Protein AF-A0A850DKC7-F1 (afdb_monomer)

Secondary structure (DSSP, 8-state):
------PPPPPPPPEEEEETTEEEEEPPPP--HHHHHHHHHHHHHHHHS-S-----------------PPPPPPP----PPPPTHHHHHHHHHHHHHHHHGGG--HHHHHHHHHHHSEEEEE-SSHHHHHHHHHHHHHHHHHTT--EEEEE-TTSSEEEEEETT---SS---GGG-SS-GGGEEEEEEEE--TTS-TGGGGEEEEEEEEEEE-TTS-EEEEEEEEEEEEE-GGG-S-HHHHHHTT-HHHHHHHHHHB-TTT-SBPHHHHTTS-S-SSSEEEEEEEEE-GGGTTTTHHHHHHHHHHHHH-TT-SEEEE----S-TTTGGG-------HHHHHHHHHHHHHHHHGGGT-EEEETTEEEEETTSTHHHHHHHHHHHHHT--

Structure (mmCIF, N/CA/C/O backbone):
data_AF-A0A850DKC7-F1
#
_entry.id   AF-A0A850DKC7-F1
#
loop_
_atom_site.group_PDB
_atom_site.id
_atom_site.type_symbol
_atom_site.label_atom_id
_atom_site.label_alt_id
_atom_site.label_comp_id
_atom_site.label_asym_id
_atom_site.label_entity_id
_atom_site.label_seq_id
_atom_site.pdbx_PDB_ins_code
_atom_site.Cartn_x
_atom_site.Cartn_y
_atom_site.Cartn_z
_atom_site.occupancy
_atom_site.B_iso_or_equiv
_atom_site.auth_seq_id
_atom_site.auth_comp_id
_atom_site.auth_asym_id
_atom_site.auth_atom_id
_atom_site.pdbx_PDB_model_num
ATOM 1 N N . MET A 1 1 ? -55.834 -17.836 12.432 1.00 38.25 1 MET A N 1
ATOM 2 C CA . MET A 1 1 ? -55.014 -16.631 12.651 1.00 38.25 1 MET A CA 1
ATOM 3 C C . MET A 1 1 ? -53.595 -17.080 12.388 1.00 38.25 1 MET A C 1
ATOM 5 O O . MET A 1 1 ? -52.933 -17.525 13.310 1.00 38.25 1 MET A O 1
ATOM 9 N N . ASP A 1 2 ? -53.228 -17.109 11.109 1.00 34.91 2 ASP A N 1
ATOM 10 C CA . ASP A 1 2 ? -51.873 -17.401 10.645 1.00 34.91 2 ASP A CA 1
ATOM 11 C C . ASP A 1 2 ? -51.280 -16.061 10.221 1.00 34.91 2 ASP A C 1
ATOM 13 O O . ASP A 1 2 ? -51.826 -15.396 9.338 1.00 34.91 2 ASP A O 1
ATOM 17 N N . GLU A 1 3 ? -50.240 -15.625 10.927 1.00 39.00 3 GLU A N 1
ATOM 18 C CA . GLU A 1 3 ? -49.473 -14.438 10.567 1.00 39.00 3 GLU A CA 1
ATOM 19 C C . GLU A 1 3 ? -48.564 -14.773 9.385 1.00 39.00 3 GLU A C 1
ATOM 21 O O . GLU A 1 3 ? -47.641 -15.586 9.474 1.00 39.00 3 GLU A O 1
ATOM 26 N N . ASP A 1 4 ? -48.880 -14.125 8.270 1.00 34.69 4 ASP A N 1
ATOM 27 C CA . ASP A 1 4 ? -48.149 -14.104 7.014 1.00 34.69 4 ASP A CA 1
ATOM 28 C C . ASP A 1 4 ? -46.766 -13.465 7.240 1.00 34.69 4 ASP A C 1
ATOM 30 O O . ASP A 1 4 ? -46.611 -12.243 7.269 1.00 34.69 4 ASP A O 1
ATOM 34 N N . ARG A 1 5 ? -45.747 -14.298 7.492 1.00 39.50 5 ARG A N 1
ATOM 35 C CA . ARG A 1 5 ? -44.345 -13.862 7.535 1.00 39.50 5 ARG A CA 1
ATOM 36 C C . ARG A 1 5 ? -43.873 -13.603 6.109 1.00 39.50 5 ARG A C 1
ATOM 38 O O . ARG A 1 5 ? -43.390 -14.507 5.428 1.00 39.50 5 ARG A O 1
ATOM 45 N N . THR A 1 6 ? -43.968 -12.350 5.685 1.00 38.19 6 THR A N 1
ATOM 46 C CA . THR A 1 6 ? -43.249 -11.831 4.522 1.00 38.19 6 THR A CA 1
ATOM 47 C C . THR A 1 6 ? -41.748 -12.052 4.713 1.00 38.19 6 THR A C 1
ATOM 49 O O . THR A 1 6 ? -41.139 -11.503 5.628 1.00 38.19 6 THR A O 1
ATOM 52 N N . VAL A 1 7 ? -41.164 -12.910 3.875 1.00 44.56 7 VAL A N 1
ATOM 53 C CA . VAL A 1 7 ? -39.720 -13.169 3.820 1.00 44.56 7 VAL A CA 1
ATOM 54 C C . VAL A 1 7 ? -39.069 -12.037 3.033 1.00 44.56 7 VAL A C 1
ATOM 56 O O . VAL A 1 7 ? -39.356 -11.881 1.845 1.00 44.56 7 VAL A O 1
ATOM 59 N N . ASP A 1 8 ? -38.201 -11.265 3.683 1.00 38.88 8 ASP A N 1
ATOM 60 C CA . ASP A 1 8 ? -37.488 -10.166 3.034 1.00 38.88 8 ASP A CA 1
ATOM 61 C C . ASP A 1 8 ? -36.587 -10.674 1.890 1.00 38.88 8 ASP A C 1
ATOM 63 O O . ASP A 1 8 ? -35.910 -11.703 2.031 1.00 38.88 8 ASP A O 1
ATOM 67 N N . PRO A 1 9 ? -36.567 -9.986 0.733 1.00 37.44 9 PRO A N 1
ATOM 68 C CA . PRO A 1 9 ? -35.688 -10.339 -0.372 1.00 37.44 9 PRO A CA 1
ATOM 69 C C . PRO A 1 9 ? -34.224 -10.070 -0.006 1.00 37.44 9 PRO A C 1
ATOM 71 O O . PRO A 1 9 ? -33.883 -9.036 0.565 1.00 37.44 9 PRO A O 1
ATOM 74 N N . VAL A 1 10 ? -33.338 -10.995 -0.383 1.00 42.22 10 VAL A N 1
ATOM 75 C CA . VAL A 1 10 ? -31.889 -10.821 -0.225 1.00 42.22 10 VAL A CA 1
ATOM 76 C C . VAL A 1 10 ? -31.428 -9.712 -1.186 1.00 42.22 10 VAL A C 1
ATOM 78 O O . VAL A 1 10 ? -31.743 -9.792 -2.379 1.00 42.22 10 VAL A O 1
ATOM 81 N N . PRO A 1 11 ? -30.707 -8.675 -0.718 1.00 31.08 11 PRO A N 1
ATOM 82 C CA . PRO A 1 11 ? -30.249 -7.592 -1.582 1.00 31.08 11 PRO A CA 1
ATOM 83 C C . PRO A 1 11 ? -29.258 -8.105 -2.644 1.00 31.08 11 PRO A C 1
ATOM 85 O O . PRO A 1 11 ? -28.552 -9.091 -2.407 1.00 31.08 11 PRO A O 1
ATOM 88 N N . PRO A 1 12 ? -29.187 -7.456 -3.822 1.00 33.78 12 PRO A N 1
ATOM 89 C CA . PRO A 1 12 ? -28.307 -7.883 -4.904 1.00 33.78 12 PRO A CA 1
ATOM 90 C C . PRO A 1 12 ? -26.843 -7.842 -4.450 1.00 33.78 12 PRO A C 1
ATOM 92 O O . PRO A 1 12 ? -26.307 -6.783 -4.130 1.00 33.78 12 PRO A O 1
ATOM 95 N N . GLN A 1 13 ? -26.194 -9.007 -4.426 1.00 40.62 13 GLN A N 1
ATOM 96 C CA . GLN A 1 13 ? -24.764 -9.122 -4.153 1.00 40.62 13 GLN A CA 1
ATOM 97 C C . GLN A 1 13 ? -23.983 -9.015 -5.463 1.00 40.62 13 GLN A C 1
ATOM 99 O O . GLN A 1 13 ? -24.243 -9.751 -6.418 1.00 40.62 13 GLN A O 1
ATOM 104 N N . TYR A 1 14 ? -22.986 -8.135 -5.494 1.00 31.34 14 TYR A N 1
ATOM 105 C CA . TYR A 1 14 ? -21.994 -8.109 -6.562 1.00 31.34 14 TYR A CA 1
ATOM 106 C C . TYR A 1 14 ? -20.938 -9.166 -6.257 1.00 31.34 14 TYR A C 1
ATOM 108 O O . TYR A 1 14 ? -20.299 -9.128 -5.208 1.00 31.34 14 TYR A O 1
ATOM 116 N N . ARG A 1 15 ? -20.754 -10.127 -7.163 1.00 33.81 15 ARG A N 1
ATOM 117 C CA . ARG A 1 15 ? -19.644 -11.081 -7.084 1.00 33.81 15 ARG A CA 1
ATOM 118 C C . ARG A 1 15 ? -18.877 -11.082 -8.392 1.00 33.81 15 ARG A C 1
ATOM 120 O O . ARG A 1 15 ? -19.466 -11.160 -9.468 1.00 33.81 15 ARG A O 1
ATOM 127 N N . VAL A 1 16 ? -17.558 -11.001 -8.267 1.00 28.52 16 VAL A N 1
ATOM 128 C CA . VAL A 1 16 ? -16.613 -11.135 -9.371 1.00 28.52 16 VAL A CA 1
ATOM 129 C C . VAL A 1 16 ? -16.197 -12.598 -9.429 1.00 28.52 16 VAL A C 1
ATOM 131 O O . VAL A 1 16 ? -15.720 -13.144 -8.437 1.00 28.52 16 VAL A O 1
ATOM 134 N N . ALA A 1 17 ? -16.406 -13.242 -10.573 1.00 27.89 17 ALA A N 1
ATOM 135 C CA . ALA A 1 17 ? -15.924 -14.594 -10.820 1.00 27.89 17 ALA A CA 1
ATOM 136 C C . ALA A 1 17 ? -14.927 -14.569 -11.978 1.00 27.89 17 ALA A C 1
ATOM 138 O O . ALA A 1 17 ? -15.155 -13.909 -12.994 1.00 27.89 17 ALA A O 1
ATOM 139 N N . TRP A 1 18 ? -13.834 -15.308 -11.812 1.00 26.56 18 TRP A N 1
ATOM 140 C CA . TRP A 1 18 ? -12.848 -15.542 -12.858 1.00 26.56 18 TRP A CA 1
ATOM 141 C C . TRP A 1 18 ? -13.227 -16.796 -13.634 1.00 26.56 18 TRP A C 1
ATOM 143 O O . TRP A 1 18 ? -13.261 -17.891 -13.076 1.00 26.56 18 TRP A O 1
ATOM 153 N N . ILE A 1 19 ? -13.507 -16.638 -14.926 1.00 31.28 19 ILE A N 1
ATOM 154 C CA . ILE A 1 19 ? -13.744 -17.760 -15.835 1.00 31.28 19 ILE A CA 1
ATOM 155 C C . ILE A 1 19 ? -12.865 -17.543 -17.065 1.00 31.28 19 ILE A C 1
ATOM 157 O O . ILE A 1 19 ? -13.053 -16.584 -17.807 1.00 31.28 19 ILE A O 1
ATOM 161 N N . GLY A 1 20 ? -11.882 -18.425 -17.268 1.00 26.02 20 GLY A N 1
ATOM 162 C CA . GLY A 1 20 ? -11.084 -18.464 -18.499 1.00 26.02 20 GLY A CA 1
ATOM 163 C C . GLY A 1 20 ? -10.294 -17.189 -18.820 1.00 26.02 20 GLY A C 1
ATOM 164 O O . GLY A 1 20 ? -10.182 -16.836 -19.988 1.00 26.02 20 GLY A O 1
ATOM 165 N N . GLY A 1 21 ? -9.767 -16.487 -17.811 1.00 26.86 21 GLY A N 1
ATOM 166 C CA . GLY A 1 21 ? -8.888 -15.327 -18.022 1.00 26.86 21 GLY A CA 1
ATOM 167 C C . GLY A 1 21 ? -9.591 -13.998 -18.331 1.00 26.86 21 GLY A C 1
ATOM 168 O O . GLY A 1 21 ? -8.918 -13.040 -18.699 1.00 26.86 21 GLY A O 1
ATOM 169 N N . ALA A 1 22 ? -10.915 -13.907 -18.168 1.00 22.81 22 ALA A N 1
ATOM 170 C CA . ALA A 1 22 ? -11.656 -12.649 -18.253 1.00 22.81 22 ALA A CA 1
ATOM 171 C C . ALA A 1 22 ? -12.405 -12.347 -16.945 1.00 22.81 22 ALA A C 1
ATOM 173 O O . ALA A 1 22 ? -12.967 -13.242 -16.308 1.00 22.81 22 ALA A O 1
ATOM 174 N N . VAL A 1 23 ? -12.435 -11.065 -16.568 1.00 28.78 23 VAL A N 1
ATOM 175 C CA . VAL A 1 23 ? -13.239 -10.554 -15.450 1.00 28.78 23 VAL A CA 1
ATOM 176 C C . VAL A 1 23 ? -14.652 -10.285 -15.962 1.00 28.78 23 VAL A C 1
ATOM 178 O O . VAL A 1 23 ? -14.866 -9.366 -16.752 1.00 28.78 23 VAL A O 1
ATOM 181 N N . CYS A 1 24 ? -15.627 -11.073 -15.509 1.00 25.44 24 CYS A N 1
ATOM 182 C CA . CYS A 1 24 ? -17.040 -10.820 -15.778 1.00 25.44 24 CYS A CA 1
ATOM 183 C C . CYS A 1 24 ? -17.730 -10.287 -14.520 1.00 25.44 24 CYS A C 1
ATOM 185 O O . CYS A 1 24 ? -17.813 -10.970 -13.499 1.00 25.44 24 CYS A O 1
ATOM 187 N N . THR A 1 25 ? -18.282 -9.080 -14.609 1.00 28.84 25 THR A N 1
ATOM 188 C CA . THR A 1 25 ? -19.259 -8.557 -13.651 1.00 28.84 25 THR A CA 1
ATOM 189 C C . THR A 1 25 ? -20.639 -9.081 -14.030 1.00 28.84 25 THR A C 1
ATOM 191 O O . THR A 1 25 ? -21.215 -8.671 -15.035 1.00 28.84 25 THR A O 1
ATOM 194 N N . MET A 1 26 ? -21.177 -10.008 -13.236 1.00 28.59 26 MET A N 1
ATOM 195 C CA . MET A 1 26 ? -22.560 -10.462 -13.385 1.00 28.59 26 MET A CA 1
ATOM 196 C C . MET A 1 26 ? -23.442 -9.758 -12.357 1.00 28.59 26 MET A C 1
ATOM 198 O O . MET A 1 26 ? -23.221 -9.865 -11.152 1.00 28.59 26 MET A O 1
ATOM 202 N N . THR A 1 27 ? -24.449 -9.036 -12.842 1.00 31.69 27 THR A N 1
ATOM 203 C CA . THR A 1 27 ? -25.549 -8.525 -12.026 1.00 31.69 27 THR A CA 1
ATOM 204 C C . THR A 1 27 ? -26.636 -9.588 -11.955 1.00 31.69 27 THR A C 1
ATOM 206 O O . THR A 1 27 ? -27.217 -9.977 -12.968 1.00 31.69 27 THR A O 1
ATOM 209 N N . TRP A 1 28 ? -26.903 -10.086 -10.751 1.00 52.81 28 TRP A N 1
ATOM 210 C CA . TRP A 1 28 ? -27.945 -11.085 -10.535 1.00 52.81 28 TRP A CA 1
ATOM 211 C C . TRP A 1 28 ? -29.282 -10.394 -10.239 1.00 52.81 28 TRP A C 1
ATOM 213 O O . TRP A 1 28 ? -29.304 -9.424 -9.476 1.00 52.81 28 TRP A O 1
ATOM 223 N N . PRO A 1 29 ? -30.405 -10.859 -10.814 1.00 44.72 29 PRO A N 1
ATOM 224 C CA . PRO A 1 29 ? -31.719 -10.394 -10.391 1.00 44.72 29 PRO A CA 1
ATOM 225 C C . PRO A 1 29 ? -31.981 -10.816 -8.939 1.00 44.72 29 PRO A C 1
ATOM 227 O O . PRO A 1 29 ? -31.474 -11.841 -8.483 1.00 44.72 29 PRO A O 1
ATOM 230 N N . ALA A 1 30 ? -32.792 -10.038 -8.218 1.00 46.31 30 ALA A N 1
ATOM 231 C CA . ALA A 1 30 ? -33.223 -10.396 -6.870 1.00 46.31 30 ALA A CA 1
ATOM 232 C C . ALA A 1 30 ? -33.915 -11.772 -6.893 1.00 46.31 30 ALA A C 1
ATOM 234 O O . ALA A 1 30 ? -34.909 -11.963 -7.596 1.00 46.31 30 ALA A O 1
ATOM 235 N N . MET A 1 31 ? -33.367 -12.729 -6.146 1.00 66.12 31 MET A N 1
ATOM 236 C CA . MET A 1 31 ? -33.907 -14.079 -6.002 1.00 66.12 31 MET A CA 1
ATOM 237 C C . MET A 1 31 ? -34.507 -14.248 -4.610 1.00 66.12 31 MET A C 1
ATOM 239 O O . MET A 1 31 ? -34.003 -13.698 -3.628 1.00 66.12 31 MET A O 1
ATOM 243 N N . SER A 1 32 ? -35.575 -15.036 -4.505 1.00 73.06 32 SER A N 1
ATOM 244 C CA . SER A 1 32 ? -36.083 -15.438 -3.197 1.00 73.06 32 SER A CA 1
ATOM 245 C C . SER A 1 32 ? -35.102 -16.399 -2.518 1.00 73.06 32 SER A C 1
ATOM 247 O O . SER A 1 32 ? -34.350 -17.126 -3.173 1.00 73.06 32 SER A O 1
ATOM 249 N N . ARG A 1 33 ? -35.128 -16.451 -1.184 1.00 56.44 33 ARG A N 1
ATOM 250 C CA . ARG A 1 33 ? -34.269 -17.350 -0.395 1.00 56.44 33 ARG A CA 1
ATOM 251 C C . ARG A 1 33 ? -34.386 -18.819 -0.827 1.00 56.44 33 ARG A C 1
ATOM 253 O O . ARG A 1 33 ? -33.379 -19.511 -0.920 1.00 56.44 33 ARG A O 1
ATOM 260 N N . ALA A 1 34 ? -35.592 -19.264 -1.183 1.00 60.41 34 ALA A N 1
ATOM 261 C CA . ALA A 1 34 ? -35.832 -20.615 -1.687 1.00 60.41 34 ALA A CA 1
ATOM 262 C C . ALA A 1 34 ? -35.162 -20.870 -3.054 1.00 60.41 34 ALA A C 1
ATOM 264 O O . ALA A 1 34 ? -34.638 -21.957 -3.288 1.00 60.41 34 ALA A O 1
ATOM 265 N N . GLN A 1 35 ? -35.132 -19.868 -3.941 1.00 60.88 35 GLN A N 1
ATOM 266 C CA . GLN A 1 35 ? -34.431 -19.960 -5.229 1.00 60.88 35 GLN A CA 1
ATOM 267 C C . GLN A 1 35 ? -32.910 -20.019 -5.039 1.00 60.88 35 GLN A C 1
ATOM 269 O O . GLN A 1 35 ? -32.241 -20.794 -5.720 1.00 60.88 35 GLN A O 1
ATOM 274 N N . TYR A 1 36 ? -32.375 -19.257 -4.082 1.00 63.88 36 TYR A N 1
ATOM 275 C CA . TYR A 1 36 ? -30.954 -19.289 -3.733 1.00 63.88 36 TYR A CA 1
ATOM 276 C C . TYR A 1 36 ? -30.528 -20.650 -3.157 1.00 63.88 36 TYR A C 1
ATOM 278 O O . TYR A 1 36 ? -29.519 -21.218 -3.572 1.00 63.88 36 TYR A O 1
ATOM 286 N N . GLU A 1 37 ? -31.312 -21.208 -2.232 1.00 57.50 37 GLU A N 1
ATOM 287 C CA . GLU A 1 37 ? -31.018 -22.498 -1.595 1.00 57.50 37 GLU A CA 1
ATOM 288 C C . GLU A 1 37 ? -31.117 -23.683 -2.572 1.00 57.50 37 GLU A C 1
ATOM 290 O O . GLU A 1 37 ? -30.344 -24.638 -2.464 1.00 57.50 37 GLU A O 1
ATOM 295 N N . GLU A 1 38 ? -32.030 -23.629 -3.546 1.00 58.81 38 GLU A N 1
ATOM 296 C CA . GLU A 1 38 ? -32.134 -24.628 -4.617 1.00 58.81 38 GLU A CA 1
ATOM 297 C C . GLU A 1 38 ? -30.972 -24.520 -5.618 1.00 58.81 38 GLU A C 1
ATOM 299 O O . GLU A 1 38 ? -30.356 -25.529 -5.968 1.00 58.81 38 GLU A O 1
ATOM 304 N N . TRP A 1 39 ? -30.594 -23.299 -6.013 1.00 73.19 39 TRP A N 1
ATOM 305 C CA . TRP A 1 39 ? -29.432 -23.068 -6.875 1.00 73.19 39 TRP A CA 1
ATOM 306 C C . TRP A 1 39 ? -28.129 -23.548 -6.227 1.00 73.19 39 TRP A C 1
ATOM 308 O O . TRP A 1 39 ? -27.331 -24.235 -6.868 1.00 73.19 39 TRP A O 1
ATOM 318 N N . ASN A 1 40 ? -27.931 -23.253 -4.939 1.00 52.41 40 ASN A N 1
ATOM 319 C CA . ASN A 1 40 ? -26.734 -23.668 -4.212 1.00 52.41 40 ASN A CA 1
ATOM 320 C C . ASN A 1 40 ? -26.650 -25.203 -4.104 1.00 52.41 40 ASN A C 1
ATOM 322 O O . ASN A 1 40 ? -25.581 -25.785 -4.281 1.00 52.41 40 ASN A O 1
ATOM 326 N N . ARG A 1 41 ? -27.794 -25.879 -3.916 1.00 58.06 41 ARG A N 1
ATOM 327 C CA . ARG A 1 41 ? -27.889 -27.348 -3.970 1.00 58.06 41 ARG A CA 1
ATOM 328 C C . ARG A 1 41 ? -27.465 -27.909 -5.329 1.00 58.06 41 ARG A C 1
ATOM 330 O O . ARG A 1 41 ? -26.711 -28.879 -5.373 1.00 58.06 41 ARG A O 1
ATOM 337 N N . GLN A 1 42 ? -27.910 -27.294 -6.425 1.00 53.66 42 GLN A N 1
ATOM 338 C CA . GLN A 1 42 ? -27.565 -27.726 -7.784 1.00 53.66 42 GLN A CA 1
ATOM 339 C C . GLN A 1 42 ? -26.090 -27.464 -8.125 1.00 53.66 42 GLN A C 1
ATOM 341 O O . GLN A 1 42 ? -25.441 -28.328 -8.709 1.00 53.66 42 GLN A O 1
ATOM 346 N N . MET A 1 43 ? -25.520 -26.330 -7.707 1.00 51.12 43 MET A N 1
ATOM 347 C CA . MET A 1 43 ? -24.090 -26.027 -7.877 1.00 51.12 43 MET A CA 1
ATOM 348 C C . MET A 1 43 ? -23.197 -27.025 -7.136 1.00 51.12 43 MET A C 1
ATOM 350 O O . MET A 1 43 ? -22.273 -27.579 -7.729 1.00 51.12 43 MET A O 1
ATOM 354 N N . VAL A 1 44 ? -23.502 -27.314 -5.868 1.00 44.09 44 VAL A N 1
ATOM 355 C CA . VAL A 1 44 ? -22.738 -28.285 -5.067 1.00 44.09 44 VAL A CA 1
ATOM 356 C C . VAL A 1 44 ? -22.853 -29.700 -5.651 1.00 44.09 44 VAL A C 1
ATOM 358 O O . VAL A 1 44 ? -21.860 -30.425 -5.693 1.00 44.09 44 VAL A O 1
ATOM 361 N N . SER A 1 45 ? -24.021 -30.074 -6.184 1.00 43.09 45 SER A N 1
ATOM 362 C CA . SER A 1 45 ? -24.208 -31.353 -6.884 1.00 43.09 45 SER A CA 1
ATOM 363 C C . SER A 1 45 ? -23.418 -31.443 -8.199 1.00 43.09 45 SER A C 1
ATOM 365 O O . SER A 1 45 ? -22.936 -32.520 -8.540 1.00 43.09 45 SER A O 1
ATOM 367 N N . ASN A 1 46 ? -23.265 -30.334 -8.927 1.00 41.75 46 ASN A N 1
ATOM 368 C CA . ASN A 1 46 ? -22.580 -30.297 -10.224 1.00 41.75 46 ASN A CA 1
ATOM 369 C C . ASN A 1 46 ? -21.052 -30.189 -10.106 1.00 41.75 46 ASN A C 1
ATOM 371 O O . ASN A 1 46 ? -20.340 -30.642 -10.993 1.00 41.75 46 ASN A O 1
ATOM 375 N N . VAL A 1 47 ? -20.530 -29.619 -9.017 1.00 40.62 47 VAL A N 1
ATOM 376 C CA . VAL A 1 47 ? -19.078 -29.563 -8.754 1.00 40.62 47 VAL A CA 1
ATOM 377 C C . VAL A 1 47 ? -18.543 -30.910 -8.252 1.00 40.62 47 VAL A C 1
ATOM 379 O O . VAL A 1 47 ? -17.378 -31.233 -8.471 1.00 40.62 47 VAL A O 1
ATOM 382 N N . LEU A 1 48 ? -19.391 -31.725 -7.617 1.00 41.06 48 LEU A N 1
ATOM 383 C CA . LEU A 1 48 ? -19.015 -33.037 -7.080 1.00 41.06 48 LEU A CA 1
ATOM 384 C C . LEU A 1 48 ? -19.349 -34.216 -8.017 1.00 41.06 48 LEU A C 1
ATOM 386 O O . LEU A 1 48 ? -18.934 -35.342 -7.743 1.00 41.06 48 LEU A O 1
ATOM 390 N N . GLY A 1 49 ? -20.061 -33.982 -9.125 1.00 39.81 49 GLY A N 1
ATOM 391 C CA . GLY A 1 49 ? -20.401 -34.992 -10.132 1.00 39.81 49 GLY A CA 1
ATOM 392 C C . GLY A 1 49 ? -19.692 -34.742 -11.465 1.00 39.81 49 GLY A C 1
ATOM 393 O O . GLY A 1 49 ? -19.950 -33.738 -12.110 1.00 39.81 49 GLY A O 1
ATOM 394 N N . SER A 1 50 ? -18.805 -35.664 -11.849 1.00 39.84 50 SER A N 1
ATOM 395 C CA . SER A 1 50 ? -18.110 -35.834 -13.144 1.00 39.84 50 SER A CA 1
ATOM 396 C C . SER A 1 50 ? -18.539 -34.948 -14.331 1.00 39.84 50 SER A C 1
ATOM 398 O O . SER A 1 50 ? -19.709 -34.914 -14.707 1.00 39.84 50 SER A O 1
ATOM 400 N N . GLY A 1 51 ? -17.535 -34.340 -14.973 1.00 44.53 51 GLY A N 1
ATOM 401 C CA . GLY A 1 51 ? -17.658 -33.357 -16.045 1.00 44.53 51 GLY A CA 1
ATOM 402 C C . GLY A 1 51 ? -18.476 -33.782 -17.264 1.00 44.53 51 GLY A C 1
ATOM 403 O O . GLY A 1 51 ? -18.185 -34.777 -17.909 1.00 44.53 51 GLY A O 1
ATOM 404 N N . ASP A 1 52 ? -19.471 -32.957 -17.569 1.00 37.72 52 ASP A N 1
ATOM 405 C CA . ASP A 1 52 ? -19.741 -32.393 -18.891 1.00 37.72 52 ASP A CA 1
ATOM 406 C C . ASP A 1 52 ? -20.743 -31.249 -18.684 1.00 37.72 52 ASP A C 1
ATOM 408 O O . ASP A 1 52 ? -21.879 -31.444 -18.250 1.00 37.72 52 ASP A O 1
ATOM 412 N N . TYR A 1 53 ? -20.295 -30.016 -18.922 1.00 37.69 53 TYR A N 1
ATOM 413 C CA . TYR A 1 53 ? -21.113 -28.823 -18.729 1.00 37.69 53 TYR A CA 1
ATOM 414 C C . TYR A 1 53 ? -22.094 -28.662 -19.898 1.00 37.69 53 TYR A C 1
ATOM 416 O O . TYR A 1 53 ? -21.700 -28.294 -21.004 1.00 37.69 53 TYR A O 1
ATOM 424 N N . VAL A 1 54 ? -23.387 -28.872 -19.644 1.00 40.66 54 VAL A N 1
ATOM 425 C CA . VAL A 1 54 ? -24.478 -28.413 -20.516 1.00 40.66 54 VAL A CA 1
ATOM 426 C C . VAL A 1 54 ? -25.314 -27.418 -19.715 1.00 40.66 54 VAL A C 1
ATOM 428 O O . VAL A 1 54 ? -26.169 -27.798 -18.919 1.00 40.66 54 VAL A O 1
ATOM 431 N N . GLY A 1 55 ? -25.018 -26.127 -19.878 1.00 42.16 55 GLY A N 1
ATOM 432 C CA . GLY A 1 55 ? -25.723 -25.053 -19.177 1.00 42.16 55 GLY A CA 1
ATOM 433 C C . GLY 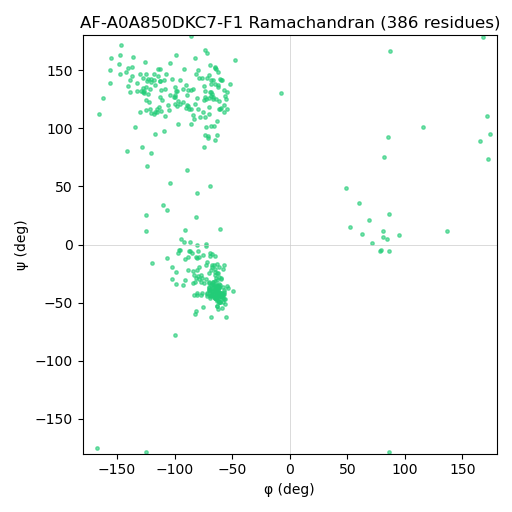A 1 55 ? -27.219 -24.989 -19.540 1.00 42.16 55 GLY A C 1
ATOM 434 O O . GLY A 1 55 ? -27.596 -25.303 -20.674 1.00 42.16 55 GLY A O 1
ATOM 435 N N . PRO A 1 56 ? -28.098 -24.570 -18.612 1.00 31.17 56 PRO A N 1
ATOM 436 C CA . PRO A 1 56 ? -29.526 -24.474 -18.886 1.00 31.17 56 PRO A CA 1
ATOM 437 C C . PRO A 1 56 ? -29.855 -23.275 -19.792 1.00 31.17 56 PRO A C 1
ATOM 439 O O . PRO A 1 56 ? -29.449 -22.141 -19.535 1.00 31.17 56 PRO A O 1
ATOM 442 N N . LYS A 1 57 ? -30.664 -23.517 -20.834 1.00 34.06 57 LYS A N 1
ATOM 443 C CA . LYS A 1 57 ? -31.354 -22.474 -21.611 1.00 34.06 57 LYS A CA 1
ATOM 444 C C . LYS A 1 57 ? -32.470 -21.863 -20.760 1.00 34.06 57 LYS A C 1
ATOM 446 O O . LYS A 1 57 ? -33.592 -22.358 -20.772 1.00 34.06 57 LYS A O 1
ATOM 451 N N . TRP A 1 58 ? -32.175 -20.770 -20.067 1.00 30.72 58 TRP A N 1
ATOM 452 C CA . TRP A 1 58 ? -33.199 -19.839 -19.594 1.00 30.72 58 TRP A CA 1
ATOM 453 C C . TRP A 1 58 ? -33.303 -18.682 -20.588 1.00 30.72 58 TRP A C 1
ATOM 455 O O . TRP A 1 58 ? -32.439 -17.812 -20.643 1.00 30.72 58 TRP A O 1
ATOM 465 N N . VAL A 1 59 ? -34.356 -18.701 -21.407 1.00 32.59 59 VAL A N 1
ATOM 466 C CA . VAL A 1 59 ? -34.797 -17.545 -22.198 1.00 32.59 59 VAL A CA 1
ATOM 467 C C . VAL A 1 59 ? -35.940 -16.899 -21.420 1.00 32.59 59 VAL A C 1
ATOM 469 O O . VAL A 1 59 ? -36.952 -17.566 -21.210 1.00 32.59 59 VAL A O 1
ATOM 472 N N . PRO A 1 60 ? -35.830 -15.634 -20.986 1.00 30.97 60 PRO A N 1
ATOM 473 C CA . PRO A 1 60 ? -36.980 -14.928 -20.446 1.00 30.97 60 PRO A CA 1
ATOM 474 C C . PRO A 1 60 ? -37.944 -14.568 -21.586 1.00 30.97 60 PRO A C 1
ATOM 476 O O . PRO A 1 60 ? -37.739 -13.603 -22.325 1.00 30.97 60 PRO A O 1
ATOM 479 N N . GLU A 1 61 ? -39.018 -15.344 -21.726 1.00 31.00 61 GLU A N 1
ATOM 480 C CA . GLU A 1 61 ? -40.260 -14.887 -22.349 1.00 31.00 61 GLU A CA 1
ATOM 481 C C . GLU A 1 61 ? -40.842 -13.780 -21.464 1.00 31.00 61 GLU A C 1
ATOM 483 O O . GLU A 1 61 ? -41.525 -14.075 -20.497 1.00 31.00 61 GLU A O 1
ATOM 488 N N . HIS A 1 62 ? -40.477 -12.521 -21.723 1.00 33.09 62 HIS A N 1
ATOM 489 C CA . HIS A 1 62 ? -41.272 -11.301 -21.495 1.00 33.09 62 HIS A CA 1
ATOM 490 C C . HIS A 1 62 ? -40.393 -10.065 -21.742 1.00 33.09 62 HIS A C 1
ATOM 492 O O . HIS A 1 62 ? -40.001 -9.338 -20.834 1.00 33.09 62 HIS A O 1
ATOM 498 N N . LEU A 1 63 ? -40.111 -9.804 -23.019 1.00 29.69 63 LEU A N 1
ATOM 499 C CA . LEU A 1 63 ? -39.704 -8.487 -23.513 1.00 29.69 63 LEU A CA 1
ATOM 500 C C . LEU A 1 63 ? -40.662 -8.072 -24.633 1.00 29.69 63 LEU A C 1
ATOM 502 O O . LEU A 1 63 ? -40.294 -7.973 -25.798 1.00 29.69 63 LEU A O 1
ATOM 506 N N . GLU A 1 64 ? -41.919 -7.814 -24.274 1.00 30.91 64 GLU A N 1
ATOM 507 C CA . GLU A 1 64 ? -42.803 -7.003 -25.108 1.00 30.91 64 GLU A CA 1
ATOM 508 C C . GLU A 1 64 ? -43.459 -5.886 -24.291 1.00 30.91 64 GLU A C 1
ATOM 510 O O . GLU A 1 64 ? -44.055 -6.116 -23.244 1.00 30.91 64 GLU A O 1
ATOM 515 N N . LYS A 1 65 ? -43.389 -4.683 -24.882 1.00 36.94 65 LYS A N 1
ATOM 516 C CA . LYS A 1 65 ? -44.109 -3.434 -24.576 1.00 36.94 65 LYS A CA 1
ATOM 517 C C . LYS A 1 65 ? -43.579 -2.546 -23.447 1.00 36.94 65 LYS A C 1
ATOM 519 O O . LYS A 1 65 ? -44.263 -2.289 -22.468 1.00 36.94 65 LYS A O 1
ATOM 524 N N . ILE A 1 66 ? -42.489 -1.841 -23.759 1.00 30.00 66 ILE A N 1
ATOM 525 C CA . ILE A 1 66 ? -42.437 -0.383 -23.553 1.00 30.00 66 ILE A CA 1
ATOM 526 C C . ILE A 1 66 ? -41.982 0.266 -24.872 1.00 30.00 66 ILE A C 1
ATOM 528 O O . ILE A 1 66 ? -40.806 0.517 -25.104 1.00 30.00 66 ILE A O 1
ATOM 532 N N . ARG A 1 67 ? -42.932 0.498 -25.789 1.00 32.59 67 ARG A N 1
ATOM 533 C CA . ARG A 1 67 ? -42.785 1.463 -26.892 1.00 32.59 67 ARG A CA 1
ATOM 534 C C . ARG A 1 67 ? -43.707 2.640 -26.586 1.00 32.59 67 ARG A C 1
ATOM 536 O O . ARG A 1 67 ? -44.901 2.567 -26.856 1.00 32.59 67 ARG A O 1
ATOM 543 N N . GLY A 1 68 ? -43.146 3.699 -26.012 1.00 35.84 68 GLY A N 1
ATOM 544 C CA . GLY A 1 68 ? -43.733 5.039 -25.998 1.00 35.84 68 GLY A CA 1
ATOM 545 C C . GLY A 1 68 ? -42.920 5.951 -26.926 1.00 35.84 68 GLY A C 1
ATOM 546 O O . GLY A 1 68 ? -41.700 5.785 -26.992 1.00 35.84 68 GLY A O 1
ATOM 547 N N . PRO A 1 69 ? -43.547 6.862 -27.690 1.00 34.47 69 PRO A N 1
ATOM 548 C CA . PRO A 1 69 ? -42.843 7.679 -28.672 1.00 34.47 69 PRO A CA 1
ATOM 549 C C . PRO A 1 69 ? -42.000 8.760 -27.983 1.00 34.47 69 PRO A C 1
ATOM 551 O O . PRO A 1 69 ? -42.512 9.549 -27.191 1.00 34.47 69 PRO A O 1
ATOM 554 N N . LEU A 1 70 ? -40.710 8.815 -28.318 1.00 36.59 70 LEU A N 1
ATOM 555 C CA . LEU A 1 70 ? -39.844 9.949 -27.995 1.00 36.59 70 LEU A CA 1
ATOM 556 C C . LEU A 1 70 ? -40.214 11.158 -28.881 1.00 36.59 70 LEU A C 1
ATOM 558 O O . LEU A 1 70 ? -40.561 10.970 -30.051 1.00 36.59 70 LEU A O 1
ATOM 562 N N . PRO A 1 71 ? -40.150 12.395 -28.357 1.00 35.72 71 PRO A N 1
ATOM 563 C CA . PRO A 1 71 ? -40.498 13.595 -29.107 1.00 35.72 71 PRO A CA 1
ATOM 564 C C . PRO A 1 71 ? -39.473 13.855 -30.218 1.00 35.72 71 PRO A C 1
ATOM 566 O O . PRO A 1 71 ? -38.264 13.817 -29.997 1.00 35.72 71 PRO A O 1
ATOM 569 N N . GLY A 1 72 ? -39.977 14.109 -31.428 1.00 40.38 72 GLY A N 1
ATOM 570 C CA . GLY A 1 72 ? -39.160 14.363 -32.611 1.00 40.38 72 GLY A CA 1
ATOM 571 C C . GLY A 1 72 ? -38.334 15.656 -32.516 1.00 40.38 72 GLY A C 1
ATOM 572 O O . GLY A 1 72 ? -38.741 16.609 -31.843 1.00 40.38 72 GLY A O 1
ATOM 573 N N . PRO A 1 73 ? -37.186 15.722 -33.211 1.00 34.44 73 PRO A N 1
ATOM 574 C CA . PRO A 1 73 ? -36.368 16.923 -33.259 1.00 34.44 73 PRO A CA 1
ATOM 575 C C . PRO A 1 73 ? -37.077 18.025 -34.055 1.00 34.44 73 PRO A C 1
ATOM 577 O O . PRO A 1 73 ? -37.556 17.815 -35.170 1.00 34.44 73 PRO A O 1
ATOM 580 N N . ARG A 1 74 ? -37.126 19.226 -33.468 1.00 32.69 74 ARG A N 1
ATOM 581 C CA . ARG A 1 74 ? -37.536 20.452 -34.156 1.00 32.69 74 ARG A CA 1
ATOM 582 C C . ARG A 1 74 ? -36.541 20.775 -35.266 1.00 32.69 74 ARG A C 1
ATOM 584 O O . ARG A 1 74 ? -35.351 20.944 -35.018 1.00 32.69 74 ARG A O 1
ATOM 591 N N . SER A 1 75 ? -37.071 20.922 -36.470 1.00 38.25 75 SER A N 1
ATOM 592 C CA . SER A 1 75 ? -36.399 21.477 -37.635 1.00 38.25 75 SER A CA 1
ATOM 593 C C . SER A 1 75 ? -35.994 22.928 -37.361 1.00 38.25 75 SER A C 1
ATOM 595 O O . SER A 1 75 ? -36.854 23.792 -37.194 1.00 38.25 75 SER A O 1
ATOM 597 N N . LEU A 1 76 ? -34.692 23.208 -37.363 1.00 33.25 76 LEU A N 1
ATOM 598 C CA . LEU A 1 76 ? -34.167 24.536 -37.658 1.00 33.25 76 LEU A CA 1
ATOM 599 C C . LEU A 1 76 ? -33.366 24.441 -38.952 1.00 33.25 76 LEU A C 1
ATOM 601 O O . LEU A 1 76 ? -32.363 23.741 -39.059 1.00 33.25 76 LEU A O 1
ATOM 605 N N . SER A 1 77 ? -33.900 25.119 -39.957 1.00 42.06 77 SER A N 1
ATOM 606 C CA . SER A 1 77 ? -33.288 25.401 -41.243 1.00 42.06 77 SER A CA 1
ATOM 607 C C . SER A 1 77 ? -32.090 26.339 -41.094 1.00 42.06 77 SER A C 1
ATOM 609 O O . SER A 1 77 ? -32.191 27.339 -40.386 1.00 42.06 77 SER A O 1
ATOM 611 N N . GLY A 1 78 ? -31.041 26.091 -41.880 1.00 43.03 78 GLY A N 1
ATOM 612 C CA . GLY A 1 78 ? -30.039 27.096 -42.247 1.00 43.03 78 GLY A CA 1
ATOM 613 C C . GLY A 1 78 ? -28.640 26.792 -41.724 1.00 43.03 78 GLY A C 1
ATOM 614 O O . GLY A 1 78 ? -28.331 27.065 -40.573 1.00 43.03 78 GLY A O 1
ATOM 615 N N . GLY A 1 79 ? -27.775 26.268 -42.593 1.00 36.28 79 GLY A N 1
ATOM 616 C CA . GLY A 1 79 ? -26.359 26.090 -42.284 1.00 36.28 79 GLY A CA 1
ATOM 617 C C . GLY A 1 79 ? -25.640 25.286 -43.358 1.00 36.28 79 GLY A C 1
ATOM 618 O O . GLY A 1 79 ? -25.901 24.105 -43.544 1.00 36.28 79 GLY A O 1
ATOM 619 N N . THR A 1 80 ? -24.777 25.964 -44.097 1.00 40.34 80 THR A N 1
ATOM 620 C CA . THR A 1 80 ? -23.971 25.515 -45.234 1.00 40.34 80 THR A CA 1
ATOM 621 C C . THR A 1 80 ? -23.160 24.240 -44.939 1.00 40.34 80 THR A C 1
ATOM 623 O O . THR A 1 80 ? -22.558 24.126 -43.875 1.00 40.34 80 THR A O 1
ATOM 626 N N . LYS A 1 81 ? -23.110 23.297 -45.896 1.00 41.84 81 LYS A N 1
ATOM 627 C CA . LYS A 1 81 ? -22.243 22.099 -45.855 1.00 41.84 81 LYS A CA 1
ATOM 628 C C . LYS A 1 81 ? -20.765 22.487 -45.643 1.00 41.84 81 LYS A C 1
ATOM 630 O O . LYS A 1 81 ? -20.275 23.300 -46.430 1.00 41.84 81 LYS A O 1
ATOM 635 N N . PRO A 1 82 ? -20.029 21.872 -44.698 1.00 37.16 82 PRO A N 1
ATOM 636 C CA . PRO A 1 82 ? -18.579 21.783 -44.773 1.00 37.16 82 PRO A CA 1
ATOM 637 C C . PRO A 1 82 ? -18.174 20.658 -45.736 1.00 37.16 82 PRO A C 1
ATOM 639 O O . PRO A 1 82 ? -18.907 19.694 -45.947 1.00 37.16 82 PRO A O 1
ATOM 642 N N . SER A 1 83 ? -17.023 20.845 -46.366 1.00 48.97 83 SER A N 1
ATOM 643 C CA . SER A 1 83 ? -16.440 20.020 -47.417 1.00 48.97 83 SER A CA 1
ATOM 644 C C . SER A 1 83 ? -15.997 18.630 -46.939 1.00 48.97 83 SER A C 1
ATOM 646 O O . SER A 1 83 ? -15.356 18.499 -45.901 1.00 48.97 83 SER A O 1
ATOM 648 N N . ASP A 1 84 ? -16.212 17.620 -47.788 1.00 49.94 84 ASP A N 1
ATOM 649 C CA . ASP A 1 84 ? -15.706 16.232 -47.697 1.00 49.94 84 ASP A CA 1
ATOM 650 C C . ASP A 1 84 ? -14.158 16.101 -47.714 1.00 49.94 84 ASP A C 1
ATOM 652 O O . ASP A 1 84 ? -13.615 15.014 -47.897 1.00 49.94 84 ASP A O 1
ATOM 656 N N . GLN A 1 85 ? -13.404 17.192 -47.543 1.00 48.84 85 GLN A N 1
ATOM 657 C CA . GLN A 1 85 ? -11.935 17.174 -47.571 1.00 48.84 85 GLN A CA 1
ATOM 658 C C . GLN A 1 85 ? -11.293 16.899 -46.202 1.00 48.84 85 GLN A C 1
ATOM 660 O O . GLN A 1 85 ? -10.169 16.405 -46.157 1.00 48.84 85 GLN A O 1
ATOM 665 N N . SER A 1 86 ? -11.989 17.142 -45.084 1.00 57.56 86 SER A N 1
ATOM 666 C CA . SER A 1 86 ? -11.375 17.031 -43.748 1.00 57.56 86 SER A CA 1
ATOM 667 C C . SER A 1 86 ? -11.189 15.597 -43.251 1.00 57.56 86 SER A C 1
ATOM 669 O O . SER A 1 86 ? -10.269 15.335 -42.475 1.00 57.56 86 SER A O 1
ATOM 671 N N . ASP A 1 87 ? -12.046 14.667 -43.676 1.00 51.38 87 ASP A N 1
ATOM 672 C CA . ASP A 1 87 ? -11.994 13.277 -43.207 1.00 51.38 87 ASP A CA 1
ATOM 673 C C . ASP A 1 87 ? -10.973 12.458 -44.004 1.00 51.38 87 ASP A C 1
ATOM 675 O O . ASP A 1 87 ? -10.255 11.641 -43.431 1.00 51.38 87 ASP A O 1
ATOM 679 N N . ALA A 1 88 ? -10.800 12.765 -45.293 1.00 53.16 88 ALA A N 1
ATOM 680 C CA . ALA A 1 88 ? -9.729 12.203 -46.111 1.00 53.16 88 ALA A CA 1
ATOM 681 C C . ALA A 1 88 ? -8.339 12.700 -45.664 1.00 53.16 88 ALA A C 1
ATOM 683 O O . ALA A 1 88 ? -7.411 11.900 -45.566 1.00 53.16 88 ALA A O 1
ATOM 684 N N . GLU A 1 89 ? -8.195 13.984 -45.309 1.00 52.06 89 GLU A N 1
ATOM 685 C CA . GLU A 1 89 ? -6.938 14.522 -44.764 1.00 52.06 89 GLU A CA 1
ATOM 686 C C . GLU A 1 89 ? -6.635 14.010 -43.347 1.00 52.06 89 GLU A C 1
ATOM 688 O O . GLU A 1 89 ? -5.469 13.804 -43.008 1.00 52.06 89 GLU A O 1
ATOM 693 N N . ARG A 1 90 ? -7.655 13.746 -42.516 1.00 53.47 90 ARG A N 1
ATOM 694 C CA . ARG A 1 90 ? -7.461 13.100 -41.205 1.00 53.47 90 ARG A CA 1
ATOM 695 C C . ARG A 1 90 ? -7.047 11.638 -41.333 1.00 53.47 90 ARG A C 1
ATOM 697 O O . ARG A 1 90 ? -6.170 11.214 -40.585 1.00 53.47 90 ARG A O 1
ATOM 704 N N . SER A 1 91 ? -7.622 10.888 -42.272 1.00 52.47 91 SER A N 1
ATOM 705 C CA . SER A 1 91 ? -7.224 9.502 -42.547 1.00 52.47 91 SER A CA 1
ATOM 706 C C . SER A 1 91 ? -5.841 9.399 -43.196 1.00 52.47 91 SER A C 1
ATOM 708 O O . SER A 1 91 ? -5.084 8.502 -42.838 1.00 52.47 91 SER A O 1
ATOM 710 N N . ALA A 1 92 ? -5.473 10.337 -44.077 1.00 53.28 92 ALA A N 1
ATOM 711 C CA . ALA A 1 92 ? -4.137 10.404 -44.671 1.00 53.28 92 ALA A CA 1
ATOM 712 C C . ALA A 1 92 ? -3.063 10.772 -43.637 1.00 53.28 92 ALA A C 1
ATOM 714 O O . ALA A 1 92 ? -2.037 10.109 -43.579 1.00 53.28 92 ALA A O 1
ATOM 715 N N . ARG A 1 93 ? -3.328 11.737 -42.740 1.00 52.47 93 ARG A N 1
ATOM 716 C CA . ARG A 1 93 ? -2.402 12.072 -41.640 1.00 52.47 93 ARG A CA 1
ATOM 717 C C . ARG A 1 93 ? -2.267 10.953 -40.608 1.00 52.47 93 ARG A C 1
ATOM 719 O O . ARG A 1 93 ? -1.190 10.792 -40.050 1.00 52.47 93 ARG A O 1
ATOM 726 N N . ARG A 1 94 ? -3.328 10.170 -40.367 1.00 46.56 94 ARG A N 1
ATOM 727 C CA . ARG A 1 94 ? -3.256 8.958 -39.530 1.00 46.56 94 ARG A CA 1
ATOM 728 C C . ARG A 1 94 ? -2.397 7.868 -40.176 1.00 46.56 94 ARG A C 1
ATOM 730 O O . ARG A 1 94 ? -1.585 7.279 -39.478 1.00 46.56 94 ARG A O 1
ATOM 737 N N . HIS A 1 95 ? -2.535 7.652 -41.486 1.00 46.94 95 HIS A N 1
ATOM 738 C CA . HIS A 1 95 ? -1.706 6.695 -42.226 1.00 46.94 95 HIS A CA 1
ATOM 739 C C . HIS A 1 95 ? -0.245 7.154 -42.378 1.00 46.94 95 HIS A C 1
ATOM 741 O O . HIS A 1 95 ? 0.646 6.326 -42.246 1.00 46.94 95 HIS A O 1
ATOM 747 N N . GLU A 1 96 ? 0.019 8.451 -42.575 1.00 46.28 96 GLU A N 1
ATOM 748 C CA . GLU A 1 96 ? 1.382 9.011 -42.615 1.00 46.28 96 GLU A CA 1
ATOM 749 C C . GLU A 1 96 ? 2.064 9.000 -41.233 1.00 46.28 96 GLU A C 1
ATOM 751 O O . GLU A 1 96 ? 3.270 8.776 -41.158 1.00 46.28 96 GLU A O 1
ATOM 756 N N . GLN A 1 97 ? 1.321 9.176 -40.128 1.00 46.41 97 GLN A N 1
ATOM 757 C CA . GLN A 1 97 ? 1.871 9.015 -38.770 1.00 46.41 97 GLN A CA 1
ATOM 758 C C . GLN A 1 97 ? 2.100 7.546 -38.377 1.00 46.41 97 GLN A C 1
ATOM 760 O O . GLN A 1 97 ? 3.077 7.265 -37.686 1.00 46.41 97 GLN A O 1
ATOM 765 N N . GLU A 1 98 ? 1.269 6.602 -38.838 1.00 43.88 98 GLU A N 1
ATOM 766 C CA . GLU A 1 98 ? 1.516 5.160 -38.651 1.00 43.88 98 GLU A CA 1
ATOM 767 C C . GLU A 1 98 ? 2.708 4.642 -39.486 1.00 43.88 98 GLU A C 1
ATOM 769 O O . GLU A 1 98 ? 3.339 3.653 -39.108 1.00 43.88 98 GLU A O 1
ATOM 774 N N . GLU A 1 99 ? 3.064 5.304 -40.595 1.00 42.97 99 GLU A N 1
ATOM 775 C CA . GLU A 1 99 ? 4.197 4.900 -41.441 1.00 42.97 99 GLU A CA 1
ATOM 776 C C . GLU A 1 99 ? 5.571 5.341 -40.896 1.00 42.97 99 GLU A C 1
ATOM 778 O O . GLU A 1 99 ? 6.567 4.653 -41.143 1.00 42.97 99 GLU A O 1
ATOM 783 N N . ASP A 1 100 ? 5.657 6.422 -40.114 1.00 46.66 100 ASP A N 1
ATOM 784 C CA . ASP A 1 100 ? 6.947 6.988 -39.674 1.00 46.66 100 ASP A CA 1
ATOM 785 C C . ASP A 1 100 ? 7.554 6.243 -38.465 1.00 46.66 100 ASP A C 1
ATOM 787 O O . ASP A 1 100 ? 8.771 6.068 -38.358 1.00 46.66 100 ASP A O 1
ATOM 791 N N . THR A 1 101 ? 6.728 5.640 -37.602 1.00 47.75 101 THR A N 1
ATOM 792 C CA . THR A 1 101 ? 7.220 4.762 -36.519 1.00 47.75 101 THR A CA 1
ATOM 793 C C . THR A 1 101 ? 7.552 3.339 -36.988 1.00 47.75 101 THR A C 1
ATOM 795 O O . THR A 1 101 ? 8.051 2.514 -36.204 1.00 47.75 101 THR A O 1
ATOM 798 N N . SER A 1 102 ? 7.355 3.042 -38.280 1.00 52.31 102 SER A N 1
ATOM 799 C CA . SER A 1 102 ? 7.729 1.773 -38.921 1.00 52.31 102 SER A CA 1
ATOM 800 C C . SER A 1 102 ? 9.228 1.663 -39.264 1.00 52.31 102 SER A C 1
ATOM 802 O O . SER A 1 102 ? 9.705 0.563 -39.543 1.00 52.31 102 SER A O 1
ATOM 804 N N . LYS A 1 103 ? 10.006 2.755 -39.163 1.00 65.38 103 LYS A N 1
ATOM 805 C CA . LYS A 1 103 ? 11.439 2.807 -39.529 1.00 65.38 103 LYS A CA 1
ATOM 806 C C . LYS A 1 103 ? 12.414 2.941 -38.355 1.00 65.38 103 LYS A C 1
ATOM 808 O O . LYS A 1 103 ? 13.479 3.538 -38.486 1.00 65.38 103 LYS A O 1
ATOM 813 N N . ILE A 1 104 ? 12.111 2.356 -37.200 1.00 74.44 104 ILE A N 1
ATOM 814 C CA . ILE A 1 104 ? 13.159 2.184 -36.184 1.00 74.44 104 ILE A CA 1
ATOM 815 C C . ILE A 1 104 ? 14.093 1.071 -36.662 1.00 74.44 104 ILE A C 1
ATOM 817 O O . ILE A 1 104 ? 13.712 -0.101 -36.683 1.00 74.44 104 ILE A O 1
ATOM 821 N N . ASP A 1 105 ? 15.318 1.437 -37.040 1.00 87.88 105 ASP A N 1
ATOM 822 C CA . ASP A 1 105 ? 16.378 0.476 -37.337 1.00 87.88 105 ASP A CA 1
ATOM 823 C C . ASP A 1 105 ? 16.847 -0.186 -36.033 1.00 87.88 105 ASP A C 1
ATOM 825 O O . ASP A 1 105 ? 17.728 0.296 -35.316 1.00 87.88 105 ASP A O 1
ATOM 829 N N . ILE A 1 106 ? 16.214 -1.312 -35.710 1.00 90.06 106 ILE A N 1
ATOM 830 C CA . ILE A 1 106 ? 16.536 -2.125 -34.536 1.00 90.06 106 ILE A CA 1
ATOM 831 C C . ILE A 1 106 ? 17.991 -2.615 -34.569 1.00 90.06 106 ILE A C 1
ATOM 833 O O . ILE A 1 106 ? 18.600 -2.778 -33.511 1.00 90.06 106 ILE A O 1
ATOM 837 N N . GLY A 1 107 ? 18.576 -2.812 -35.754 1.00 89.25 107 GLY A N 1
ATOM 838 C CA . GLY A 1 107 ? 19.987 -3.165 -35.885 1.00 89.25 107 GLY A CA 1
ATOM 839 C C . GLY A 1 107 ? 20.889 -2.049 -35.360 1.00 89.25 107 GLY A C 1
ATOM 840 O O . GLY A 1 107 ? 21.750 -2.300 -34.517 1.00 89.25 107 GLY A O 1
ATOM 841 N N . ALA A 1 108 ? 20.631 -0.806 -35.777 1.00 90.56 108 ALA A N 1
ATOM 842 C CA . ALA A 1 108 ? 21.355 0.371 -35.292 1.00 90.56 108 ALA A CA 1
ATOM 843 C C . ALA A 1 108 ? 21.196 0.577 -33.775 1.00 90.56 108 ALA A C 1
ATOM 845 O O . ALA A 1 108 ? 22.155 0.944 -33.089 1.00 90.56 108 ALA A O 1
ATOM 846 N N . VAL A 1 109 ? 20.008 0.287 -33.235 1.00 90.81 109 VAL A N 1
ATOM 847 C CA . VAL A 1 109 ? 19.747 0.311 -31.789 1.00 90.81 109 VAL A CA 1
ATOM 848 C C . VAL A 1 109 ? 20.619 -0.705 -31.043 1.00 90.81 109 VAL A C 1
ATOM 850 O O . VAL A 1 109 ? 21.282 -0.336 -30.074 1.00 90.81 109 VAL A O 1
ATOM 853 N N . LEU A 1 110 ? 20.668 -1.962 -31.496 1.00 92.38 110 LEU A N 1
ATOM 854 C CA . LEU A 1 110 ? 21.474 -3.007 -30.854 1.00 92.38 110 LEU A CA 1
ATOM 855 C C . LEU A 1 110 ? 22.976 -2.703 -30.907 1.00 92.38 110 LEU A C 1
ATOM 857 O O . LEU A 1 110 ? 23.677 -2.922 -29.920 1.00 92.38 110 LEU A O 1
ATOM 861 N N . GLU A 1 111 ? 23.472 -2.175 -32.027 1.00 92.00 111 GLU A N 1
ATOM 862 C CA . GLU A 1 111 ? 24.877 -1.774 -32.156 1.00 92.00 111 GLU A CA 1
ATOM 863 C C . GLU A 1 111 ? 25.228 -0.608 -31.228 1.00 92.00 111 GLU A C 1
ATOM 865 O O . GLU A 1 111 ? 26.249 -0.644 -30.540 1.00 92.00 111 GLU A O 1
ATOM 870 N N . THR A 1 112 ? 24.346 0.389 -31.135 1.00 92.06 112 THR A N 1
ATOM 871 C CA . THR A 1 112 ? 24.520 1.517 -30.209 1.00 92.06 112 THR A CA 1
ATOM 872 C C . THR A 1 112 ? 24.518 1.034 -28.760 1.00 92.06 112 THR A C 1
ATOM 874 O O . THR A 1 112 ? 25.405 1.393 -27.992 1.00 92.06 112 THR A O 1
ATOM 877 N N . LEU A 1 113 ? 23.600 0.134 -28.396 1.00 90.50 113 LEU A N 1
ATOM 878 C CA . LEU A 1 113 ? 23.561 -0.477 -27.066 1.00 90.50 113 LEU A CA 1
ATOM 879 C C . LEU A 1 113 ? 24.839 -1.251 -26.736 1.00 90.50 113 LEU A C 1
ATOM 881 O O . LEU A 1 113 ? 25.363 -1.104 -25.636 1.00 90.50 113 LEU A O 1
ATOM 885 N N . ARG A 1 114 ? 25.376 -2.050 -27.665 1.00 90.19 114 ARG A N 1
ATOM 886 C CA . ARG A 1 114 ? 26.641 -2.778 -27.453 1.00 90.19 114 ARG A CA 1
ATOM 887 C C . ARG A 1 114 ? 27.833 -1.838 -27.291 1.00 90.19 114 ARG A C 1
ATOM 889 O O . ARG A 1 114 ? 28.711 -2.117 -26.477 1.00 90.19 114 ARG A O 1
ATOM 896 N N . ARG A 1 115 ? 27.872 -0.750 -28.066 1.00 91.19 115 ARG A N 1
ATOM 897 C CA . ARG A 1 115 ? 28.976 0.219 -28.072 1.00 91.19 115 ARG A CA 1
ATOM 898 C C . ARG A 1 115 ? 28.947 1.132 -26.847 1.00 91.19 115 ARG A C 1
ATOM 900 O O . ARG A 1 115 ? 29.934 1.239 -26.121 1.00 91.19 115 ARG A O 1
ATOM 907 N N . ASP A 1 116 ? 27.808 1.771 -26.616 1.00 89.06 116 ASP A N 1
ATOM 908 C CA . ASP A 1 116 ? 27.673 2.885 -25.678 1.00 89.06 116 ASP A CA 1
ATOM 909 C C . ASP A 1 116 ? 27.021 2.443 -24.362 1.00 89.06 116 ASP A C 1
ATOM 911 O O . ASP A 1 116 ? 27.190 3.081 -23.322 1.00 89.06 116 ASP A O 1
ATOM 915 N N . GLY A 1 117 ? 26.327 1.303 -24.361 1.00 86.12 117 GLY A N 1
ATOM 916 C CA . GLY A 1 117 ? 25.582 0.797 -23.209 1.00 86.12 117 GLY A CA 1
ATOM 917 C C . GLY A 1 117 ? 24.233 1.477 -23.001 1.00 86.12 117 GLY A C 1
ATOM 918 O O . GLY A 1 117 ? 23.487 1.043 -22.129 1.00 86.12 117 GLY A O 1
ATOM 919 N N . VAL A 1 118 ? 23.913 2.507 -23.785 1.00 89.50 118 VAL A N 1
ATOM 920 C CA . VAL A 1 118 ? 22.658 3.258 -23.737 1.00 89.50 118 VAL A CA 1
ATOM 921 C C . VAL A 1 118 ? 22.292 3.741 -25.138 1.00 89.50 118 VAL A C 1
ATOM 923 O O . VAL A 1 118 ? 23.165 4.036 -25.950 1.00 89.50 118 VAL A O 1
ATOM 926 N N . VAL A 1 119 ? 21.001 3.816 -25.422 1.00 92.44 119 VAL A N 1
ATOM 927 C CA . VAL A 1 119 ? 20.433 4.413 -26.630 1.00 92.44 119 VAL A CA 1
ATOM 928 C C . VAL A 1 119 ? 19.207 5.217 -26.230 1.00 92.44 119 VAL A C 1
ATOM 930 O O . VAL A 1 119 ? 18.444 4.800 -25.359 1.00 92.44 119 VAL A O 1
ATOM 933 N N . GLU A 1 120 ? 19.016 6.360 -26.871 1.00 91.56 120 GLU A N 1
ATOM 934 C CA . GLU A 1 120 ? 17.859 7.225 -26.669 1.00 91.56 120 GLU A CA 1
ATOM 935 C C . GLU A 1 120 ? 17.163 7.445 -28.011 1.00 91.56 120 GLU A C 1
ATOM 937 O O . GLU A 1 120 ? 17.811 7.531 -29.056 1.00 91.56 120 GLU A O 1
ATOM 942 N N . ALA A 1 121 ? 15.837 7.499 -27.988 1.00 87.50 121 ALA A N 1
ATOM 943 C CA . ALA A 1 121 ? 15.009 7.711 -29.158 1.00 87.50 121 ALA A CA 1
ATOM 944 C C . ALA A 1 121 ? 13.870 8.669 -28.820 1.00 87.50 121 ALA A C 1
ATOM 946 O O . ALA A 1 121 ? 13.157 8.485 -27.835 1.00 87.50 121 ALA A O 1
ATOM 947 N N . LEU A 1 122 ? 13.682 9.672 -29.674 1.00 86.25 122 LEU A N 1
ATOM 948 C CA . LEU A 1 122 ? 12.484 10.501 -29.650 1.00 86.25 122 LEU A CA 1
ATOM 949 C C . LEU A 1 122 ? 11.299 9.664 -30.141 1.00 86.25 122 LEU A C 1
ATOM 951 O O . LEU A 1 122 ? 11.353 9.084 -31.225 1.00 86.25 122 LEU A O 1
ATOM 955 N N . VAL A 1 123 ? 10.240 9.611 -29.343 1.00 82.00 123 VAL A N 1
ATOM 956 C CA . VAL A 1 123 ? 8.984 8.919 -29.644 1.00 82.00 123 VAL A CA 1
ATOM 957 C C . VAL A 1 123 ? 7.836 9.921 -29.633 1.00 82.00 123 VAL A C 1
ATOM 959 O O . VAL A 1 123 ? 7.818 10.858 -28.835 1.00 82.00 123 VAL A O 1
ATOM 962 N N . GLY A 1 124 ? 6.919 9.761 -30.591 1.00 77.06 124 GLY A N 1
ATOM 963 C CA . GLY A 1 124 ? 5.859 10.728 -30.871 1.00 77.06 124 GLY A CA 1
ATOM 964 C C . GLY A 1 124 ? 4.824 10.799 -29.754 1.00 77.06 124 GLY A C 1
ATOM 965 O O . GLY A 1 124 ? 4.656 11.849 -29.129 1.00 77.06 124 GLY A O 1
ATOM 966 N N . ASP A 1 125 ? 4.140 9.683 -29.504 1.00 76.75 125 ASP A N 1
ATOM 967 C CA . ASP A 1 125 ? 3.145 9.554 -28.442 1.00 76.75 125 ASP A CA 1
ATOM 968 C C . ASP A 1 125 ? 3.430 8.383 -27.470 1.00 76.75 125 ASP A C 1
ATOM 970 O O . ASP A 1 125 ? 4.450 7.688 -27.547 1.00 76.75 125 ASP A O 1
ATOM 974 N N . ALA A 1 126 ? 2.539 8.183 -26.494 1.00 67.44 126 ALA A N 1
ATOM 975 C CA . ALA A 1 126 ? 2.669 7.117 -25.498 1.00 67.44 126 ALA A CA 1
ATOM 976 C C . ALA A 1 126 ? 2.531 5.704 -26.103 1.00 67.44 126 ALA A C 1
ATOM 978 O O . ALA A 1 126 ? 3.184 4.770 -25.632 1.00 67.44 126 ALA A O 1
ATOM 979 N N . ASN A 1 127 ? 1.726 5.538 -27.158 1.00 73.44 127 ASN A N 1
ATOM 980 C CA . ASN A 1 127 ? 1.576 4.256 -27.846 1.00 73.44 127 ASN A CA 1
ATOM 981 C C . ASN A 1 127 ? 2.841 3.925 -28.648 1.00 73.44 127 ASN A C 1
ATOM 983 O O . ASN A 1 127 ? 3.322 2.793 -28.597 1.00 73.44 127 ASN A O 1
ATOM 987 N N . ASP A 1 128 ? 3.418 4.922 -29.318 1.00 81.00 128 ASP A N 1
ATOM 988 C CA . ASP A 1 128 ? 4.688 4.822 -30.036 1.00 81.00 128 ASP A CA 1
ATOM 989 C C . ASP A 1 128 ? 5.837 4.493 -29.089 1.00 81.00 128 ASP A C 1
ATOM 991 O O . ASP A 1 128 ? 6.700 3.675 -29.414 1.00 81.00 128 ASP A O 1
ATOM 995 N N . THR A 1 129 ? 5.818 5.090 -27.896 1.00 81.19 129 THR A N 1
ATOM 996 C CA . THR A 1 129 ? 6.767 4.799 -26.822 1.00 81.19 129 THR A CA 1
ATOM 997 C C . THR A 1 129 ? 6.709 3.330 -26.430 1.00 81.19 129 THR A C 1
ATOM 999 O O . THR A 1 129 ? 7.733 2.649 -26.463 1.00 81.19 129 THR A O 1
ATOM 1002 N N . GLU A 1 130 ? 5.533 2.803 -26.090 1.00 77.56 130 GLU A N 1
ATOM 1003 C CA . GLU A 1 130 ? 5.434 1.408 -25.656 1.00 77.56 130 GLU A CA 1
ATOM 1004 C C . GLU A 1 130 ? 5.718 0.430 -26.805 1.00 77.56 130 GLU A C 1
ATOM 1006 O O . GLU A 1 130 ? 6.378 -0.594 -26.615 1.00 77.56 130 GLU A O 1
ATOM 1011 N N . ALA A 1 131 ? 5.316 0.770 -28.032 1.00 82.31 131 ALA A N 1
ATOM 1012 C CA . ALA A 1 131 ? 5.666 0.004 -29.224 1.00 82.31 131 ALA A CA 1
ATOM 1013 C C . ALA A 1 131 ? 7.180 0.009 -29.500 1.00 82.31 131 ALA A C 1
ATOM 1015 O O . ALA A 1 131 ? 7.735 -1.012 -29.921 1.00 82.31 131 ALA A O 1
ATOM 1016 N N . TRP A 1 132 ? 7.867 1.134 -29.277 1.00 88.12 132 TRP A N 1
ATOM 1017 C CA . TRP A 1 132 ? 9.326 1.232 -29.347 1.00 88.12 132 TRP A CA 1
ATOM 1018 C C . TRP A 1 132 ? 9.968 0.349 -28.276 1.00 88.12 132 TRP A C 1
ATOM 1020 O O . TRP A 1 132 ? 10.753 -0.538 -28.615 1.00 88.12 132 TRP A O 1
ATOM 1030 N N . ARG A 1 133 ? 9.566 0.508 -27.009 1.00 87.06 133 ARG A N 1
ATOM 1031 C CA . ARG A 1 133 ? 10.120 -0.240 -25.868 1.00 87.06 133 ARG A CA 1
ATOM 1032 C C . ARG A 1 133 ? 9.961 -1.739 -26.071 1.00 87.06 133 ARG A C 1
ATOM 1034 O O . ARG A 1 133 ? 10.947 -2.468 -26.027 1.00 87.06 133 ARG A O 1
ATOM 1041 N N . ARG A 1 134 ? 8.760 -2.200 -26.430 1.00 84.44 134 ARG A N 1
ATOM 1042 C CA . ARG A 1 134 ? 8.483 -3.614 -26.721 1.00 84.44 134 ARG A CA 1
ATOM 1043 C C . ARG A 1 134 ? 9.360 -4.165 -27.847 1.00 84.44 134 ARG A C 1
ATOM 1045 O O . ARG A 1 134 ? 9.876 -5.277 -27.730 1.00 84.44 134 ARG A O 1
ATOM 1052 N N . ARG A 1 135 ? 9.552 -3.408 -28.936 1.00 88.38 135 ARG A N 1
ATOM 1053 C CA . ARG A 1 135 ? 10.423 -3.822 -30.052 1.00 88.38 135 ARG A CA 1
ATOM 1054 C C . ARG A 1 135 ? 11.885 -3.915 -29.622 1.00 88.38 135 ARG A C 1
ATOM 1056 O O . ARG A 1 135 ? 12.531 -4.918 -29.920 1.00 88.38 135 ARG A O 1
ATOM 1063 N N . VAL A 1 136 ? 12.383 -2.911 -28.901 1.00 89.19 136 VAL A N 1
ATOM 1064 C CA . VAL A 1 136 ? 13.764 -2.879 -28.406 1.00 89.19 136 VAL A CA 1
ATOM 1065 C C . VAL A 1 136 ? 14.017 -4.006 -27.407 1.00 89.19 136 VAL A C 1
ATOM 1067 O O . VAL A 1 136 ? 14.982 -4.747 -27.590 1.00 89.19 136 VAL A O 1
ATOM 1070 N N . ARG A 1 137 ? 13.129 -4.219 -26.425 1.00 85.88 137 ARG A N 1
ATOM 1071 C CA . ARG A 1 137 ? 13.215 -5.336 -25.465 1.00 85.88 137 ARG A CA 1
ATOM 1072 C C . ARG A 1 137 ? 13.258 -6.685 -26.180 1.00 85.88 137 ARG A C 1
ATOM 1074 O O . ARG A 1 137 ? 14.194 -7.458 -25.981 1.00 85.88 137 ARG A O 1
ATOM 1081 N N . LYS A 1 138 ? 12.310 -6.937 -27.093 1.00 86.00 138 LYS A N 1
ATOM 1082 C CA . LYS A 1 138 ? 12.248 -8.182 -27.877 1.00 86.00 138 LYS A CA 1
ATOM 1083 C C . LYS A 1 138 ? 13.532 -8.429 -28.675 1.00 86.00 138 LYS A C 1
ATOM 1085 O O . LYS A 1 138 ? 14.027 -9.558 -28.720 1.00 86.00 138 LYS A O 1
ATOM 1090 N N . ALA A 1 139 ? 14.078 -7.388 -29.300 1.00 88.88 139 ALA A N 1
ATOM 1091 C CA . ALA A 1 139 ? 15.312 -7.481 -30.068 1.00 88.88 139 ALA A CA 1
ATOM 1092 C C . ALA A 1 139 ? 16.535 -7.747 -29.181 1.00 88.88 139 ALA A C 1
ATOM 1094 O O . ALA A 1 139 ? 17.335 -8.628 -29.489 1.00 88.88 139 ALA A O 1
ATOM 1095 N N . CYS A 1 140 ? 16.648 -7.037 -28.056 1.00 88.19 140 CYS A N 1
ATOM 1096 C CA . CYS A 1 140 ? 17.723 -7.226 -27.087 1.00 88.19 140 CYS A CA 1
ATOM 1097 C C . CYS A 1 140 ? 17.697 -8.638 -26.500 1.00 88.19 140 CYS A C 1
ATOM 1099 O O . CYS A 1 140 ? 18.721 -9.317 -26.517 1.00 88.19 140 CYS A O 1
ATOM 1101 N N . ARG A 1 141 ? 16.515 -9.132 -26.110 1.00 82.06 141 ARG A N 1
ATOM 1102 C CA . ARG A 1 141 ? 16.305 -10.508 -25.634 1.00 82.06 141 ARG A CA 1
ATOM 1103 C C . ARG A 1 141 ? 16.759 -11.540 -26.667 1.00 82.06 141 ARG A C 1
ATOM 1105 O O . ARG A 1 141 ? 17.509 -12.453 -26.339 1.00 82.06 141 ARG A O 1
ATOM 1112 N N . SER A 1 142 ? 16.368 -11.354 -27.929 1.00 85.38 142 SER A N 1
ATOM 1113 C CA . SER A 1 142 ? 16.787 -12.232 -29.037 1.00 85.38 142 SER A CA 1
ATOM 1114 C C . SER A 1 142 ? 18.305 -12.210 -29.265 1.00 85.38 142 SER A C 1
ATOM 1116 O O . SER A 1 142 ? 18.869 -13.168 -29.785 1.00 85.38 142 SER A O 1
ATOM 1118 N N . ALA A 1 143 ? 18.969 -11.127 -28.861 1.00 88.06 143 ALA A N 1
ATOM 1119 C CA . ALA A 1 143 ? 20.411 -10.942 -28.933 1.00 88.06 143 ALA A CA 1
ATOM 1120 C C . ALA A 1 143 ? 21.159 -11.321 -27.636 1.00 88.06 143 ALA A C 1
ATOM 1122 O O . ALA A 1 143 ? 22.367 -11.094 -27.563 1.00 88.06 143 ALA A O 1
ATOM 1123 N N . GLY A 1 144 ? 20.474 -11.860 -26.617 1.00 83.81 144 GLY A N 1
ATOM 1124 C CA . GLY A 1 144 ? 21.070 -12.188 -25.315 1.00 83.81 144 GLY A CA 1
ATOM 1125 C C . GLY A 1 144 ? 21.480 -10.966 -24.483 1.00 83.81 144 GLY A C 1
ATOM 1126 O O . GLY A 1 144 ? 22.342 -11.071 -23.614 1.00 83.81 144 GLY A O 1
ATOM 1127 N N . LEU A 1 145 ? 20.905 -9.796 -24.768 1.00 83.25 145 LEU A N 1
ATOM 1128 C CA . LEU A 1 145 ? 21.144 -8.554 -24.041 1.00 83.25 145 LEU A CA 1
ATOM 1129 C C . LEU A 1 145 ? 20.007 -8.304 -23.049 1.00 83.25 145 LEU A C 1
ATOM 1131 O O . LEU A 1 145 ? 18.836 -8.271 -23.429 1.00 83.25 145 LEU A O 1
ATOM 1135 N N . HIS A 1 146 ? 20.365 -8.054 -21.792 1.00 79.81 146 HIS A N 1
ATOM 1136 C CA . HIS A 1 146 ? 19.440 -7.523 -20.796 1.00 79.81 146 HIS A CA 1
ATOM 1137 C C . HIS A 1 146 ? 19.490 -6.002 -20.846 1.00 79.81 146 HIS A C 1
ATOM 1139 O O . HIS A 1 146 ? 20.556 -5.408 -20.662 1.00 79.81 146 HIS A O 1
ATOM 1145 N N . VAL A 1 147 ? 18.346 -5.388 -21.131 1.00 79.69 147 VAL A N 1
ATOM 1146 C CA . VAL A 1 147 ? 18.199 -3.937 -21.185 1.00 79.69 147 VAL A CA 1
ATOM 1147 C C . VAL A 1 147 ? 17.091 -3.483 -20.255 1.00 79.69 147 VAL A C 1
ATOM 1149 O O . VAL A 1 147 ? 16.086 -4.169 -20.106 1.00 79.69 147 VAL A O 1
ATOM 1152 N N . ARG A 1 148 ? 17.276 -2.302 -19.676 1.00 77.94 148 ARG A N 1
ATOM 1153 C CA . ARG A 1 148 ? 16.226 -1.493 -19.075 1.00 77.94 148 ARG A CA 1
ATOM 1154 C C . ARG A 1 148 ? 15.803 -0.428 -20.069 1.00 77.94 148 ARG A C 1
ATOM 1156 O O . ARG A 1 148 ? 16.647 0.284 -20.601 1.00 77.94 148 ARG A O 1
ATOM 1163 N N . THR A 1 149 ? 14.509 -0.281 -20.261 1.00 82.69 149 THR A N 1
ATOM 1164 C CA . THR A 1 149 ? 13.869 0.743 -21.069 1.00 82.69 149 THR A CA 1
ATOM 1165 C C . THR A 1 149 ? 12.965 1.613 -20.211 1.00 82.69 149 THR A C 1
ATOM 1167 O O . THR A 1 149 ? 12.347 1.151 -19.253 1.00 82.69 149 THR A O 1
ATOM 1170 N N . GLY A 1 150 ? 12.863 2.886 -20.554 1.00 78.00 150 GLY A N 1
ATOM 1171 C CA . GLY A 1 150 ? 11.991 3.807 -19.840 1.00 78.00 150 GLY A CA 1
ATOM 1172 C C . GLY A 1 150 ? 11.816 5.107 -20.596 1.00 78.00 150 GLY A C 1
ATOM 1173 O O . GLY A 1 150 ? 12.309 5.259 -21.714 1.00 78.00 150 GLY A O 1
ATOM 1174 N N . LEU A 1 151 ? 11.116 6.040 -19.965 1.00 77.06 151 LEU A N 1
ATOM 1175 C CA . LEU A 1 151 ? 10.963 7.407 -20.440 1.00 77.06 151 LEU A CA 1
ATOM 1176 C C . LEU A 1 151 ? 11.874 8.341 -19.648 1.00 77.06 151 LEU A C 1
ATOM 1178 O O . LEU A 1 151 ? 12.049 8.186 -18.439 1.00 77.06 151 LEU A O 1
ATOM 1182 N N . ARG A 1 152 ? 12.453 9.326 -20.332 1.00 79.81 152 ARG A N 1
ATOM 1183 C CA . ARG A 1 152 ? 13.071 10.481 -19.679 1.00 79.81 152 ARG A CA 1
ATOM 1184 C C . ARG A 1 152 ? 11.991 11.420 -19.143 1.00 79.81 152 ARG A C 1
ATOM 1186 O O . ARG A 1 152 ? 10.817 11.330 -19.498 1.00 79.81 152 ARG A O 1
ATOM 1193 N N . SER A 1 153 ? 12.414 12.365 -18.307 1.00 70.06 153 SER A N 1
ATOM 1194 C CA . SER A 1 153 ? 11.544 13.369 -17.680 1.00 70.06 153 SER A CA 1
ATOM 1195 C C . SER A 1 153 ? 10.768 14.239 -18.678 1.00 70.06 153 SER A C 1
ATOM 1197 O O . SER A 1 153 ? 9.735 14.802 -18.326 1.00 70.06 153 SER A O 1
ATOM 1199 N N . ASP A 1 154 ? 11.228 14.332 -19.928 1.00 74.06 154 ASP A N 1
ATOM 1200 C CA . ASP A 1 154 ? 10.535 15.035 -21.010 1.00 74.06 154 ASP A CA 1
ATOM 1201 C C . ASP A 1 154 ? 9.323 14.269 -21.580 1.00 74.06 154 ASP A C 1
ATOM 1203 O O . ASP A 1 154 ? 8.572 14.835 -22.377 1.00 74.06 154 ASP A O 1
ATOM 1207 N N . ARG A 1 155 ? 9.134 12.996 -21.187 1.00 71.38 155 ARG A N 1
ATOM 1208 C CA . ARG A 1 155 ? 8.119 12.048 -21.684 1.00 71.38 155 ARG A CA 1
ATOM 1209 C C . ARG A 1 155 ? 8.070 11.884 -23.209 1.00 71.38 155 ARG A C 1
ATOM 1211 O O . ARG A 1 155 ? 7.097 11.357 -23.739 1.00 71.38 155 ARG A O 1
ATOM 1218 N N . ARG A 1 156 ? 9.098 12.347 -23.917 1.00 79.94 156 ARG A N 1
ATOM 1219 C CA . ARG A 1 156 ? 9.223 12.283 -25.384 1.00 79.94 156 ARG A CA 1
ATOM 1220 C C . ARG A 1 156 ? 10.445 11.500 -25.812 1.00 79.94 156 ARG A C 1
ATOM 1222 O O . ARG A 1 156 ? 10.533 11.098 -26.965 1.00 79.94 156 ARG A O 1
ATOM 1229 N N . THR A 1 157 ? 11.375 11.280 -24.895 1.00 82.75 157 THR A N 1
ATOM 1230 C CA . THR A 1 157 ? 12.578 10.507 -25.140 1.00 82.75 157 THR A CA 1
ATOM 1231 C C . THR A 1 157 ? 12.461 9.180 -24.405 1.00 82.75 157 THR A C 1
ATOM 1233 O O . THR A 1 157 ? 12.502 9.128 -23.173 1.00 82.75 157 THR A O 1
ATOM 1236 N N . ALA A 1 158 ? 12.314 8.095 -25.161 1.00 84.56 158 ALA A N 1
ATOM 1237 C CA . ALA A 1 158 ? 12.507 6.754 -24.638 1.00 84.56 158 ALA A CA 1
ATOM 1238 C C . ALA A 1 158 ? 13.999 6.423 -24.614 1.00 84.56 158 ALA A C 1
ATOM 1240 O O . ALA A 1 158 ? 14.756 6.846 -25.487 1.00 84.56 158 ALA A O 1
ATOM 1241 N N . PHE A 1 159 ? 14.430 5.645 -23.630 1.00 87.00 159 PHE A N 1
ATOM 1242 C CA . PHE A 1 159 ? 15.792 5.131 -23.566 1.00 87.00 159 PHE A CA 1
ATOM 1243 C C . PHE A 1 159 ? 15.792 3.613 -23.429 1.00 87.00 159 PHE A C 1
ATOM 1245 O O . PHE A 1 159 ? 14.816 3.024 -22.967 1.00 87.00 159 PHE A O 1
ATOM 1252 N N . ALA A 1 160 ? 16.900 2.986 -23.819 1.00 86.50 160 ALA A N 1
ATOM 1253 C CA . ALA A 1 160 ? 17.247 1.619 -23.465 1.00 86.50 160 ALA A CA 1
ATOM 1254 C C . ALA A 1 160 ? 18.706 1.583 -22.994 1.00 86.50 160 ALA A C 1
ATOM 1256 O O . ALA A 1 160 ? 19.558 2.242 -23.581 1.00 86.50 160 ALA A O 1
ATOM 1257 N N . GLN A 1 161 ? 19.005 0.832 -21.939 1.00 86.00 161 GLN A N 1
ATOM 1258 C CA . GLN A 1 161 ? 20.317 0.782 -21.295 1.00 86.00 161 GLN A CA 1
ATOM 1259 C C . GLN A 1 161 ? 20.653 -0.652 -20.887 1.00 86.00 161 GLN A C 1
ATOM 1261 O O . GLN A 1 161 ? 19.797 -1.343 -20.350 1.00 86.00 161 GLN A O 1
ATOM 1266 N N . LEU A 1 162 ? 21.885 -1.114 -21.112 1.00 82.19 162 LEU A N 1
ATOM 1267 C CA . LEU A 1 162 ? 22.312 -2.461 -20.715 1.00 82.19 162 LEU A CA 1
ATOM 1268 C C . LEU A 1 162 ? 22.358 -2.613 -19.187 1.00 82.19 162 LEU A C 1
ATOM 1270 O O . LEU A 1 162 ? 23.098 -1.898 -18.510 1.00 82.19 162 LEU A O 1
ATOM 1274 N N . SER A 1 163 ? 21.656 -3.615 -18.655 1.00 67.38 163 SER A N 1
ATOM 1275 C CA . SER A 1 163 ? 21.521 -3.852 -17.208 1.00 67.38 163 SER A CA 1
ATOM 1276 C C . SER A 1 163 ? 22.827 -4.282 -16.519 1.00 67.38 163 SER A C 1
ATOM 1278 O O . SER A 1 163 ? 22.974 -4.118 -15.313 1.00 67.38 163 SER A O 1
ATOM 1280 N N . ASN A 1 164 ? 23.818 -4.780 -17.271 1.00 57.00 164 ASN A N 1
ATOM 1281 C CA . ASN A 1 164 ? 25.109 -5.230 -16.723 1.00 57.00 164 ASN A CA 1
ATOM 1282 C C . ASN A 1 164 ? 26.091 -4.085 -16.417 1.00 57.00 164 ASN A C 1
ATOM 1284 O O . ASN A 1 164 ? 27.170 -4.328 -15.877 1.00 57.00 164 ASN A O 1
ATOM 1288 N N . ARG A 1 165 ? 25.751 -2.839 -16.769 1.00 50.25 165 ARG A N 1
ATOM 1289 C CA . ARG A 1 165 ? 26.582 -1.653 -16.524 1.00 50.25 165 ARG A CA 1
ATOM 1290 C C . ARG A 1 165 ? 26.027 -0.842 -15.347 1.00 50.25 165 ARG A C 1
ATOM 1292 O O . ARG A 1 165 ? 25.815 0.357 -15.467 1.00 50.25 165 ARG A O 1
ATOM 1299 N N . MET A 1 166 ? 25.801 -1.483 -14.197 1.00 44.88 166 MET A N 1
ATOM 1300 C CA . MET A 1 166 ? 25.644 -0.730 -12.948 1.00 44.88 166 MET A CA 1
ATOM 1301 C C . MET A 1 166 ? 26.999 -0.110 -12.608 1.00 44.88 166 MET A C 1
ATOM 1303 O O . MET A 1 166 ? 27.917 -0.798 -12.159 1.00 44.88 166 MET A O 1
ATOM 1307 N N . THR A 1 167 ? 27.162 1.181 -12.883 1.00 41.16 167 THR A N 1
ATOM 1308 C CA . THR A 1 167 ? 28.353 1.923 -12.469 1.00 41.16 167 THR A CA 1
ATOM 1309 C C . THR A 1 167 ? 28.426 1.901 -10.938 1.00 41.16 167 THR A C 1
ATOM 1311 O O . THR A 1 167 ? 27.474 2.326 -10.282 1.00 41.16 167 THR A O 1
ATOM 1314 N N . PRO A 1 168 ? 29.521 1.413 -10.329 1.00 35.81 168 PRO A N 1
ATOM 1315 C CA . PRO A 1 168 ? 29.681 1.435 -8.883 1.00 35.81 168 PRO A CA 1
ATOM 1316 C C . PRO A 1 168 ? 29.992 2.873 -8.446 1.00 35.81 168 PRO A C 1
ATOM 1318 O O . PRO A 1 168 ? 31.148 3.261 -8.316 1.00 35.81 168 PRO A O 1
ATOM 1321 N N . GLY A 1 169 ? 28.961 3.698 -8.275 1.00 37.00 169 GLY A N 1
ATOM 1322 C CA . GLY A 1 169 ? 29.139 5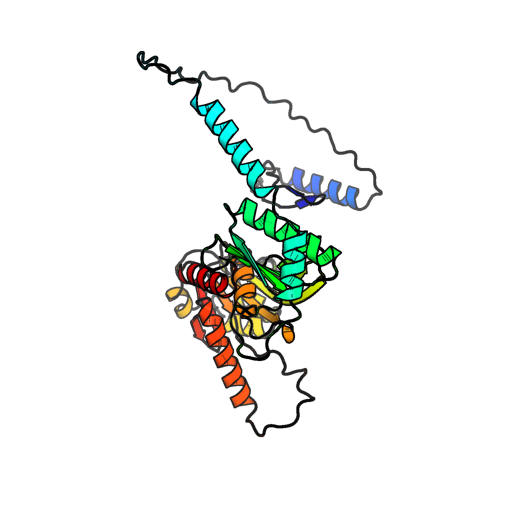.080 -7.843 1.00 37.00 169 GLY A CA 1
ATOM 1323 C C . GLY A 1 169 ? 27.847 5.884 -7.848 1.00 37.00 169 GLY A C 1
ATOM 1324 O O . GLY A 1 169 ? 27.501 6.463 -8.866 1.00 37.00 169 GLY A O 1
ATOM 1325 N N . GLY A 1 170 ? 27.195 5.961 -6.682 1.00 41.03 170 GLY A N 1
ATOM 1326 C CA . GLY A 1 170 ? 26.084 6.879 -6.406 1.00 41.03 170 GLY A CA 1
ATOM 1327 C C . GLY A 1 170 ? 24.719 6.351 -6.839 1.00 41.03 170 GLY A C 1
ATOM 1328 O O . GLY A 1 170 ? 24.308 6.589 -7.961 1.00 41.03 170 GLY A O 1
ATOM 1329 N N . ARG A 1 171 ? 24.006 5.682 -5.919 1.00 49.97 171 ARG A N 1
ATOM 1330 C CA . ARG A 1 171 ? 22.642 5.173 -6.138 1.00 49.97 171 ARG A CA 1
ATOM 1331 C C . ARG A 1 171 ? 21.683 6.348 -6.316 1.00 49.97 171 ARG A C 1
ATOM 1333 O O . ARG A 1 171 ? 21.309 6.990 -5.334 1.00 49.97 171 ARG A O 1
ATOM 1340 N N . THR A 1 172 ? 21.306 6.632 -7.551 1.00 45.84 172 THR A N 1
ATOM 1341 C CA . THR A 1 172 ? 20.218 7.559 -7.875 1.00 45.84 172 THR A CA 1
ATOM 1342 C C . THR A 1 172 ? 18.942 6.764 -8.173 1.00 45.84 172 THR A C 1
ATOM 1344 O O . THR A 1 172 ? 19.012 5.558 -8.409 1.00 45.84 172 THR A O 1
ATOM 1347 N N . PRO A 1 173 ? 17.750 7.387 -8.162 1.00 46.97 173 PRO A N 1
ATOM 1348 C CA . PRO A 1 173 ? 16.524 6.727 -8.616 1.00 46.97 173 PRO A CA 1
ATOM 1349 C C . PRO A 1 173 ? 16.612 6.215 -10.066 1.00 46.97 173 PRO A C 1
ATOM 1351 O O . PRO A 1 173 ? 15.880 5.309 -10.451 1.00 46.97 173 PRO A O 1
ATOM 1354 N N . ASP A 1 174 ? 17.578 6.718 -10.841 1.00 51.22 174 ASP A N 1
ATOM 1355 C CA . ASP A 1 174 ? 17.919 6.214 -12.166 1.00 51.22 174 ASP A CA 1
ATOM 1356 C C . ASP A 1 174 ? 18.654 4.858 -12.153 1.00 51.22 174 ASP A C 1
ATOM 1358 O O . ASP A 1 174 ? 18.860 4.302 -13.226 1.00 51.22 174 ASP A O 1
ATOM 1362 N N . ASP A 1 175 ? 18.959 4.258 -10.995 1.00 61.31 175 ASP A N 1
ATOM 1363 C CA . ASP A 1 175 ? 19.657 2.965 -10.850 1.00 61.31 175 ASP A CA 1
ATOM 1364 C C . ASP A 1 175 ? 18.741 1.811 -10.403 1.00 61.31 175 ASP A C 1
ATOM 1366 O O . ASP A 1 175 ? 19.181 0.886 -9.714 1.00 61.31 175 ASP A O 1
ATOM 1370 N N . LEU A 1 176 ? 17.448 1.844 -10.749 1.00 66.44 176 LEU A N 1
ATOM 1371 C CA . LEU A 1 176 ? 16.568 0.713 -10.455 1.00 66.44 176 LEU A CA 1
ATOM 1372 C C . LEU A 1 176 ? 17.097 -0.589 -11.090 1.00 66.44 176 LEU A C 1
ATOM 1374 O O . LEU A 1 176 ? 17.429 -0.590 -12.282 1.00 66.44 176 LEU A O 1
ATOM 1378 N N . PRO A 1 177 ? 17.131 -1.698 -10.324 1.00 68.12 177 PRO A N 1
ATOM 1379 C CA . PRO A 1 177 ? 17.635 -2.992 -10.786 1.00 68.12 177 PRO A CA 1
ATOM 1380 C C . PRO A 1 177 ? 16.739 -3.662 -11.838 1.00 68.12 177 PRO A C 1
ATOM 1382 O O . PRO A 1 177 ? 17.154 -4.642 -12.454 1.00 68.12 177 PRO A O 1
ATOM 1385 N N . CYS A 1 178 ? 15.535 -3.136 -12.072 1.00 70.31 178 CYS A N 1
ATOM 1386 C CA . CYS A 1 178 ? 14.606 -3.615 -13.087 1.00 70.31 178 CYS A CA 1
ATOM 1387 C C . CYS A 1 178 ? 13.779 -2.471 -13.692 1.00 70.31 178 CYS A C 1
ATOM 1389 O O . CYS A 1 178 ? 13.800 -1.334 -13.214 1.00 70.31 178 CYS A O 1
ATOM 1391 N N . GLU A 1 179 ? 13.035 -2.789 -14.749 1.00 71.06 179 GLU A N 1
ATOM 1392 C CA . GLU A 1 179 ? 11.926 -1.957 -15.212 1.00 71.06 179 GLU A CA 1
ATOM 1393 C C . GLU A 1 179 ? 10.712 -2.133 -14.301 1.00 71.06 179 GLU A C 1
ATOM 1395 O O . GLU A 1 179 ? 10.441 -3.238 -13.835 1.00 71.06 179 GLU A O 1
ATOM 1400 N N . ILE A 1 180 ? 9.960 -1.057 -14.065 1.00 72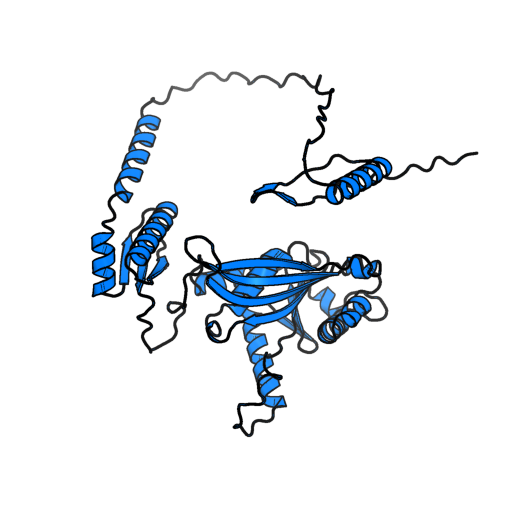.25 180 ILE A N 1
ATOM 1401 C CA . ILE A 1 180 ? 8.778 -1.127 -13.197 1.00 72.25 180 ILE A CA 1
ATOM 1402 C C . ILE A 1 180 ? 7.573 -1.739 -13.908 1.00 72.25 180 ILE A C 1
ATOM 1404 O O . ILE A 1 180 ? 6.781 -2.425 -13.273 1.00 72.25 180 ILE A O 1
ATOM 1408 N N . ASP A 1 181 ? 7.462 -1.582 -15.227 1.00 71.31 181 ASP A N 1
ATOM 1409 C CA . ASP A 1 181 ? 6.359 -2.183 -16.001 1.00 71.31 181 ASP A CA 1
ATOM 1410 C C . ASP A 1 181 ? 6.433 -3.713 -16.058 1.00 71.31 181 ASP A C 1
ATOM 1412 O O . ASP A 1 181 ? 5.515 -4.380 -16.526 1.00 71.31 181 ASP A O 1
ATOM 1416 N N . SER A 1 182 ? 7.536 -4.267 -15.568 1.00 82.31 182 SER A N 1
ATOM 1417 C CA . SER A 1 182 ? 7.731 -5.689 -15.358 1.00 82.31 182 SER A CA 1
ATOM 1418 C C . SER A 1 182 ? 7.316 -6.123 -13.953 1.00 82.31 182 SER A C 1
ATOM 1420 O O . SER A 1 182 ? 7.682 -7.214 -13.556 1.00 82.31 182 SER A O 1
ATOM 1422 N N . ILE A 1 183 ? 6.615 -5.310 -13.161 1.00 88.88 183 ILE A N 1
ATOM 1423 C CA . ILE A 1 183 ? 6.183 -5.690 -11.810 1.00 88.88 183 ILE A CA 1
ATOM 1424 C C . ILE A 1 183 ? 4.693 -6.031 -11.817 1.00 88.88 183 ILE A C 1
ATOM 1426 O O . ILE A 1 183 ? 3.865 -5.233 -12.251 1.00 88.88 183 ILE A O 1
ATOM 1430 N N . ILE A 1 184 ? 4.351 -7.198 -11.277 1.00 91.56 184 ILE A N 1
ATOM 1431 C CA . ILE A 1 184 ? 2.976 -7.607 -10.983 1.00 91.56 184 ILE A CA 1
ATOM 1432 C C . ILE A 1 184 ? 2.788 -7.744 -9.471 1.00 91.56 184 ILE A C 1
ATOM 1434 O O . ILE A 1 184 ? 3.702 -8.154 -8.752 1.00 91.56 184 ILE A O 1
ATOM 1438 N N . ILE A 1 185 ? 1.593 -7.400 -8.990 1.00 94.62 185 ILE A N 1
ATOM 1439 C CA . ILE A 1 185 ? 1.155 -7.702 -7.626 1.00 94.62 185 ILE A CA 1
ATOM 1440 C C . ILE A 1 185 ? 0.010 -8.701 -7.717 1.00 94.62 185 ILE A C 1
ATOM 1442 O O . ILE A 1 185 ? -1.040 -8.402 -8.288 1.00 94.62 185 ILE A O 1
ATOM 1446 N N . GLU A 1 186 ? 0.210 -9.877 -7.140 1.00 95.62 186 GLU A N 1
ATOM 1447 C CA . GLU A 1 186 ? -0.799 -10.920 -7.038 1.00 95.62 186 GLU A CA 1
ATOM 1448 C C . GLU A 1 186 ? -1.483 -10.853 -5.675 1.00 95.62 186 GLU A C 1
ATOM 1450 O O . GLU A 1 186 ? -0.829 -10.932 -4.634 1.00 95.62 186 GLU A O 1
ATOM 1455 N N . TYR A 1 187 ? -2.809 -10.722 -5.681 1.00 96.88 187 TYR A N 1
ATOM 1456 C CA . TYR A 1 187 ? -3.615 -10.664 -4.466 1.00 96.88 187 TYR A CA 1
ATOM 1457 C C . TYR A 1 187 ? -4.257 -12.020 -4.174 1.00 96.88 187 TYR A C 1
ATOM 1459 O O . TYR A 1 187 ? -4.968 -12.583 -5.006 1.00 96.88 187 TYR A O 1
ATOM 1467 N N . GLY A 1 188 ? -4.050 -12.507 -2.956 1.00 95.94 188 GLY A N 1
ATOM 1468 C CA . GLY A 1 188 ? -4.755 -13.635 -2.363 1.00 95.94 188 GLY A CA 1
ATOM 1469 C C . GLY A 1 188 ? -5.581 -13.171 -1.170 1.00 95.94 188 GLY A C 1
ATOM 1470 O O . GLY A 1 188 ? -5.225 -12.203 -0.499 1.00 95.94 188 GLY A O 1
ATOM 1471 N N . SER A 1 189 ? -6.684 -13.860 -0.893 1.00 94.75 189 SER A N 1
ATOM 1472 C CA . SER A 1 189 ? -7.487 -13.613 0.301 1.00 94.75 189 SER A CA 1
ATOM 1473 C C . SER A 1 189 ? -7.770 -14.905 1.048 1.00 94.75 189 SER A C 1
ATOM 1475 O O . SER A 1 189 ? -7.916 -15.981 0.461 1.00 94.75 189 SER A O 1
ATOM 1477 N N . ARG A 1 190 ? -7.851 -14.787 2.370 1.00 89.31 190 ARG A N 1
ATOM 1478 C CA . ARG A 1 190 ? -8.254 -15.861 3.267 1.00 89.31 190 ARG A CA 1
ATOM 1479 C C . ARG A 1 190 ? -9.424 -15.373 4.107 1.00 89.31 190 ARG A C 1
ATOM 1481 O O . ARG A 1 190 ? -9.333 -14.363 4.800 1.00 89.31 190 ARG A O 1
ATOM 1488 N N . GLN A 1 191 ? -10.521 -16.121 4.050 1.00 81.94 191 GLN A N 1
ATOM 1489 C CA . GLN A 1 191 ? -11.700 -15.890 4.876 1.00 81.94 191 GLN A CA 1
ATOM 1490 C C . GLN A 1 191 ? -12.072 -17.186 5.594 1.00 81.94 191 GLN A C 1
ATOM 1492 O O . GLN A 1 191 ? -12.163 -18.250 4.977 1.00 81.94 191 GLN A O 1
ATOM 1497 N N . TYR A 1 192 ? -12.289 -17.106 6.903 1.00 75.62 192 TYR A N 1
ATOM 1498 C CA . TYR A 1 192 ? -12.688 -18.256 7.705 1.00 75.62 192 TYR A CA 1
ATOM 1499 C C . TYR A 1 192 ? -14.210 -18.424 7.664 1.00 75.62 192 TYR A C 1
ATOM 1501 O O . TYR A 1 192 ? -14.955 -17.574 8.141 1.00 75.62 192 TYR A O 1
ATOM 1509 N N . SER A 1 193 ? -14.689 -19.543 7.115 1.00 69.50 193 SER A N 1
ATOM 1510 C CA . SER A 1 193 ? -16.127 -19.776 6.904 1.00 69.50 193 SER A CA 1
ATOM 1511 C C . SER A 1 193 ? -16.936 -20.051 8.181 1.00 69.50 193 SER A C 1
ATOM 1513 O O . SER A 1 193 ? -18.160 -19.991 8.135 1.00 69.50 193 SER A O 1
ATOM 1515 N N . PHE A 1 194 ? -16.279 -20.354 9.306 1.00 72.31 194 PHE A N 1
ATOM 1516 C CA . PHE A 1 194 ? -16.929 -20.764 10.563 1.00 72.31 194 PHE A CA 1
ATOM 1517 C C . PHE A 1 194 ? -16.547 -19.895 11.768 1.00 72.31 194 PHE A C 1
ATOM 1519 O O . PHE A 1 194 ? -16.596 -20.362 12.903 1.00 72.31 194 PHE A O 1
ATOM 1526 N N . ARG A 1 195 ? -16.143 -18.643 11.535 1.00 73.81 195 ARG A N 1
ATOM 1527 C CA . ARG A 1 195 ? -15.921 -17.688 12.626 1.00 73.81 195 ARG A CA 1
ATOM 1528 C C . ARG A 1 195 ? -17.233 -17.222 13.260 1.00 73.81 195 ARG A C 1
ATOM 1530 O O . ARG A 1 195 ? -18.312 -17.406 12.683 1.00 73.81 195 ARG A O 1
ATOM 1537 N N . THR A 1 196 ? -17.095 -16.621 14.444 1.00 77.19 196 THR A N 1
ATOM 1538 C CA . THR A 1 196 ? -18.120 -15.782 15.081 1.00 77.19 196 THR A CA 1
ATOM 1539 C C . THR A 1 196 ? -18.685 -14.778 14.073 1.00 77.19 196 THR A C 1
ATOM 1541 O O . THR A 1 196 ? -18.052 -14.504 13.049 1.00 77.19 196 THR A O 1
ATOM 1544 N N . ASP A 1 197 ? -19.883 -14.250 14.328 1.00 80.00 197 ASP A N 1
ATOM 1545 C CA . ASP A 1 197 ? -20.504 -13.294 13.404 1.00 80.00 197 ASP A CA 1
ATOM 1546 C C . ASP A 1 197 ? -19.589 -12.073 13.169 1.00 80.00 197 ASP A C 1
ATOM 1548 O O . ASP A 1 197 ? -19.348 -11.730 12.012 1.00 80.00 197 ASP A O 1
ATOM 1552 N N . ASP A 1 198 ? -18.931 -11.557 14.213 1.00 82.62 198 ASP A N 1
ATOM 1553 C CA . ASP A 1 198 ? -17.935 -10.479 14.098 1.00 82.62 198 ASP A CA 1
ATOM 1554 C C . ASP A 1 198 ? -16.692 -10.886 13.296 1.00 82.62 198 ASP A C 1
ATOM 1556 O O . ASP A 1 198 ? -16.202 -10.138 12.452 1.00 82.62 198 ASP A O 1
ATOM 1560 N N . GLY A 1 199 ? -16.199 -12.114 13.474 1.00 78.81 199 GLY A N 1
ATOM 1561 C CA . GLY A 1 199 ? -15.015 -12.596 12.766 1.00 78.81 199 GLY A CA 1
ATOM 1562 C C . GLY A 1 199 ? -15.192 -12.712 11.245 1.00 78.81 199 GLY A C 1
ATOM 1563 O O . GLY A 1 199 ? -14.207 -12.920 10.535 1.00 78.81 199 GLY A O 1
ATOM 1564 N N . ARG A 1 200 ? -16.420 -12.576 10.722 1.00 86.38 200 ARG A N 1
ATOM 1565 C CA . ARG A 1 200 ? -16.697 -12.500 9.275 1.00 86.38 200 ARG A CA 1
ATOM 1566 C C . ARG A 1 200 ? -16.414 -11.128 8.677 1.00 86.38 200 ARG A C 1
ATOM 1568 O O . ARG A 1 200 ? -16.238 -11.058 7.465 1.00 86.38 200 ARG A O 1
ATOM 1575 N N . HIS A 1 201 ? -16.351 -10.096 9.512 1.00 90.94 201 HIS A N 1
ATOM 1576 C CA . HIS A 1 201 ? -16.076 -8.712 9.132 1.00 90.94 201 HIS A CA 1
ATOM 1577 C C . HIS A 1 201 ? -14.571 -8.404 9.070 1.00 90.94 201 HIS A C 1
ATOM 1579 O O . HIS A 1 201 ? -14.170 -7.276 8.782 1.00 90.94 201 HIS A O 1
ATOM 1585 N N . MET A 1 202 ? -13.722 -9.410 9.313 1.00 93.00 202 MET A N 1
ATOM 1586 C CA . MET A 1 202 ? -12.277 -9.340 9.122 1.00 93.00 202 MET A CA 1
ATOM 1587 C C . MET A 1 202 ? -11.836 -10.252 7.975 1.00 93.00 202 MET A C 1
ATOM 1589 O O . MET A 1 202 ? -12.107 -11.455 7.961 1.00 93.00 202 MET A O 1
ATOM 1593 N N . HIS A 1 203 ? -11.098 -9.681 7.027 1.00 93.88 203 HIS A N 1
ATOM 1594 C CA . HIS A 1 203 ? -10.564 -10.376 5.863 1.00 93.88 203 HIS A CA 1
ATOM 1595 C C . HIS A 1 203 ? -9.048 -10.245 5.810 1.00 93.88 203 HIS A C 1
ATOM 1597 O O . HIS A 1 203 ? -8.521 -9.135 5.723 1.00 93.88 203 HIS A O 1
ATOM 1603 N N . GLN A 1 204 ? -8.351 -11.379 5.792 1.00 95.62 204 GLN A N 1
ATOM 1604 C CA . GLN A 1 204 ? -6.910 -11.408 5.590 1.00 95.62 204 GLN A CA 1
ATOM 1605 C C . GLN A 1 204 ? -6.597 -11.406 4.091 1.00 95.62 204 GLN A C 1
ATOM 1607 O O . GLN A 1 204 ? -7.173 -12.175 3.316 1.00 95.62 204 GLN A O 1
ATOM 1612 N N . TRP A 1 205 ? -5.659 -10.556 3.693 1.00 97.81 205 TRP A N 1
ATOM 1613 C CA . TRP A 1 205 ? -5.177 -10.392 2.329 1.00 97.81 205 TRP A CA 1
ATOM 1614 C C . TRP A 1 205 ? -3.667 -10.569 2.281 1.00 97.81 205 TRP A C 1
ATOM 1616 O O . TRP A 1 205 ? -2.942 -10.006 3.096 1.00 97.81 205 TRP A O 1
ATOM 1626 N N . SER A 1 206 ? -3.192 -11.310 1.289 1.00 97.44 206 SER A N 1
ATOM 1627 C CA . SER A 1 206 ? -1.778 -11.407 0.941 1.00 97.44 206 SER A CA 1
ATOM 1628 C C . SER A 1 206 ? -1.550 -10.751 -0.414 1.00 97.44 206 SER A C 1
ATOM 1630 O O . SER A 1 206 ? -2.279 -11.049 -1.358 1.00 97.44 206 SER A O 1
ATOM 1632 N N . ALA A 1 207 ? -0.532 -9.912 -0.538 1.00 97.88 207 ALA A N 1
ATOM 1633 C CA . ALA A 1 207 ? -0.084 -9.355 -1.806 1.00 97.88 207 ALA A CA 1
ATOM 1634 C C . ALA A 1 207 ? 1.357 -9.803 -2.069 1.00 97.88 207 ALA A C 1
ATOM 1636 O O . ALA A 1 207 ? 2.270 -9.401 -1.349 1.00 97.88 207 ALA A O 1
ATOM 1637 N N . SER A 1 208 ? 1.557 -10.643 -3.081 1.00 96.88 208 SER A N 1
ATOM 1638 C CA . SER A 1 208 ? 2.885 -11.104 -3.502 1.00 96.88 208 SER A CA 1
ATOM 1639 C C . SER A 1 208 ? 3.347 -10.275 -4.689 1.00 96.88 208 SER A C 1
ATOM 1641 O O . SER A 1 208 ? 2.579 -10.043 -5.620 1.00 96.88 208 SER A O 1
ATOM 1643 N N . VAL A 1 209 ? 4.582 -9.785 -4.647 1.00 96.00 209 VAL A N 1
ATOM 1644 C CA . VAL A 1 209 ? 5.110 -8.884 -5.674 1.00 96.00 209 VAL A CA 1
ATOM 1645 C C . VAL A 1 209 ? 6.171 -9.607 -6.480 1.00 96.00 209 VAL A C 1
ATOM 1647 O O . VAL A 1 209 ? 7.151 -10.093 -5.914 1.00 96.00 209 VAL A O 1
ATOM 1650 N N . HIS A 1 210 ? 5.991 -9.650 -7.798 1.00 93.62 210 HIS A N 1
ATOM 1651 C CA . HIS A 1 210 ? 6.864 -10.388 -8.702 1.00 93.62 210 HIS A CA 1
ATOM 1652 C C . HIS A 1 210 ? 7.375 -9.512 -9.838 1.00 93.62 210 HIS A C 1
ATOM 1654 O O . HIS A 1 210 ? 6.643 -8.690 -10.386 1.00 93.62 210 HIS A O 1
ATOM 1660 N N . LEU A 1 211 ? 8.624 -9.748 -10.226 1.00 90.19 211 LEU A N 1
ATOM 1661 C CA . LEU A 1 211 ? 9.138 -9.338 -11.520 1.00 90.19 211 LEU A CA 1
ATOM 1662 C C . LEU A 1 211 ? 8.678 -10.361 -12.563 1.00 90.19 211 LEU A C 1
ATOM 1664 O O . LEU A 1 211 ? 8.946 -11.550 -12.409 1.00 90.19 211 LEU A O 1
ATOM 1668 N N . ILE A 1 212 ? 8.030 -9.902 -13.623 1.00 85.19 212 ILE A N 1
ATOM 1669 C CA . ILE A 1 212 ? 7.603 -10.680 -14.781 1.00 85.19 212 ILE A CA 1
ATOM 1670 C C . ILE A 1 212 ? 8.511 -10.427 -15.980 1.00 85.19 212 ILE A C 1
ATOM 1672 O O . ILE A 1 212 ? 9.168 -9.391 -16.100 1.00 85.19 212 ILE A O 1
ATOM 1676 N N . ASP A 1 213 ? 8.544 -11.385 -16.894 1.00 79.00 213 ASP A N 1
ATOM 1677 C CA . ASP A 1 213 ? 9.186 -11.211 -18.186 1.00 79.00 213 ASP A CA 1
ATOM 1678 C C . ASP A 1 213 ? 8.240 -10.559 -19.217 1.00 79.00 213 ASP A C 1
ATOM 1680 O O . ASP A 1 213 ? 7.085 -10.260 -18.929 1.00 79.00 213 ASP A O 1
ATOM 1684 N N . ASP A 1 214 ? 8.714 -10.324 -20.448 1.00 71.88 214 ASP A N 1
ATOM 1685 C CA . ASP A 1 214 ? 7.890 -9.753 -21.528 1.00 71.88 214 ASP A CA 1
ATOM 1686 C C . ASP A 1 214 ? 6.706 -10.665 -21.916 1.00 71.88 214 ASP A C 1
ATOM 1688 O O . ASP A 1 214 ? 5.798 -10.224 -22.621 1.00 71.88 214 ASP A O 1
ATOM 1692 N N . GLY A 1 215 ? 6.742 -11.943 -21.523 1.00 73.25 215 GLY A N 1
ATOM 1693 C CA . GLY A 1 215 ? 5.657 -12.905 -21.687 1.00 73.25 215 GLY A CA 1
A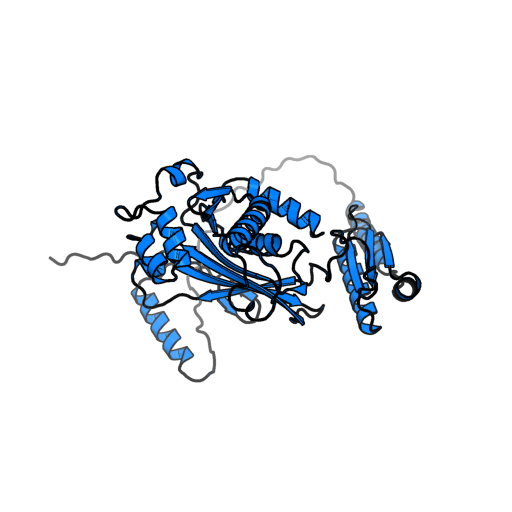TOM 1694 C C . GLY A 1 215 ? 4.620 -12.852 -20.564 1.00 73.25 215 GLY A C 1
ATOM 1695 O O . GLY A 1 215 ? 3.579 -13.487 -20.701 1.00 73.25 215 GLY A O 1
ATOM 1696 N N . GLY A 1 216 ? 4.868 -12.079 -19.502 1.00 78.00 216 GLY A N 1
ATOM 1697 C CA . GLY A 1 216 ? 4.012 -12.007 -18.321 1.00 78.00 216 GLY A CA 1
ATOM 1698 C C . GLY A 1 216 ? 4.285 -13.099 -17.289 1.00 78.00 216 GLY A C 1
ATOM 1699 O O . GLY A 1 216 ? 3.568 -13.167 -16.295 1.00 78.00 216 GLY A O 1
ATOM 1700 N N . GLU A 1 217 ? 5.306 -13.934 -17.494 1.00 81.75 217 GLU A N 1
ATOM 1701 C CA . GLU A 1 217 ? 5.624 -15.023 -16.572 1.00 81.75 217 GLU A CA 1
ATOM 1702 C C . GLU A 1 217 ? 6.482 -14.508 -15.408 1.00 81.75 217 GLU A C 1
ATOM 1704 O O . GLU A 1 217 ? 7.462 -13.792 -15.654 1.00 81.75 217 GLU A O 1
ATOM 1709 N N . PRO A 1 218 ? 6.172 -14.872 -14.149 1.00 84.44 218 PRO A N 1
ATOM 1710 C CA . PRO A 1 218 ? 6.985 -14.501 -12.998 1.00 84.44 218 PRO A CA 1
ATOM 1711 C C . PRO A 1 218 ? 8.412 -15.044 -13.132 1.00 84.44 218 PRO A C 1
ATOM 1713 O O . PRO A 1 218 ? 8.648 -16.251 -13.156 1.00 84.44 218 PRO A O 1
ATOM 1716 N N . ILE A 1 219 ? 9.385 -14.140 -13.189 1.00 86.12 219 ILE A N 1
ATOM 1717 C CA . ILE A 1 219 ? 10.814 -14.457 -13.129 1.00 86.12 219 ILE A CA 1
ATOM 1718 C C . ILE A 1 219 ? 11.237 -14.603 -11.671 1.00 86.12 219 ILE A C 1
ATOM 1720 O O . ILE A 1 219 ? 12.032 -15.479 -11.327 1.00 86.12 219 ILE A O 1
ATOM 1724 N N . GLU A 1 220 ? 10.767 -13.688 -10.822 1.00 87.69 220 GLU A N 1
ATOM 1725 C CA . GLU A 1 220 ? 11.366 -13.495 -9.514 1.00 87.69 220 GLU A CA 1
ATOM 1726 C C . GLU A 1 220 ? 10.406 -12.874 -8.500 1.00 87.69 220 GLU A C 1
ATOM 1728 O O . GLU A 1 220 ? 9.687 -11.933 -8.817 1.00 87.69 220 GLU A O 1
ATOM 1733 N N . SER A 1 221 ? 10.434 -13.364 -7.261 1.00 91.81 221 SER A N 1
ATOM 1734 C CA . SER A 1 221 ? 9.782 -12.697 -6.132 1.00 91.81 221 SER A CA 1
ATOM 1735 C C . SER A 1 221 ? 10.588 -11.473 -5.700 1.00 91.81 221 SER A C 1
ATOM 1737 O O . SER A 1 221 ? 11.811 -11.527 -5.593 1.00 91.81 221 SER A O 1
ATOM 1739 N N . MET A 1 222 ? 9.892 -10.370 -5.439 1.00 93.81 222 MET A N 1
ATOM 1740 C CA . MET A 1 222 ? 10.465 -9.158 -4.856 1.00 93.81 222 MET A CA 1
ATOM 1741 C C . MET A 1 222 ? 10.128 -9.031 -3.370 1.00 93.81 222 MET A C 1
ATOM 1743 O O . MET A 1 222 ? 10.888 -8.424 -2.611 1.00 93.81 222 MET A O 1
ATOM 1747 N N . GLY A 1 223 ? 8.979 -9.563 -2.953 1.00 94.44 223 GLY A N 1
ATOM 1748 C CA . GLY A 1 223 ? 8.481 -9.429 -1.593 1.00 94.44 223 GLY A CA 1
ATOM 1749 C C . GLY A 1 223 ? 7.030 -9.871 -1.433 1.00 94.44 223 GLY A C 1
ATOM 1750 O O . GLY A 1 223 ? 6.367 -10.250 -2.398 1.00 94.44 223 GLY A O 1
ATOM 1751 N N . HIS A 1 224 ? 6.539 -9.793 -0.201 1.00 96.06 224 HIS A N 1
ATOM 1752 C CA . HIS A 1 224 ? 5.156 -10.090 0.152 1.00 96.06 224 HIS A CA 1
ATOM 1753 C C . HIS A 1 224 ? 4.648 -9.124 1.223 1.00 96.06 224 HIS A C 1
ATOM 1755 O O . HIS A 1 224 ? 5.410 -8.652 2.068 1.00 96.06 224 HIS A O 1
ATOM 1761 N N . ILE A 1 225 ? 3.353 -8.834 1.184 1.00 97.50 225 ILE A N 1
ATOM 1762 C CA . ILE A 1 225 ? 2.658 -7.979 2.145 1.00 97.50 225 ILE A CA 1
ATOM 1763 C C . ILE A 1 225 ? 1.456 -8.744 2.684 1.00 97.50 225 ILE A C 1
ATOM 1765 O O . ILE A 1 225 ? 0.704 -9.337 1.911 1.00 97.50 225 ILE A O 1
ATOM 1769 N N . LEU A 1 226 ? 1.263 -8.707 3.998 1.00 97.06 226 LEU A N 1
ATOM 1770 C CA . LEU A 1 226 ? 0.066 -9.200 4.664 1.00 97.06 226 LEU A CA 1
ATOM 1771 C C . LEU A 1 226 ? -0.742 -8.008 5.177 1.00 97.06 226 LEU A C 1
ATOM 1773 O O . LEU A 1 226 ? -0.187 -7.089 5.780 1.00 97.06 226 LEU A O 1
ATOM 1777 N N . ALA A 1 227 ? -2.046 -8.020 4.932 1.00 97.69 227 ALA A N 1
ATOM 1778 C CA . ALA A 1 227 ? -2.953 -6.962 5.346 1.00 97.69 227 ALA A CA 1
ATOM 1779 C C . ALA A 1 227 ? -4.285 -7.527 5.848 1.00 97.69 227 ALA A C 1
ATOM 1781 O O . ALA A 1 227 ? -4.733 -8.581 5.400 1.00 97.69 227 ALA A O 1
ATOM 1782 N N . HIS A 1 228 ? -4.936 -6.799 6.749 1.00 97.38 228 HIS A N 1
ATOM 1783 C CA . HIS A 1 228 ? -6.233 -7.150 7.315 1.00 97.38 228 HIS A CA 1
ATOM 1784 C C . HIS A 1 228 ? -7.225 -6.029 7.030 1.00 97.38 228 HIS A C 1
ATOM 1786 O O . HIS A 1 228 ? -7.061 -4.890 7.461 1.00 97.38 228 HIS A O 1
ATOM 1792 N N . ALA A 1 229 ? -8.257 -6.355 6.266 1.00 96.81 229 ALA A N 1
ATOM 1793 C CA . ALA A 1 229 ? -9.395 -5.490 6.015 1.00 96.81 229 ALA A CA 1
ATOM 1794 C C . ALA A 1 229 ? -10.443 -5.737 7.105 1.00 96.81 229 ALA A C 1
ATOM 1796 O O . ALA A 1 229 ? -10.940 -6.856 7.215 1.00 96.81 229 ALA A O 1
ATOM 1797 N N . VAL A 1 230 ? -10.782 -4.707 7.879 1.00 95.94 230 VAL A N 1
ATOM 1798 C CA . VAL A 1 230 ? -11.621 -4.825 9.080 1.00 95.94 230 VAL A CA 1
ATOM 1799 C C . VAL A 1 230 ? -12.811 -3.876 8.970 1.00 95.94 230 VAL A C 1
ATOM 1801 O O . VAL A 1 230 ? -12.635 -2.661 8.949 1.00 95.94 230 VAL A O 1
ATOM 1804 N N . GLU A 1 231 ? -14.025 -4.408 8.912 1.00 94.75 231 GLU A N 1
ATOM 1805 C CA . GLU A 1 231 ? -15.274 -3.634 8.931 1.00 94.75 231 GLU A CA 1
ATOM 1806 C C . GLU A 1 231 ? -15.737 -3.425 10.383 1.00 94.75 231 GLU A C 1
ATOM 1808 O O . GLU A 1 231 ? -16.768 -3.947 10.793 1.00 94.75 231 GLU A O 1
ATOM 1813 N N . TYR A 1 232 ? -14.948 -2.698 11.184 1.00 94.12 232 TYR A N 1
ATOM 1814 C CA . TYR A 1 232 ? -15.151 -2.619 12.642 1.00 94.12 232 TYR A CA 1
ATOM 1815 C C . TYR A 1 232 ? -16.524 -2.068 13.061 1.00 94.12 232 TYR A C 1
ATOM 1817 O O . TYR A 1 232 ? -17.037 -2.473 14.090 1.00 94.12 232 TYR A O 1
ATOM 1825 N N . GLU A 1 233 ? -17.163 -1.210 12.258 1.00 92.50 233 GLU A N 1
ATOM 1826 C CA . GLU A 1 233 ? -18.514 -0.691 12.549 1.00 92.50 233 GLU A CA 1
ATOM 1827 C C . GLU A 1 233 ? -19.610 -1.766 12.478 1.00 92.50 233 GLU A C 1
ATOM 1829 O O . GLU A 1 233 ? -20.721 -1.559 12.959 1.00 92.50 233 GLU A O 1
ATOM 1834 N N . GLN A 1 234 ? -19.321 -2.900 11.835 1.00 92.12 234 GLN A N 1
ATOM 1835 C CA . GLN A 1 234 ? -20.222 -4.050 11.757 1.00 92.12 234 GLN A CA 1
ATOM 1836 C C . GLN A 1 234 ? -19.925 -5.094 12.843 1.00 92.12 234 GLN A C 1
ATOM 1838 O O . GLN A 1 234 ? -20.637 -6.091 12.936 1.00 92.12 234 GLN A O 1
ATOM 1843 N N . MET A 1 235 ? -18.872 -4.889 13.639 1.00 92.56 235 MET A N 1
ATOM 1844 C CA . MET A 1 235 ? -18.476 -5.788 14.718 1.00 92.56 235 MET A CA 1
ATOM 1845 C C . MET A 1 235 ? -19.059 -5.305 16.042 1.00 92.56 235 MET A C 1
ATOM 1847 O O . MET A 1 235 ? -19.079 -4.108 16.317 1.00 92.56 235 MET A O 1
ATOM 1851 N N . SER A 1 236 ? -19.495 -6.241 16.884 1.00 91.75 236 SER A N 1
ATOM 1852 C CA . SER A 1 236 ? -19.855 -5.928 18.269 1.00 91.75 236 SER A CA 1
ATOM 1853 C C . SER A 1 236 ? -18.634 -5.757 19.174 1.00 91.75 236 SER A C 1
ATOM 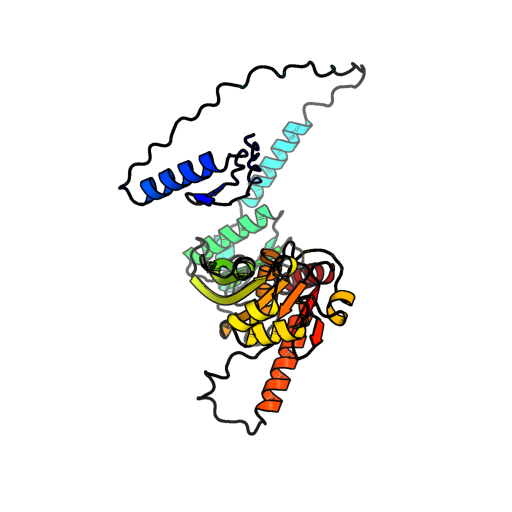1855 O O . SER A 1 236 ? -18.673 -4.943 20.093 1.00 91.75 236 SER A O 1
ATOM 1857 N N . ASP A 1 237 ? -17.552 -6.491 18.899 1.00 92.50 237 ASP A N 1
ATOM 1858 C CA . ASP A 1 237 ? -16.290 -6.405 19.635 1.00 92.50 237 ASP A CA 1
ATOM 1859 C C . ASP A 1 237 ? -15.081 -6.526 18.682 1.00 92.50 237 ASP A C 1
ATOM 1861 O O . ASP A 1 237 ? -14.499 -7.608 18.523 1.00 92.50 237 ASP A O 1
ATOM 1865 N N . PRO A 1 238 ? -14.695 -5.431 17.997 1.00 94.31 238 PRO A N 1
ATOM 1866 C CA . PRO A 1 238 ? -13.551 -5.448 17.088 1.00 94.31 238 PRO A CA 1
ATOM 1867 C C . PRO A 1 238 ? -12.223 -5.718 17.808 1.00 94.31 238 PRO A C 1
ATOM 1869 O O . PRO A 1 238 ? -11.321 -6.296 17.199 1.00 94.31 238 PRO A O 1
ATOM 1872 N N . PHE A 1 239 ? -12.101 -5.343 19.089 1.00 94.75 239 PHE A N 1
ATOM 1873 C CA . PHE A 1 239 ? -10.895 -5.578 19.880 1.00 94.75 239 PHE A CA 1
ATOM 1874 C C . PHE A 1 239 ? -10.618 -7.074 20.029 1.00 94.75 239 PHE A C 1
ATOM 1876 O O . PHE A 1 239 ? -9.554 -7.540 19.616 1.00 94.75 239 PHE A O 1
ATOM 1883 N N . SER A 1 240 ? -11.590 -7.835 20.541 1.00 92.56 240 SER A N 1
ATOM 1884 C CA . SER A 1 240 ? -11.408 -9.273 20.767 1.00 92.56 240 SER A CA 1
ATOM 1885 C C . SER A 1 240 ? -11.132 -10.030 19.466 1.00 92.56 240 SER A C 1
ATOM 1887 O O . SER A 1 240 ? -10.296 -10.928 19.446 1.00 92.56 240 SER A O 1
ATOM 1889 N N . VAL A 1 241 ? -11.768 -9.650 18.349 1.00 93.06 241 VAL A N 1
ATOM 1890 C CA . VAL A 1 241 ? -11.530 -10.302 17.046 1.00 93.06 241 VAL A CA 1
ATOM 1891 C C . VAL A 1 241 ? -10.086 -10.134 16.566 1.00 93.06 241 VAL A C 1
ATOM 1893 O O . VAL A 1 241 ? -9.520 -11.068 15.994 1.00 93.06 241 VAL A O 1
ATOM 1896 N N . LEU A 1 242 ? -9.496 -8.954 16.763 1.00 94.00 242 LEU A N 1
ATOM 1897 C CA . LEU A 1 242 ? -8.119 -8.666 16.357 1.00 94.00 242 LEU A CA 1
ATOM 1898 C C . LEU A 1 242 ? -7.097 -9.309 17.302 1.00 94.00 242 LEU A C 1
ATOM 1900 O O . LEU A 1 242 ? -6.116 -9.878 16.824 1.00 94.00 242 LEU A O 1
ATOM 1904 N N . ASP A 1 243 ? -7.351 -9.264 18.612 1.00 94.19 243 ASP A N 1
ATOM 1905 C CA . ASP A 1 243 ? -6.502 -9.881 19.641 1.00 94.19 243 ASP A CA 1
ATOM 1906 C C . ASP A 1 243 ? -6.425 -11.411 19.498 1.00 94.19 243 ASP A C 1
ATOM 1908 O O . ASP A 1 243 ? -5.366 -12.013 19.676 1.00 94.19 243 ASP A O 1
ATOM 1912 N N . GLU A 1 244 ? -7.523 -12.048 19.078 1.00 92.44 244 GLU A N 1
ATOM 1913 C CA . GLU A 1 244 ? -7.557 -13.486 18.792 1.00 92.44 244 GLU A CA 1
ATOM 1914 C C . GLU A 1 244 ? -6.735 -13.901 17.555 1.00 92.44 244 GLU A C 1
ATOM 1916 O O . GLU A 1 244 ? -6.387 -15.080 17.429 1.00 92.44 244 GLU A O 1
ATOM 1921 N N . GLU A 1 245 ? -6.439 -12.990 16.619 1.00 91.50 245 GLU A N 1
ATOM 1922 C CA . GLU A 1 245 ? -5.704 -13.326 15.391 1.00 91.50 245 GLU A CA 1
ATOM 1923 C C . GLU A 1 245 ? -4.192 -13.366 15.630 1.00 91.50 245 GLU A C 1
ATOM 1925 O O . GLU A 1 245 ? -3.562 -14.406 15.421 1.00 91.50 245 GLU A O 1
ATOM 1930 N N . THR A 1 246 ? -3.599 -12.250 16.063 1.00 90.50 246 THR A N 1
ATOM 1931 C CA . THR A 1 246 ? -2.173 -12.162 16.408 1.00 90.50 246 THR A CA 1
ATOM 1932 C C . THR A 1 246 ? -1.946 -11.147 17.525 1.00 90.50 246 THR A C 1
ATOM 1934 O O . THR A 1 246 ? -2.699 -10.190 17.678 1.00 90.50 246 THR A O 1
ATOM 1937 N N . ALA A 1 247 ? -0.848 -11.308 18.271 1.00 90.94 247 ALA A N 1
ATOM 1938 C CA . ALA A 1 247 ? -0.472 -10.363 19.324 1.00 90.94 247 ALA A CA 1
ATOM 1939 C C . ALA A 1 247 ? -0.233 -8.935 18.791 1.00 90.94 247 ALA A C 1
ATOM 1941 O O . ALA A 1 247 ? -0.560 -7.965 19.469 1.00 90.94 247 ALA A O 1
ATOM 1942 N N . ASP A 1 248 ? 0.306 -8.803 17.574 1.00 91.50 248 ASP A N 1
ATOM 1943 C CA . ASP A 1 248 ? 0.549 -7.498 16.947 1.00 91.50 248 ASP A CA 1
ATOM 1944 C C . ASP A 1 248 ? -0.777 -6.815 16.559 1.00 91.50 248 ASP A C 1
ATOM 1946 O O . ASP A 1 248 ? -0.949 -5.614 16.776 1.00 91.50 248 ASP A O 1
ATOM 1950 N N . LEU A 1 249 ? -1.758 -7.580 16.060 1.00 94.44 249 LEU A N 1
ATOM 1951 C CA . LEU A 1 249 ? -3.105 -7.067 15.797 1.00 94.44 249 LEU A CA 1
ATOM 1952 C C . LEU A 1 249 ? -3.845 -6.709 17.089 1.00 94.44 249 LEU A C 1
ATOM 1954 O O . LEU A 1 249 ? -4.503 -5.672 17.120 1.00 94.44 249 LEU A O 1
ATOM 1958 N N . GLY A 1 250 ? -3.691 -7.500 18.155 1.00 94.94 250 GLY A N 1
ATOM 1959 C CA . GLY A 1 250 ? -4.210 -7.178 19.487 1.00 94.94 250 GLY A CA 1
ATOM 1960 C C . GLY A 1 250 ? -3.635 -5.877 20.048 1.00 94.94 250 GLY A C 1
ATOM 1961 O O . GLY A 1 250 ? -4.377 -5.035 20.555 1.00 94.94 250 GLY A O 1
ATOM 1962 N N . HIS A 1 251 ? -2.327 -5.644 19.874 1.00 95.44 251 HIS A N 1
ATOM 1963 C CA . HIS A 1 251 ? -1.689 -4.375 20.245 1.00 95.44 251 HIS A CA 1
ATOM 1964 C C . HIS A 1 251 ? -2.277 -3.193 19.466 1.00 95.44 251 HIS A C 1
ATOM 1966 O O . HIS A 1 251 ? -2.688 -2.204 20.071 1.00 95.44 251 HIS A O 1
ATOM 1972 N N . ILE A 1 252 ? -2.387 -3.303 18.137 1.00 96.00 252 ILE A N 1
ATOM 1973 C CA . ILE A 1 252 ? -3.009 -2.264 17.299 1.00 96.00 252 ILE A CA 1
ATOM 1974 C C . ILE A 1 252 ? -4.467 -2.020 17.719 1.00 96.00 252 ILE A C 1
ATOM 1976 O O . ILE A 1 252 ? -4.894 -0.871 17.832 1.00 96.00 252 ILE A O 1
ATOM 1980 N N . ALA A 1 253 ? -5.224 -3.080 18.001 1.00 96.25 253 ALA A N 1
ATOM 1981 C CA . ALA A 1 253 ? -6.608 -2.977 18.439 1.00 96.25 253 ALA A CA 1
ATOM 1982 C C . ALA A 1 253 ? -6.740 -2.254 19.784 1.00 96.25 253 ALA A C 1
ATOM 1984 O O . ALA A 1 253 ? -7.590 -1.377 19.915 1.00 96.25 253 ALA A O 1
ATOM 1985 N N . GLY A 1 254 ? -5.868 -2.553 20.752 1.00 96.56 254 GLY A N 1
ATOM 1986 C CA . GLY A 1 254 ? -5.847 -1.889 22.060 1.00 96.56 254 GLY A CA 1
ATOM 1987 C C . GLY A 1 254 ? -5.470 -0.407 22.008 1.00 96.56 254 GLY A C 1
ATOM 1988 O O . GLY A 1 254 ? -5.742 0.335 22.952 1.00 96.56 254 GLY A O 1
ATOM 1989 N N . VAL A 1 255 ? -4.861 0.044 20.908 1.00 97.38 255 VAL A N 1
ATOM 1990 C CA . VAL A 1 255 ? -4.598 1.466 20.655 1.00 97.38 255 VAL A CA 1
ATOM 1991 C C . VAL A 1 255 ? -5.823 2.175 20.072 1.00 97.38 255 VAL A C 1
ATOM 1993 O O . VAL A 1 255 ? -6.008 3.365 20.331 1.00 97.38 255 VAL A O 1
ATOM 1996 N N . PHE A 1 256 ? -6.642 1.478 19.283 1.00 97.38 256 PHE A N 1
ATOM 1997 C CA . PHE A 1 256 ? -7.729 2.087 18.515 1.00 97.38 256 PHE A CA 1
ATOM 1998 C C . PHE A 1 256 ? -9.099 1.973 19.153 1.00 97.38 256 PHE A C 1
ATOM 2000 O O . PHE A 1 256 ? -9.892 2.891 18.969 1.00 97.38 256 PHE A O 1
ATOM 2007 N N . PHE A 1 257 ? -9.384 0.888 19.866 1.00 97.25 257 PHE A N 1
ATOM 2008 C CA . PHE A 1 257 ? -10.715 0.610 20.390 1.00 97.25 257 PHE A CA 1
ATOM 2009 C C . PHE A 1 257 ? -10.744 0.690 21.910 1.00 97.25 257 PHE A C 1
ATOM 2011 O O . PHE A 1 257 ? -9.832 0.222 22.595 1.00 97.25 257 PHE A O 1
ATOM 2018 N N . ASP A 1 258 ? -11.823 1.252 22.443 1.00 94.88 258 ASP A N 1
ATOM 2019 C CA . ASP A 1 258 ? -12.137 1.106 23.856 1.00 94.88 258 ASP A CA 1
ATOM 2020 C C . ASP A 1 258 ? -12.637 -0.324 24.119 1.00 94.88 258 ASP A C 1
ATOM 2022 O O . ASP A 1 258 ? -13.576 -0.806 23.488 1.00 94.88 258 ASP A O 1
ATOM 2026 N N . ILE A 1 259 ? -12.000 -1.015 25.066 1.00 89.94 259 ILE A N 1
ATOM 2027 C CA . ILE A 1 259 ? -12.264 -2.434 25.366 1.00 89.94 259 ILE A CA 1
ATOM 2028 C C . ILE A 1 259 ? -13.689 -2.650 25.911 1.00 89.94 259 ILE A C 1
ATOM 2030 O O . ILE A 1 259 ? -14.207 -3.765 25.885 1.00 89.94 259 ILE A O 1
ATOM 2034 N N . HIS A 1 260 ? -14.337 -1.615 26.450 1.00 89.81 260 HIS A N 1
ATOM 2035 C CA . HIS A 1 260 ? -15.675 -1.724 27.023 1.00 89.81 260 HIS A CA 1
ATOM 2036 C C . HIS A 1 260 ? -16.782 -1.412 26.022 1.00 89.81 260 HIS A C 1
ATOM 2038 O O . HIS A 1 260 ? -17.850 -2.019 26.119 1.00 89.81 260 HIS A O 1
ATOM 2044 N N . THR A 1 261 ? -16.561 -0.468 25.106 1.00 90.88 261 THR A N 1
ATOM 2045 C CA . THR A 1 261 ? -17.583 -0.061 24.130 1.00 90.88 261 THR A CA 1
ATOM 2046 C C . THR A 1 261 ? -17.402 -0.707 22.760 1.00 90.88 261 THR A C 1
ATOM 2048 O O . THR A 1 261 ? -18.379 -0.812 22.024 1.00 90.88 261 THR A O 1
ATOM 2051 N N . GLY A 1 262 ? -16.183 -1.133 22.411 1.00 90.56 262 GLY A N 1
ATOM 2052 C CA . GLY A 1 262 ? -15.828 -1.566 21.057 1.00 90.56 262 GLY A CA 1
ATOM 2053 C C . GLY A 1 262 ? -15.755 -0.414 20.047 1.00 90.56 262 GLY A C 1
ATOM 2054 O O . GLY A 1 262 ? -15.482 -0.645 18.870 1.00 90.56 262 GLY A O 1
ATOM 2055 N N . GLU A 1 263 ? -15.988 0.825 20.484 1.00 94.19 263 GLU A N 1
ATOM 2056 C CA . GLU A 1 263 ? -15.921 2.019 19.644 1.00 94.19 263 GLU A CA 1
ATOM 2057 C C . GLU A 1 263 ? -14.475 2.502 19.508 1.00 94.19 263 GLU A C 1
ATOM 2059 O O . GLU A 1 263 ? -13.605 2.158 20.315 1.00 94.19 263 GLU A O 1
ATOM 2064 N N . LEU A 1 264 ? -14.209 3.306 18.475 1.00 96.25 264 LEU A N 1
ATOM 2065 C CA . LEU A 1 264 ? -12.922 3.984 18.363 1.00 96.25 264 LEU A CA 1
ATOM 2066 C C . LEU A 1 264 ? -12.711 4.901 19.569 1.00 96.25 264 LEU A C 1
ATOM 2068 O O . LEU A 1 264 ? -13.638 5.566 20.022 1.00 96.25 264 LEU A O 1
ATOM 2072 N N . VAL A 1 265 ? -11.477 4.979 20.056 1.00 97.00 265 VAL A N 1
ATOM 2073 C CA . VAL A 1 265 ? -11.115 5.955 21.084 1.00 97.00 265 VAL A CA 1
ATOM 2074 C C . VAL A 1 265 ? -11.304 7.375 20.542 1.00 97.00 265 VAL A C 1
ATOM 2076 O O . VAL A 1 265 ? -10.850 7.674 19.435 1.00 97.00 265 VAL A O 1
ATOM 2079 N N . ASP A 1 266 ? -11.911 8.259 21.342 1.00 96.62 266 ASP A N 1
ATOM 2080 C CA . ASP A 1 266 ? -12.243 9.642 20.951 1.00 96.62 266 ASP A CA 1
ATOM 2081 C C . ASP A 1 266 ? -11.052 10.380 20.316 1.00 96.62 266 ASP A C 1
ATOM 2083 O O . ASP A 1 266 ? -11.195 11.072 19.316 1.00 96.62 266 ASP A O 1
ATOM 2087 N N . GLU A 1 267 ? -9.838 10.182 20.848 1.00 96.94 267 GLU A N 1
ATOM 2088 C CA . GLU A 1 267 ? -8.627 10.830 20.325 1.00 96.94 267 GLU A CA 1
ATOM 2089 C C . GLU A 1 267 ? -8.320 10.445 18.866 1.00 96.94 267 GLU A C 1
ATOM 2091 O O . GLU A 1 267 ? -7.761 11.249 18.116 1.00 96.94 267 GLU A O 1
ATOM 2096 N N . LEU A 1 268 ? -8.626 9.208 18.468 1.00 96.69 268 LEU A N 1
ATOM 2097 C CA . LEU A 1 268 ? -8.461 8.761 17.089 1.00 96.69 268 LEU A CA 1
ATOM 2098 C C . LEU A 1 268 ? -9.632 9.228 16.229 1.00 96.69 268 LEU A C 1
ATOM 2100 O O . LEU A 1 268 ? -9.405 9.706 15.120 1.00 96.69 268 LEU A O 1
ATOM 2104 N N . ASP A 1 269 ? -10.857 9.103 16.741 1.00 96.38 269 ASP A N 1
ATOM 2105 C CA . ASP A 1 269 ? -12.064 9.500 16.019 1.00 96.38 269 ASP A CA 1
ATOM 2106 C C . ASP A 1 269 ? -12.035 10.992 15.650 1.00 96.38 269 ASP A C 1
ATOM 2108 O O . ASP A 1 269 ? -12.259 11.341 14.492 1.00 96.38 269 ASP A O 1
ATOM 2112 N N . ASP A 1 270 ? -11.613 11.851 16.585 1.00 96.44 270 ASP A N 1
ATOM 2113 C CA . ASP A 1 270 ? -11.455 13.298 16.392 1.00 96.44 270 ASP A CA 1
ATOM 2114 C C . ASP A 1 270 ? -10.366 13.667 15.365 1.00 96.44 270 ASP A C 1
ATOM 2116 O O . ASP A 1 270 ? -10.400 14.753 14.778 1.00 96.44 270 ASP A O 1
ATOM 2120 N N . LYS A 1 271 ? -9.365 12.799 15.162 1.00 95.56 271 LYS A N 1
ATOM 2121 C CA . LYS A 1 271 ? -8.270 13.025 14.199 1.00 95.56 271 LYS A CA 1
ATOM 2122 C C . LYS A 1 271 ? -8.635 12.615 12.775 1.00 95.56 271 LYS A C 1
ATOM 2124 O O . LYS A 1 271 ? -7.983 13.084 11.845 1.00 95.56 271 LYS A O 1
ATOM 2129 N N . LEU A 1 272 ? -9.609 11.723 12.610 1.00 96.75 272 LEU A N 1
ATOM 2130 C CA . LEU A 1 272 ? -9.970 11.137 11.325 1.00 96.75 272 LEU A CA 1
ATOM 2131 C C . LEU A 1 272 ? -11.195 11.823 10.734 1.00 96.75 272 LEU A C 1
ATOM 2133 O O . LEU A 1 272 ? -12.224 11.961 11.395 1.00 96.75 272 LEU A O 1
ATOM 2137 N N . GLU A 1 273 ? -11.151 12.133 9.442 1.00 95.56 273 GLU A N 1
ATOM 2138 C CA . GLU A 1 273 ? -12.345 12.582 8.733 1.00 95.56 273 GLU A CA 1
ATOM 2139 C C . GLU A 1 273 ? -13.449 11.503 8.795 1.00 95.56 273 GLU A C 1
ATOM 2141 O O . GLU A 1 273 ? -13.159 10.304 8.689 1.00 95.56 273 GLU A O 1
ATOM 2146 N N . PRO A 1 274 ? -14.730 11.884 8.949 1.00 90.81 274 PRO A N 1
ATOM 2147 C CA . PRO A 1 274 ? -15.843 10.950 9.134 1.00 90.81 274 PRO A CA 1
ATOM 2148 C C . PRO A 1 274 ? -16.318 10.343 7.798 1.00 90.81 274 PRO A C 1
ATOM 2150 O O . PRO A 1 274 ? -17.514 10.307 7.500 1.00 90.81 274 PRO A O 1
ATOM 2153 N N . LEU A 1 275 ? -15.383 9.922 6.941 1.00 90.81 275 LEU A N 1
ATOM 2154 C CA . LEU A 1 275 ? -15.653 9.346 5.624 1.00 90.81 275 LEU A CA 1
ATOM 2155 C C . LEU A 1 275 ? -15.077 7.932 5.517 1.00 90.81 275 LEU A C 1
ATOM 2157 O O . LEU A 1 275 ? -13.918 7.686 5.832 1.00 90.81 275 LEU A O 1
ATOM 2161 N N . GLY A 1 276 ? -15.888 7.012 4.993 1.00 90.94 276 GLY A N 1
ATOM 2162 C CA . GLY A 1 276 ? -15.549 5.591 4.919 1.00 90.94 276 GLY A CA 1
ATOM 2163 C C . GLY A 1 276 ? -15.937 4.831 6.187 1.00 90.94 276 GLY A C 1
ATOM 2164 O O . GLY A 1 276 ? -16.253 5.425 7.210 1.00 90.94 276 GLY A O 1
ATOM 2165 N N . SER A 1 277 ? -15.925 3.507 6.087 1.00 89.75 277 SER A N 1
ATOM 2166 C CA . SER A 1 277 ? -16.290 2.578 7.157 1.00 89.75 277 SER A CA 1
ATOM 2167 C C . SER A 1 277 ? -15.222 1.494 7.258 1.00 89.75 277 SER A C 1
ATOM 2169 O O . SER A 1 277 ? -14.839 0.902 6.244 1.00 89.75 277 SER A O 1
ATOM 2171 N N . GLY A 1 278 ? -14.735 1.205 8.460 1.00 95.81 278 GLY A N 1
ATOM 2172 C CA . GLY A 1 278 ? -13.700 0.190 8.654 1.00 95.81 278 GLY A CA 1
ATOM 2173 C C . GLY A 1 278 ? -12.265 0.701 8.482 1.00 95.81 278 GLY A C 1
ATOM 2174 O O . GLY A 1 278 ? -12.017 1.885 8.236 1.00 95.81 278 GLY A O 1
ATOM 2175 N N . MET A 1 279 ? -11.304 -0.212 8.626 1.00 97.69 279 MET A N 1
ATOM 2176 C CA . MET A 1 279 ? -9.868 0.060 8.555 1.00 97.69 279 MET A CA 1
ATOM 2177 C C . MET A 1 279 ? -9.107 -0.986 7.736 1.00 97.69 279 MET A C 1
ATOM 2179 O O . MET A 1 279 ? -9.588 -2.098 7.490 1.00 97.69 279 MET A O 1
ATOM 2183 N N . LEU A 1 280 ? -7.902 -0.617 7.302 1.00 98.38 280 LEU A N 1
ATOM 2184 C CA . LEU A 1 280 ? -6.928 -1.520 6.691 1.00 98.38 280 LEU A CA 1
ATOM 2185 C C . LEU A 1 280 ? -5.670 -1.586 7.560 1.00 98.38 280 LEU A C 1
ATOM 2187 O O . LEU A 1 280 ? -4.943 -0.604 7.655 1.00 98.38 280 LEU A O 1
ATOM 2191 N N . VAL A 1 281 ? -5.367 -2.735 8.151 1.00 98.06 281 VAL A N 1
ATOM 2192 C CA . VAL A 1 281 ? -4.122 -2.927 8.904 1.00 98.06 281 VAL A CA 1
ATOM 2193 C C . VAL A 1 281 ? -3.075 -3.558 7.994 1.00 98.06 281 VAL A C 1
ATOM 2195 O O . VAL A 1 281 ? -3.303 -4.641 7.461 1.00 98.06 281 VAL A O 1
ATOM 2198 N N . ILE A 1 282 ? -1.935 -2.897 7.800 1.00 97.81 282 ILE A N 1
ATOM 2199 C CA . ILE A 1 282 ? -0.760 -3.480 7.147 1.00 97.81 282 ILE A CA 1
ATOM 2200 C C . ILE A 1 282 ? 0.038 -4.206 8.229 1.00 97.81 282 ILE A C 1
ATOM 2202 O O . ILE A 1 282 ? 0.690 -3.571 9.054 1.00 97.81 282 ILE A O 1
ATOM 2206 N N . ASP A 1 283 ? -0.065 -5.530 8.228 1.00 95.19 283 ASP A N 1
ATOM 2207 C CA . ASP A 1 283 ? 0.463 -6.402 9.279 1.00 95.19 283 ASP A CA 1
ATOM 2208 C C . ASP A 1 283 ? 1.963 -6.656 9.075 1.00 95.19 283 ASP A C 1
ATOM 2210 O O . ASP A 1 283 ? 2.798 -6.282 9.895 1.00 95.19 283 ASP A O 1
ATOM 2214 N N . SER A 1 284 ? 2.342 -7.185 7.909 1.00 93.50 284 SER A N 1
ATOM 2215 C CA . SER A 1 284 ? 3.750 -7.426 7.593 1.00 93.50 284 SER A CA 1
ATOM 2216 C C . SER A 1 284 ? 4.104 -7.014 6.173 1.00 93.50 284 SER A C 1
ATOM 2218 O O . SER A 1 284 ? 3.304 -7.117 5.245 1.00 93.50 284 SER A O 1
ATOM 2220 N N . VAL A 1 285 ? 5.331 -6.518 6.006 1.00 93.81 285 VAL A N 1
ATOM 2221 C CA . VAL A 1 285 ? 5.882 -6.084 4.717 1.00 93.81 285 VAL A CA 1
ATOM 2222 C C . VAL A 1 285 ? 7.280 -6.648 4.580 1.00 93.81 285 VAL A C 1
ATOM 2224 O O . VAL A 1 285 ? 8.236 -6.097 5.124 1.00 93.81 285 VAL A O 1
ATOM 2227 N N . HIS A 1 286 ? 7.416 -7.725 3.823 1.00 92.56 286 HIS A N 1
ATOM 2228 C CA . HIS A 1 286 ? 8.705 -8.314 3.520 1.00 92.56 286 HIS A CA 1
ATOM 2229 C C . HIS A 1 286 ? 9.166 -7.908 2.127 1.00 92.56 286 HIS A C 1
ATOM 2231 O O . HIS A 1 286 ? 8.468 -8.113 1.139 1.00 92.56 286 HIS A O 1
ATOM 2237 N N . LEU A 1 287 ? 10.382 -7.377 2.048 1.00 91.44 287 LEU A N 1
ATOM 2238 C CA . LEU A 1 287 ? 11.058 -7.099 0.790 1.00 91.44 287 LEU A CA 1
ATOM 2239 C C . LEU A 1 287 ? 12.395 -7.836 0.783 1.00 91.44 287 LEU A C 1
ATOM 2241 O O . LEU A 1 287 ? 13.184 -7.700 1.732 1.00 91.44 287 LEU A O 1
ATOM 2245 N N . ASP A 1 288 ? 12.653 -8.581 -0.286 1.00 89.94 288 ASP A N 1
ATOM 2246 C CA . ASP A 1 288 ? 13.897 -9.320 -0.461 1.00 89.94 288 ASP A CA 1
ATOM 2247 C C . ASP A 1 288 ? 15.094 -8.359 -0.436 1.00 89.94 288 ASP A C 1
ATOM 2249 O O . ASP A 1 288 ? 15.041 -7.228 -0.932 1.00 89.94 288 ASP A O 1
ATOM 2253 N N . SER A 1 289 ? 16.192 -8.796 0.187 1.00 84.81 289 SER A N 1
ATOM 2254 C CA . SER A 1 289 ? 17.313 -7.926 0.583 1.00 84.81 289 SER A CA 1
ATOM 2255 C C . SER A 1 289 ? 17.899 -7.102 -0.567 1.00 84.81 289 SER A C 1
ATOM 2257 O O . SER A 1 289 ? 18.246 -5.937 -0.374 1.00 84.81 289 SER A O 1
ATOM 2259 N N . LYS A 1 290 ? 17.944 -7.667 -1.776 1.00 83.62 290 LYS A N 1
ATOM 2260 C CA . LYS A 1 290 ? 18.456 -7.006 -2.984 1.00 83.62 290 LYS A CA 1
ATOM 2261 C C . LYS A 1 290 ? 17.554 -5.908 -3.552 1.00 83.62 290 LYS A C 1
ATOM 2263 O O . LYS A 1 290 ? 18.042 -5.079 -4.309 1.00 83.62 290 LYS A O 1
ATOM 2268 N N . TRP A 1 291 ? 16.276 -5.874 -3.176 1.00 86.88 291 TRP A N 1
ATOM 2269 C CA . TRP A 1 291 ? 15.326 -4.836 -3.592 1.00 86.88 291 TRP A CA 1
ATOM 2270 C C . TRP A 1 291 ? 15.190 -3.719 -2.543 1.00 86.88 291 TRP A C 1
ATOM 2272 O O . TRP A 1 291 ? 14.541 -2.696 -2.783 1.00 86.88 291 TRP A O 1
ATOM 2282 N N . ARG A 1 292 ? 15.835 -3.858 -1.376 1.00 86.38 292 ARG A N 1
ATOM 2283 C CA . ARG A 1 292 ? 15.831 -2.835 -0.320 1.00 86.38 292 ARG A CA 1
ATOM 2284 C C . ARG A 1 292 ? 16.639 -1.603 -0.727 1.00 86.38 292 ARG A C 1
ATOM 2286 O O . ARG A 1 292 ? 17.663 -1.686 -1.396 1.00 86.38 292 ARG A O 1
ATOM 2293 N N . GLY A 1 293 ? 16.183 -0.435 -0.277 1.00 83.69 293 GLY A N 1
ATOM 2294 C CA . GLY A 1 293 ? 16.845 0.851 -0.536 1.00 83.69 293 GLY A CA 1
ATOM 2295 C C . GLY A 1 293 ? 16.465 1.530 -1.856 1.00 83.69 293 GLY A C 1
ATOM 2296 O O . GLY A 1 293 ? 16.841 2.680 -2.051 1.00 83.69 293 GLY A O 1
ATOM 2297 N N . TYR A 1 294 ? 15.672 0.880 -2.714 1.00 84.44 294 TYR A N 1
ATOM 2298 C CA . TYR A 1 294 ? 15.177 1.453 -3.977 1.00 84.44 294 TYR A CA 1
ATOM 2299 C C . TYR A 1 294 ? 13.816 2.161 -3.856 1.00 84.44 294 TYR A C 1
ATOM 2301 O O . TYR A 1 294 ? 13.267 2.639 -4.841 1.00 84.44 294 TYR A O 1
ATOM 2309 N N . GLY A 1 295 ? 13.248 2.233 -2.648 1.00 87.69 295 GLY A N 1
ATOM 2310 C CA . GLY A 1 295 ? 11.933 2.845 -2.414 1.00 87.69 295 GLY A CA 1
ATOM 2311 C C . GLY A 1 295 ? 10.736 1.941 -2.734 1.00 87.69 295 GLY A C 1
ATOM 2312 O O . GLY A 1 295 ? 9.600 2.398 -2.635 1.00 87.69 295 GLY A O 1
ATOM 2313 N N . PHE A 1 296 ? 10.967 0.661 -3.054 1.00 90.88 296 PHE A N 1
ATOM 2314 C CA . PHE A 1 296 ? 9.902 -0.298 -3.363 1.00 90.88 296 PHE A CA 1
ATOM 2315 C C . PHE A 1 296 ? 8.973 -0.607 -2.184 1.00 90.88 296 PHE A C 1
ATOM 2317 O O . PHE A 1 296 ? 7.791 -0.818 -2.407 1.00 90.88 296 PHE A O 1
ATOM 2324 N N . GLY A 1 297 ? 9.458 -0.567 -0.937 1.00 92.62 297 GLY A N 1
ATOM 2325 C CA . GLY A 1 297 ? 8.618 -0.807 0.248 1.00 92.62 297 GLY A CA 1
ATOM 2326 C C . GLY A 1 297 ? 7.394 0.121 0.305 1.00 92.62 297 GLY A C 1
ATOM 2327 O O . GLY A 1 297 ? 6.270 -0.363 0.184 1.00 92.62 297 GLY A O 1
ATOM 2328 N N . PRO A 1 298 ? 7.585 1.453 0.401 1.00 94.38 298 PRO A N 1
ATOM 2329 C CA . PRO A 1 298 ? 6.482 2.412 0.333 1.00 94.38 298 PRO A CA 1
ATOM 2330 C C . PRO A 1 298 ? 5.650 2.312 -0.943 1.00 94.38 298 PRO A C 1
ATOM 2332 O O . PRO A 1 298 ? 4.434 2.433 -0.878 1.00 94.38 298 PRO A O 1
ATOM 2335 N N . LEU A 1 299 ? 6.278 2.073 -2.099 1.00 94.19 299 LEU A N 1
ATOM 2336 C CA . LEU A 1 299 ? 5.546 1.932 -3.357 1.00 94.19 299 LEU A CA 1
ATOM 2337 C C . LEU A 1 299 ? 4.560 0.755 -3.304 1.00 94.19 299 L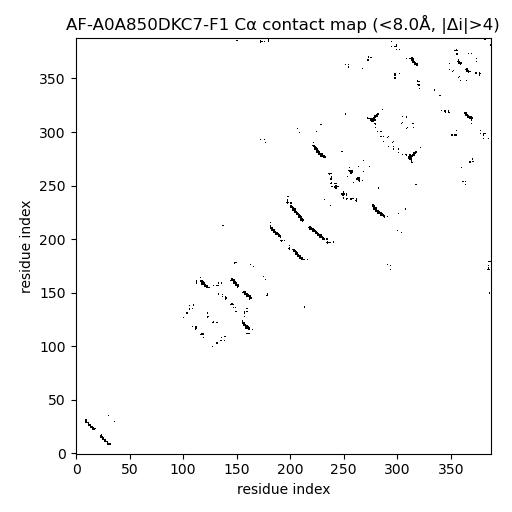EU A C 1
ATOM 2339 O O . LEU A 1 299 ? 3.395 0.923 -3.650 1.00 94.19 299 LEU A O 1
ATOM 2343 N N . PHE A 1 300 ? 5.016 -0.422 -2.869 1.00 95.75 300 PHE A N 1
ATOM 2344 C CA . PHE A 1 300 ? 4.203 -1.637 -2.833 1.00 95.75 300 PHE A CA 1
ATOM 2345 C C . PHE A 1 300 ? 3.106 -1.544 -1.776 1.00 95.75 300 PHE A C 1
ATOM 2347 O O . PHE A 1 300 ? 1.954 -1.831 -2.084 1.00 95.75 300 PHE A O 1
ATOM 2354 N N . VAL A 1 301 ? 3.422 -1.051 -0.575 1.00 97.38 301 VAL A N 1
ATOM 2355 C CA . VAL A 1 301 ? 2.409 -0.797 0.463 1.00 97.38 301 VAL A CA 1
ATOM 2356 C C . VAL A 1 301 ? 1.371 0.209 -0.020 1.00 97.38 301 VAL A C 1
ATOM 2358 O O . VAL A 1 301 ? 0.177 -0.026 0.126 1.00 97.38 301 VAL A O 1
ATOM 2361 N N . GLY A 1 302 ? 1.803 1.294 -0.660 1.00 97.50 302 GLY A N 1
ATOM 2362 C CA . GLY A 1 302 ? 0.896 2.270 -1.243 1.00 97.50 302 GLY A CA 1
ATOM 2363 C C . GLY A 1 302 ? -0.029 1.672 -2.307 1.00 97.50 302 GLY A C 1
ATOM 2364 O O . GLY A 1 302 ? -1.226 1.928 -2.279 1.00 97.50 302 GLY A O 1
ATOM 2365 N N . MET A 1 303 ? 0.475 0.808 -3.194 1.00 96.38 303 MET A N 1
ATOM 2366 C CA . MET A 1 303 ? -0.370 0.111 -4.179 1.00 96.38 303 MET A CA 1
ATOM 2367 C C . MET A 1 303 ? -1.370 -0.859 -3.531 1.00 96.38 303 MET A C 1
ATOM 2369 O O . MET A 1 303 ? -2.509 -0.967 -3.993 1.00 96.38 303 MET A O 1
ATOM 2373 N N . VAL A 1 304 ? -0.979 -1.529 -2.441 1.00 97.81 304 VAL A N 1
ATOM 2374 C CA . VAL A 1 304 ? -1.893 -2.360 -1.643 1.00 97.81 304 VAL A CA 1
ATOM 2375 C C . VAL A 1 304 ? -2.985 -1.498 -1.005 1.00 97.81 304 VAL A C 1
ATOM 2377 O O . VAL A 1 304 ? -4.156 -1.858 -1.085 1.00 97.81 304 VAL A O 1
ATOM 2380 N N . ILE A 1 305 ? -2.639 -0.336 -0.442 1.00 98.19 305 ILE A N 1
ATOM 2381 C CA . ILE A 1 305 ? -3.608 0.608 0.137 1.00 98.19 305 ILE A CA 1
ATOM 2382 C C . ILE A 1 305 ? -4.542 1.176 -0.938 1.00 98.19 305 ILE A C 1
ATOM 2384 O O . ILE A 1 305 ? -5.739 1.263 -0.706 1.00 98.19 305 ILE A O 1
ATOM 2388 N N . GLU A 1 306 ? -4.058 1.518 -2.133 1.00 96.81 306 GLU A N 1
ATOM 2389 C CA . GLU A 1 306 ? -4.941 1.961 -3.226 1.00 96.81 306 GLU A CA 1
ATOM 2390 C C . GLU A 1 306 ? -5.939 0.868 -3.639 1.00 96.81 306 GLU A C 1
ATOM 2392 O O . GLU A 1 306 ? -7.087 1.169 -3.963 1.00 96.81 306 GLU A O 1
ATOM 2397 N N . SER A 1 307 ? -5.513 -0.398 -3.611 1.00 96.50 307 SER A N 1
ATOM 2398 C CA . SER A 1 307 ? -6.334 -1.535 -4.045 1.00 96.50 307 SER A CA 1
ATOM 2399 C C . SER A 1 307 ? -7.331 -1.985 -2.974 1.00 96.50 307 SER A C 1
ATOM 2401 O O . SER A 1 307 ? -8.480 -2.294 -3.285 1.00 96.50 307 SER A O 1
ATOM 2403 N N . LEU A 1 308 ? -6.899 -2.028 -1.711 1.00 96.94 308 LEU A N 1
ATOM 2404 C CA . LEU A 1 308 ? -7.666 -2.572 -0.588 1.00 96.94 308 LEU A CA 1
ATOM 2405 C C . LEU A 1 308 ? -8.221 -1.493 0.348 1.00 96.94 308 LEU A C 1
ATOM 2407 O O . LEU A 1 308 ? -9.049 -1.796 1.194 1.00 96.94 308 LEU A O 1
ATOM 2411 N N . GLY A 1 309 ? -7.803 -0.237 0.232 1.00 96.19 309 GLY A N 1
ATOM 2412 C CA . GLY A 1 309 ? -8.253 0.868 1.086 1.00 96.19 309 GLY A CA 1
ATOM 2413 C C . GLY A 1 309 ? -9.602 1.461 0.680 1.00 96.19 309 GLY A C 1
ATOM 2414 O O . GLY A 1 309 ? -10.194 2.213 1.445 1.00 96.19 309 GLY A O 1
ATOM 2415 N N . ALA A 1 310 ? -10.124 1.119 -0.502 1.00 92.50 310 ALA A N 1
ATOM 2416 C CA . ALA A 1 310 ? -11.389 1.662 -0.988 1.00 92.50 310 ALA A CA 1
ATOM 2417 C C . ALA A 1 310 ? -12.543 1.408 0.001 1.00 92.50 310 ALA A C 1
ATOM 2419 O O . ALA A 1 310 ? -12.777 0.273 0.422 1.00 92.50 310 ALA A O 1
ATOM 2420 N N . GLY A 1 311 ? -13.263 2.478 0.351 1.00 92.25 311 GLY A N 1
ATOM 2421 C CA . GLY A 1 311 ? -14.390 2.448 1.288 1.00 92.25 311 GLY A CA 1
ATOM 2422 C C . GLY A 1 311 ? -14.006 2.423 2.769 1.00 92.25 311 GLY A C 1
ATOM 2423 O O . GLY A 1 311 ? -14.900 2.524 3.602 1.00 92.25 311 GLY A O 1
ATOM 2424 N N . ARG A 1 312 ? -12.713 2.327 3.105 1.00 96.56 312 ARG A N 1
ATOM 2425 C CA . ARG A 1 312 ? -12.214 2.335 4.487 1.00 96.56 312 ARG A CA 1
ATOM 2426 C C . ARG A 1 312 ? -11.870 3.749 4.923 1.00 96.56 312 ARG A C 1
ATOM 2428 O O . ARG A 1 312 ? -11.484 4.573 4.098 1.00 96.56 312 ARG A O 1
ATOM 2435 N N . ARG A 1 313 ? -11.993 4.002 6.223 1.00 97.62 313 ARG A N 1
ATOM 2436 C CA . ARG A 1 313 ? -11.739 5.319 6.812 1.00 97.62 313 ARG A CA 1
ATOM 2437 C C . ARG A 1 313 ? -10.247 5.604 6.949 1.00 97.62 313 ARG A C 1
ATOM 2439 O O . ARG A 1 313 ? -9.774 6.676 6.590 1.00 97.62 313 ARG A O 1
ATOM 2446 N N . PHE A 1 314 ? -9.482 4.617 7.408 1.00 98.44 314 PHE A N 1
ATOM 2447 C CA . PHE A 1 314 ? -8.043 4.766 7.608 1.00 98.44 314 PHE A CA 1
ATOM 2448 C C . PHE A 1 314 ? -7.279 3.463 7.356 1.00 98.44 314 PHE A C 1
ATOM 2450 O O . PHE A 1 314 ? -7.851 2.368 7.336 1.00 98.44 314 PHE A O 1
ATOM 2457 N N . ALA A 1 315 ? -5.968 3.587 7.167 1.00 98.38 315 ALA A N 1
ATOM 2458 C CA . ALA A 1 315 ? -5.029 2.478 7.221 1.00 98.38 315 ALA A CA 1
ATOM 2459 C C . ALA A 1 315 ? -4.103 2.617 8.435 1.00 98.38 315 ALA A C 1
ATOM 2461 O O . ALA A 1 315 ? -3.812 3.727 8.873 1.00 98.38 315 ALA A O 1
ATOM 2462 N N . ALA A 1 316 ? -3.625 1.500 8.968 1.00 98.06 316 ALA A N 1
ATOM 2463 C CA . ALA A 1 316 ? -2.777 1.461 10.149 1.00 98.06 316 ALA A CA 1
ATOM 2464 C C . ALA A 1 316 ? -1.621 0.479 9.987 1.00 98.06 316 ALA A C 1
ATOM 2466 O O . ALA A 1 316 ? -1.733 -0.500 9.250 1.00 98.06 316 ALA A O 1
ATOM 2467 N N . LEU A 1 317 ? -0.518 0.737 10.684 1.00 96.62 317 LEU A N 1
ATOM 2468 C CA . LEU A 1 317 ? 0.612 -0.184 10.785 1.00 96.62 317 LEU A CA 1
ATOM 2469 C C . LEU A 1 317 ? 1.413 0.063 12.062 1.00 96.62 317 LEU A C 1
ATOM 2471 O O . LEU A 1 317 ? 1.391 1.163 12.617 1.00 96.62 317 LEU A O 1
ATOM 2475 N N . GLN A 1 318 ? 2.189 -0.936 12.468 1.00 94.19 318 GLN A N 1
ATOM 2476 C CA . GLN A 1 318 ? 3.226 -0.793 13.483 1.00 94.19 318 GLN A CA 1
ATOM 2477 C C . GLN A 1 318 ? 4.596 -1.044 12.831 1.00 94.19 318 GLN A C 1
ATOM 2479 O O . GLN A 1 318 ? 4.850 -2.141 12.330 1.00 94.19 318 GLN A O 1
ATOM 2484 N N . PRO A 1 319 ? 5.510 -0.060 12.786 1.00 88.12 319 PRO A N 1
ATOM 2485 C CA . PRO A 1 319 ? 6.812 -0.263 12.174 1.00 88.12 319 PRO A CA 1
ATOM 2486 C C . PRO A 1 319 ? 7.672 -1.199 13.032 1.00 88.12 319 PRO A C 1
ATOM 2488 O O . PRO A 1 319 ? 8.132 -0.812 14.103 1.00 88.12 319 PRO A O 1
ATOM 2491 N N . ALA A 1 320 ? 7.953 -2.402 12.529 1.00 84.69 320 ALA A N 1
ATOM 2492 C CA . ALA A 1 320 ? 8.823 -3.377 13.183 1.00 84.69 320 ALA A CA 1
ATOM 2493 C C . ALA A 1 320 ? 9.946 -3.846 12.231 1.00 84.69 320 ALA A C 1
ATOM 2495 O O . ALA A 1 320 ? 9.672 -4.207 11.082 1.00 84.69 320 ALA A O 1
ATOM 2496 N N . PRO A 1 321 ? 11.228 -3.844 12.651 1.00 75.75 321 PRO A N 1
ATOM 2497 C CA . PRO A 1 321 ? 12.320 -4.347 11.821 1.00 75.75 321 PRO A CA 1
ATOM 2498 C C . PRO A 1 321 ? 12.220 -5.864 11.605 1.00 75.75 321 PRO A C 1
ATOM 2500 O O . PRO A 1 321 ? 12.154 -6.635 12.561 1.00 75.75 321 PRO A O 1
ATOM 2503 N N . ILE A 1 322 ? 12.299 -6.312 10.348 1.00 64.00 322 ILE A N 1
ATOM 2504 C CA . ILE A 1 322 ? 12.431 -7.739 10.019 1.00 64.00 322 ILE A CA 1
ATOM 2505 C C . ILE A 1 322 ? 13.861 -8.185 10.336 1.00 64.00 322 ILE A C 1
ATOM 2507 O O . ILE A 1 322 ? 14.808 -7.613 9.792 1.00 64.00 322 ILE A O 1
ATOM 2511 N N . GLY A 1 323 ? 14.023 -9.224 11.161 1.00 53.91 323 GLY A N 1
ATOM 2512 C CA . GLY A 1 323 ? 15.325 -9.881 11.343 1.00 53.91 323 GLY A CA 1
ATOM 2513 C C . GLY A 1 323 ? 15.743 -10.230 12.770 1.00 53.91 323 GLY A C 1
ATOM 2514 O O . GLY A 1 323 ? 16.892 -10.609 12.960 1.00 53.91 323 GLY A O 1
ATOM 2515 N N . ARG A 1 324 ? 14.863 -10.168 13.781 1.00 48.56 324 ARG A N 1
ATOM 2516 C CA . ARG A 1 324 ? 15.216 -10.710 15.111 1.00 48.56 324 ARG A CA 1
ATOM 2517 C C . ARG A 1 324 ? 15.469 -12.227 15.108 1.00 48.56 324 ARG A C 1
ATOM 2519 O O . ARG A 1 324 ? 16.196 -12.689 15.975 1.00 48.56 324 ARG A O 1
ATOM 2526 N N . GLN A 1 325 ? 14.902 -12.980 14.159 1.00 41.75 325 GLN A N 1
ATOM 2527 C CA . GLN A 1 325 ? 15.048 -14.443 14.094 1.00 41.75 325 GLN A CA 1
ATOM 2528 C C . GLN A 1 325 ? 16.242 -14.919 13.248 1.00 41.75 325 GLN A C 1
ATOM 2530 O O . GLN A 1 325 ? 16.842 -15.930 13.590 1.00 41.75 325 GLN A O 1
ATOM 2535 N N . ASP A 1 326 ? 16.649 -14.178 12.210 1.00 38.75 326 ASP A N 1
ATOM 2536 C CA . ASP A 1 326 ? 17.772 -14.583 11.339 1.00 38.75 326 ASP A CA 1
ATOM 2537 C C . ASP A 1 326 ? 19.135 -14.042 11.814 1.00 38.75 326 ASP A C 1
ATOM 2539 O O . ASP A 1 326 ? 20.191 -14.470 11.346 1.00 38.75 326 ASP A O 1
ATOM 2543 N N . ALA A 1 327 ? 19.136 -13.094 12.757 1.00 42.41 327 ALA A N 1
ATOM 2544 C CA . ALA A 1 327 ? 20.336 -12.439 13.275 1.00 42.41 327 ALA A CA 1
ATOM 2545 C C . ALA A 1 327 ? 21.085 -13.251 14.353 1.00 42.41 327 ALA A C 1
ATOM 2547 O O . ALA A 1 327 ? 21.854 -12.680 15.125 1.00 42.41 327 ALA A O 1
ATOM 2548 N N . GLU A 1 328 ? 20.928 -14.578 14.397 1.00 39.12 328 GLU A N 1
ATOM 2549 C CA . GLU A 1 328 ? 21.798 -15.442 15.214 1.00 39.12 328 GLU A CA 1
ATOM 2550 C C . GLU A 1 328 ? 23.245 -15.511 14.675 1.00 39.12 328 GLU A C 1
ATOM 2552 O O . GLU A 1 328 ? 24.122 -16.042 15.354 1.00 39.12 328 GLU A O 1
ATOM 2557 N N . PHE A 1 329 ? 23.537 -14.940 13.493 1.00 40.50 329 PHE A N 1
ATOM 2558 C CA . PHE A 1 329 ? 24.826 -15.126 12.807 1.00 40.50 329 PHE A CA 1
ATOM 2559 C C . PHE A 1 329 ? 25.639 -13.878 12.427 1.00 40.50 329 PHE A C 1
ATOM 2561 O O . PHE A 1 329 ? 26.662 -14.026 11.761 1.00 40.50 329 PHE A O 1
ATOM 2568 N N . GLU A 1 330 ? 25.311 -12.674 12.906 1.00 39.22 330 GLU A N 1
ATOM 2569 C CA . GLU A 1 330 ? 26.220 -11.519 12.760 1.00 39.22 330 GLU A CA 1
ATOM 2570 C C . GLU A 1 330 ? 26.634 -10.931 14.114 1.00 39.22 330 GLU A C 1
ATOM 2572 O O . GLU A 1 330 ? 26.175 -9.894 14.588 1.00 39.22 330 GLU A O 1
ATOM 2577 N N . THR A 1 331 ? 27.582 -11.621 14.746 1.00 45.25 331 THR A N 1
ATOM 2578 C CA . THR A 1 331 ? 28.414 -11.079 15.819 1.00 45.25 331 THR A CA 1
ATOM 2579 C C . THR A 1 331 ? 29.268 -9.922 15.302 1.00 45.25 331 THR A C 1
ATOM 2581 O O . THR A 1 331 ? 30.261 -10.177 14.628 1.00 45.25 331 THR A O 1
ATOM 2584 N N . SER A 1 332 ? 28.933 -8.679 15.667 1.00 42.94 332 SER A N 1
ATOM 2585 C CA . SER A 1 332 ? 29.877 -7.680 16.209 1.00 42.94 332 SER A CA 1
ATOM 2586 C C . SER A 1 332 ? 29.283 -6.269 16.184 1.00 42.94 332 SER A C 1
ATOM 2588 O O . SER A 1 332 ? 29.501 -5.516 15.239 1.00 42.94 332 SER A O 1
ATOM 2590 N N . SER A 1 333 ? 28.580 -5.871 17.242 1.00 46.78 333 SER A N 1
ATOM 2591 C CA . SER A 1 333 ? 28.531 -4.480 17.714 1.00 46.78 333 SER A CA 1
ATOM 2592 C C . SER A 1 333 ? 28.025 -4.478 19.154 1.00 46.78 333 SER A C 1
ATOM 2594 O O . SER A 1 333 ? 26.976 -5.044 19.442 1.00 46.78 333 SER A O 1
ATOM 2596 N N . GLN A 1 334 ? 28.780 -3.855 20.060 1.00 43.53 334 GLN A N 1
ATOM 2597 C CA . GLN A 1 334 ? 28.381 -3.535 21.438 1.00 43.53 334 GLN A CA 1
ATOM 2598 C C . GLN A 1 334 ? 27.297 -2.437 21.449 1.00 43.53 334 GLN A C 1
ATOM 2600 O O . GLN A 1 334 ? 27.450 -1.404 22.096 1.00 43.53 334 GLN A O 1
ATOM 2605 N N . SER A 1 335 ? 26.236 -2.615 20.669 1.00 56.88 335 SER A N 1
ATOM 2606 C CA . SER A 1 335 ? 25.076 -1.732 20.659 1.00 56.88 335 SER A CA 1
ATOM 2607 C C . SER A 1 335 ? 24.055 -2.299 21.628 1.00 56.88 335 SER A C 1
ATOM 2609 O O . SER A 1 335 ? 23.773 -3.495 21.579 1.00 56.88 335 SER A O 1
ATOM 2611 N N . ASP A 1 336 ? 23.485 -1.453 22.478 1.00 71.06 336 ASP A N 1
ATOM 2612 C CA . ASP A 1 336 ? 22.278 -1.798 23.220 1.00 71.06 336 ASP A CA 1
ATOM 2613 C C . ASP A 1 336 ? 21.187 -2.246 22.215 1.00 71.06 336 ASP A C 1
ATOM 2615 O O . ASP A 1 336 ? 20.817 -1.461 21.328 1.00 71.06 336 ASP A O 1
ATOM 2619 N N . PRO A 1 337 ? 20.727 -3.512 22.271 1.00 69.81 337 PRO A N 1
ATOM 2620 C CA . PRO A 1 337 ? 19.765 -4.047 21.314 1.00 69.81 337 PRO A CA 1
ATOM 2621 C C . PRO A 1 337 ? 18.427 -3.299 21.350 1.00 69.81 337 PRO A C 1
ATOM 2623 O O . PRO A 1 337 ? 17.772 -3.204 20.312 1.00 69.81 337 PRO A O 1
ATOM 2626 N N . GLU A 1 338 ? 18.047 -2.715 22.491 1.00 76.06 338 GLU A N 1
ATOM 2627 C CA . GLU A 1 338 ? 16.841 -1.888 22.606 1.00 76.06 338 GLU A CA 1
ATOM 2628 C C . GLU A 1 338 ? 17.025 -0.542 21.895 1.00 76.06 338 GLU A C 1
ATOM 2630 O O . GLU A 1 338 ? 16.172 -0.128 21.109 1.00 76.06 338 GLU A O 1
ATOM 2635 N N . ALA A 1 339 ? 18.178 0.108 22.077 1.00 76.12 339 ALA A N 1
ATOM 2636 C CA . ALA A 1 339 ? 18.495 1.361 21.388 1.00 76.12 339 ALA A CA 1
ATOM 2637 C C . ALA A 1 339 ? 18.590 1.186 19.858 1.00 76.12 339 ALA A C 1
ATOM 2639 O O . ALA A 1 339 ? 18.198 2.075 19.091 1.00 76.12 339 ALA A O 1
ATOM 2640 N N . SER A 1 340 ? 19.094 0.035 19.403 1.00 77.81 340 SER A N 1
ATOM 2641 C CA . SER A 1 340 ? 19.132 -0.330 17.983 1.00 77.81 340 SER A CA 1
ATOM 2642 C C . SER A 1 340 ? 17.725 -0.530 17.410 1.00 77.81 340 SER A C 1
ATOM 2644 O O . SER A 1 340 ? 17.414 0.019 16.350 1.00 77.81 340 SER A O 1
ATOM 2646 N N . ASP A 1 341 ? 16.857 -1.248 18.134 1.00 79.56 341 ASP A N 1
ATOM 2647 C CA . ASP A 1 341 ? 15.459 -1.476 17.748 1.00 79.56 341 ASP A CA 1
ATOM 2648 C C . ASP A 1 341 ? 14.695 -0.152 17.647 1.00 79.56 341 ASP A C 1
ATOM 2650 O O . ASP A 1 341 ? 14.125 0.157 16.602 1.00 79.56 341 ASP A O 1
ATOM 2654 N N . LEU A 1 342 ? 14.795 0.704 18.668 1.00 82.69 342 LEU A N 1
ATOM 2655 C CA . LEU A 1 342 ? 14.162 2.024 18.673 1.00 82.69 342 LEU A CA 1
ATOM 2656 C C . LEU A 1 342 ? 14.617 2.885 17.484 1.00 82.69 342 LEU A C 1
ATOM 2658 O O . LEU A 1 342 ? 13.804 3.517 16.806 1.00 82.69 342 LEU A O 1
ATOM 2662 N N . THR A 1 343 ? 15.917 2.871 17.177 1.00 85.25 343 THR A N 1
ATOM 2663 C CA . THR A 1 343 ? 16.466 3.596 16.021 1.00 85.25 343 THR A CA 1
ATOM 2664 C C . THR A 1 343 ? 15.924 3.046 14.699 1.00 85.25 343 THR A C 1
ATOM 2666 O O . THR A 1 343 ? 15.654 3.811 13.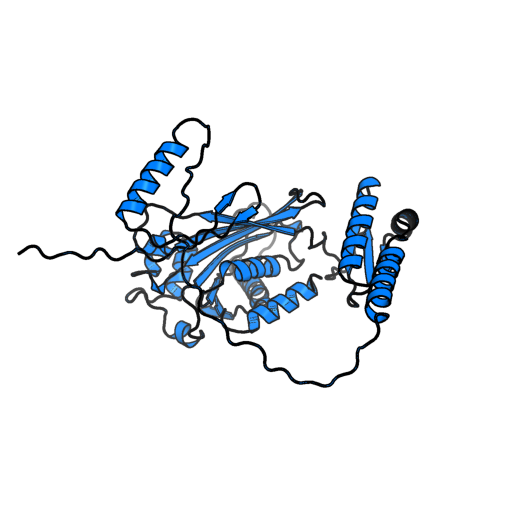768 1.00 85.25 343 THR A O 1
ATOM 2669 N N . ALA A 1 344 ? 15.774 1.726 14.583 1.00 85.88 344 ALA A N 1
ATOM 2670 C CA . ALA A 1 344 ? 15.236 1.087 13.391 1.00 85.88 344 ALA A CA 1
ATOM 2671 C C . ALA A 1 344 ? 13.740 1.397 13.208 1.00 85.88 344 ALA A C 1
ATOM 2673 O O . ALA A 1 344 ? 13.341 1.784 12.107 1.00 85.88 344 ALA A O 1
ATOM 2674 N N . ARG A 1 345 ? 12.940 1.346 14.281 1.00 87.38 345 ARG A N 1
ATOM 2675 C CA . ARG A 1 345 ? 11.525 1.757 14.272 1.00 87.38 345 ARG A CA 1
ATOM 2676 C C . ARG A 1 345 ? 11.359 3.218 13.877 1.00 87.38 345 ARG A C 1
ATOM 2678 O O . ARG A 1 345 ? 10.559 3.517 12.997 1.00 87.38 345 ARG A O 1
ATOM 2685 N N . ALA A 1 346 ? 12.179 4.118 14.424 1.00 88.00 346 ALA A N 1
ATOM 2686 C CA . ALA A 1 346 ? 12.154 5.535 14.058 1.00 88.00 346 ALA A CA 1
ATOM 2687 C C . ALA A 1 346 ? 12.444 5.755 12.561 1.00 88.00 346 ALA A C 1
ATOM 2689 O O . ALA A 1 346 ? 11.762 6.536 11.897 1.00 88.00 346 ALA A O 1
ATOM 2690 N N . LYS A 1 347 ? 13.419 5.030 11.991 1.00 89.38 347 LYS A N 1
ATOM 2691 C CA . LYS A 1 347 ? 13.712 5.079 10.547 1.00 89.38 347 LYS A CA 1
ATOM 2692 C C . LYS A 1 347 ? 12.554 4.552 9.701 1.00 89.38 347 LYS A C 1
ATOM 2694 O O . LYS A 1 347 ? 12.276 5.129 8.651 1.00 89.38 347 LYS A O 1
ATOM 2699 N N . LEU A 1 348 ? 11.891 3.482 10.139 1.00 90.69 348 LEU A N 1
ATOM 2700 C CA . LEU A 1 348 ? 10.703 2.962 9.464 1.00 90.69 348 LEU A CA 1
ATOM 2701 C C . LEU A 1 348 ? 9.528 3.943 9.569 1.00 90.69 348 LEU A C 1
ATOM 2703 O O . LEU A 1 348 ? 8.864 4.180 8.572 1.00 90.69 348 LEU A O 1
ATOM 2707 N N . GLY A 1 349 ? 9.326 4.601 10.710 1.00 90.69 349 GLY A N 1
ATOM 2708 C CA . GLY A 1 349 ? 8.334 5.670 10.853 1.00 90.69 349 GLY A CA 1
ATOM 2709 C C . GLY A 1 349 ? 8.545 6.809 9.847 1.00 90.69 349 GLY A C 1
ATOM 2710 O O . GLY A 1 349 ? 7.628 7.186 9.123 1.00 90.69 349 GLY A O 1
ATOM 2711 N N . VAL A 1 350 ? 9.787 7.289 9.701 1.00 91.31 350 VAL A N 1
ATOM 2712 C CA . VAL A 1 350 ? 10.153 8.293 8.676 1.00 91.31 350 VAL A CA 1
ATOM 2713 C C . VAL A 1 350 ? 9.953 7.771 7.247 1.00 91.31 350 VAL A C 1
ATOM 2715 O O . VAL A 1 350 ? 9.686 8.542 6.327 1.00 91.31 350 VAL A O 1
ATOM 2718 N N . LEU A 1 351 ? 10.110 6.467 7.025 1.00 92.81 351 LEU A N 1
ATOM 2719 C CA . LEU A 1 351 ? 9.832 5.853 5.732 1.00 92.81 351 LEU A CA 1
ATOM 2720 C C . LEU A 1 351 ? 8.326 5.861 5.431 1.00 92.81 351 LEU A C 1
ATOM 2722 O O . LEU A 1 351 ? 7.938 6.241 4.328 1.00 92.81 351 LEU A O 1
ATOM 2726 N N . TRP A 1 352 ? 7.491 5.480 6.398 1.00 94.88 352 TRP A N 1
ATOM 2727 C CA . TRP A 1 352 ? 6.037 5.404 6.234 1.00 94.88 352 TRP A CA 1
ATOM 2728 C C . TRP A 1 352 ? 5.368 6.774 6.176 1.00 94.88 352 TRP A C 1
ATOM 2730 O O . TRP A 1 352 ? 4.406 6.944 5.428 1.00 94.88 352 TRP A O 1
ATOM 2740 N N . SER A 1 353 ? 5.931 7.790 6.833 1.00 95.31 353 SER A N 1
ATOM 2741 C CA . SER A 1 353 ? 5.442 9.166 6.698 1.00 95.31 353 SER A CA 1
ATOM 2742 C C . SER A 1 353 ? 5.536 9.706 5.268 1.00 95.31 353 SER A C 1
ATOM 2744 O O . SER A 1 353 ? 4.794 10.614 4.901 1.00 95.31 353 SER A O 1
ATOM 2746 N N . GLN A 1 354 ? 6.361 9.099 4.403 1.00 94.50 354 GLN A N 1
ATOM 2747 C CA . GLN A 1 354 ? 6.391 9.426 2.973 1.00 94.50 354 GLN A CA 1
ATOM 2748 C C . GLN A 1 354 ? 5.087 9.082 2.247 1.00 94.50 354 GLN A C 1
ATOM 2750 O O . GLN A 1 354 ? 4.835 9.673 1.203 1.00 94.50 354 GLN A O 1
ATOM 2755 N N . LEU A 1 355 ? 4.289 8.142 2.768 1.00 96.06 355 LEU A N 1
ATOM 2756 C CA . LEU A 1 355 ? 2.944 7.821 2.276 1.00 96.06 355 LEU A CA 1
ATOM 2757 C C . LEU A 1 355 ? 1.855 8.691 2.923 1.00 96.06 355 LEU A C 1
ATOM 2759 O O . LEU A 1 355 ? 0.703 8.617 2.509 1.00 96.06 355 LEU A O 1
ATOM 2763 N N . GLY A 1 356 ? 2.212 9.521 3.906 1.00 96.81 356 GLY A N 1
ATOM 2764 C CA . GLY A 1 356 ? 1.273 10.316 4.695 1.00 96.81 356 GLY A CA 1
ATOM 2765 C C . GLY A 1 356 ? 0.857 9.671 6.015 1.00 96.81 356 GLY A C 1
ATOM 2766 O O . GLY A 1 356 ? -0.043 10.194 6.656 1.00 96.81 356 GLY A O 1
ATOM 2767 N N . PHE A 1 357 ? 1.480 8.558 6.424 1.00 97.75 357 PHE A N 1
ATOM 2768 C CA . PHE A 1 357 ? 1.247 8.015 7.762 1.00 97.75 357 PHE A CA 1
ATOM 2769 C C . PHE A 1 357 ? 1.749 8.992 8.827 1.00 97.75 357 PHE A C 1
ATOM 2771 O O . PHE A 1 357 ? 2.859 9.524 8.732 1.00 97.75 357 PHE A O 1
ATOM 2778 N N . GLU A 1 358 ? 0.968 9.147 9.882 1.00 97.19 358 GLU A N 1
ATOM 2779 C CA . GLU A 1 358 ? 1.300 9.945 11.051 1.00 97.19 358 GLU A CA 1
ATOM 2780 C C . GLU A 1 358 ? 1.366 9.047 12.284 1.00 97.19 358 GLU A C 1
ATOM 2782 O O . GLU A 1 358 ? 0.592 8.100 12.432 1.00 97.19 358 GLU A O 1
ATOM 2787 N N . HIS A 1 359 ? 2.321 9.321 13.171 1.00 96.44 359 HIS A N 1
ATOM 2788 C CA . HIS A 1 359 ? 2.395 8.612 14.441 1.00 96.44 359 HIS A CA 1
ATOM 2789 C C . HIS A 1 359 ? 1.173 8.972 15.288 1.00 96.44 359 HIS A C 1
ATOM 2791 O O . HIS A 1 359 ? 0.932 10.152 15.553 1.00 96.44 359 HIS A O 1
ATOM 2797 N N . PHE A 1 360 ? 0.453 7.961 15.767 1.00 95.88 360 PHE A N 1
ATOM 2798 C CA . PHE A 1 360 ? -0.677 8.145 16.664 1.00 95.88 360 PHE A CA 1
ATOM 2799 C C . PHE A 1 360 ? -0.262 7.882 18.116 1.00 95.88 360 PHE A C 1
ATOM 2801 O O . PHE A 1 360 ? -0.011 8.835 18.857 1.00 95.88 360 PHE A O 1
ATOM 2808 N N . LYS A 1 361 ? -0.130 6.612 18.514 1.00 95.44 361 LYS A N 1
ATOM 2809 C CA . LYS A 1 361 ? 0.157 6.191 19.893 1.00 95.44 361 LYS A CA 1
ATOM 2810 C C . LYS A 1 361 ? 0.808 4.803 19.912 1.00 95.44 361 LYS A C 1
ATOM 2812 O O . LYS A 1 361 ? 0.548 4.002 19.025 1.00 95.44 361 LYS A O 1
ATOM 2817 N N . ASP A 1 362 ? 1.649 4.538 20.913 1.00 91.75 362 ASP A N 1
ATOM 2818 C CA . ASP A 1 362 ? 2.278 3.233 21.187 1.00 91.75 362 ASP A CA 1
ATOM 2819 C C . ASP A 1 362 ? 2.934 2.574 19.955 1.00 91.75 362 ASP A C 1
ATOM 2821 O O . ASP A 1 362 ? 2.715 1.398 19.662 1.00 91.75 362 ASP A O 1
ATOM 2825 N N . ASP A 1 363 ? 3.742 3.355 19.225 1.00 91.69 363 ASP A N 1
ATOM 2826 C CA . ASP A 1 363 ? 4.407 2.984 17.965 1.00 91.69 363 ASP A CA 1
ATOM 2827 C C . ASP A 1 363 ? 3.455 2.654 16.797 1.00 91.69 363 ASP A C 1
ATOM 2829 O O . ASP A 1 363 ? 3.914 2.222 15.738 1.00 91.69 363 ASP A O 1
ATOM 2833 N N . VAL A 1 364 ? 2.148 2.889 16.933 1.00 95.75 364 VAL A N 1
ATOM 2834 C CA . VAL A 1 364 ? 1.164 2.701 15.861 1.00 95.75 364 VAL A CA 1
ATOM 2835 C C . VAL A 1 364 ? 1.039 3.972 15.026 1.00 95.75 364 VAL A C 1
ATOM 2837 O O . VAL A 1 364 ? 0.923 5.090 15.538 1.00 95.75 364 VAL A O 1
ATOM 2840 N N . TRP A 1 365 ? 1.069 3.788 13.710 1.00 97.62 365 TRP A N 1
ATOM 2841 C CA . TRP A 1 365 ? 0.963 4.847 12.716 1.00 97.62 365 TRP A CA 1
ATOM 2842 C C . TRP A 1 365 ? -0.342 4.710 11.947 1.00 97.62 365 TRP A C 1
ATOM 2844 O O . TRP A 1 365 ? -0.742 3.603 11.588 1.00 97.62 365 TRP A O 1
ATOM 2854 N N . VAL A 1 366 ? -0.975 5.844 11.662 1.00 98.25 366 VAL A N 1
ATOM 2855 C CA . VAL A 1 366 ? -2.288 5.926 11.021 1.00 98.25 366 VAL A CA 1
ATOM 2856 C C . VAL A 1 366 ? -2.199 6.782 9.765 1.00 98.25 366 VAL A C 1
ATOM 2858 O O . VAL A 1 366 ? -1.514 7.801 9.734 1.00 98.25 366 VAL A O 1
ATOM 2861 N N . LEU A 1 367 ? -2.897 6.357 8.721 1.00 98.38 367 LEU A N 1
ATOM 2862 C CA . LEU A 1 367 ? -3.099 7.091 7.485 1.00 98.38 367 LEU A CA 1
ATOM 2863 C C . LEU A 1 367 ? -4.598 7.310 7.285 1.00 98.38 367 LEU A C 1
ATOM 2865 O O . LEU A 1 367 ? -5.322 6.351 7.021 1.00 98.38 367 LEU A O 1
ATOM 2869 N N . ASP A 1 368 ? -5.052 8.558 7.357 1.00 98.00 368 ASP A N 1
ATOM 2870 C CA . ASP A 1 368 ? -6.415 8.918 6.963 1.00 98.00 368 ASP A CA 1
ATOM 2871 C C . ASP A 1 368 ? -6.557 8.815 5.434 1.00 98.00 368 ASP A C 1
ATOM 2873 O O . ASP A 1 368 ? -5.866 9.506 4.676 1.00 98.00 368 ASP A O 1
ATOM 2877 N N . LEU A 1 369 ? -7.442 7.926 4.975 1.00 97.50 369 LEU A N 1
ATOM 2878 C CA . LEU A 1 369 ? -7.642 7.642 3.551 1.00 97.50 369 LEU A CA 1
ATOM 2879 C C . LEU A 1 369 ? -8.554 8.667 2.862 1.00 97.50 369 LEU A C 1
ATOM 2881 O O . LEU A 1 369 ? -8.631 8.693 1.631 1.00 97.50 369 LEU A O 1
ATOM 2885 N N . SER A 1 370 ? -9.209 9.529 3.635 1.00 95.75 370 SER A N 1
ATOM 2886 C CA . SER A 1 370 ? -10.065 10.612 3.145 1.00 95.75 370 SER A CA 1
ATOM 2887 C C . SER A 1 370 ? -9.255 11.833 2.717 1.00 95.75 370 SER A C 1
ATOM 2889 O O . SER A 1 370 ? -9.719 12.656 1.920 1.00 95.75 370 SER A O 1
ATOM 2891 N N . LEU A 1 371 ? -8.028 11.963 3.225 1.00 95.19 371 LEU A N 1
ATOM 2892 C CA . LEU A 1 371 ? -7.170 13.099 2.934 1.00 95.19 371 LEU A CA 1
ATOM 2893 C C . LEU A 1 371 ? -6.491 12.970 1.559 1.00 95.19 371 LEU A C 1
ATOM 2895 O O . LEU A 1 371 ? -6.013 11.905 1.162 1.00 95.19 371 LEU A O 1
ATOM 2899 N N . PRO A 1 372 ? -6.313 14.087 0.828 1.00 94.19 372 PRO A N 1
ATOM 2900 C CA . PRO A 1 372 ? -5.606 14.086 -0.453 1.00 94.19 372 PRO A CA 1
ATOM 2901 C C . PRO A 1 372 ? -4.084 13.912 -0.301 1.00 94.19 372 PRO A C 1
ATOM 2903 O O . PRO A 1 372 ? -3.360 13.960 -1.299 1.00 94.19 372 PRO A O 1
ATOM 2906 N N . THR A 1 373 ? -3.575 13.776 0.926 1.00 93.31 373 THR A N 1
ATOM 2907 C CA . THR A 1 373 ? -2.153 13.578 1.235 1.00 93.31 373 THR A CA 1
ATOM 2908 C C . THR A 1 373 ? -1.649 12.264 0.654 1.00 93.31 373 THR A C 1
ATOM 2910 O O . THR A 1 373 ? -0.625 12.278 -0.030 1.00 93.31 373 THR A O 1
ATOM 2913 N N . PHE A 1 374 ? -2.401 11.173 0.812 1.00 96.00 374 PHE A N 1
ATOM 2914 C CA . PHE A 1 374 ? -2.020 9.858 0.302 1.00 96.00 374 PHE A CA 1
ATOM 2915 C C . PHE A 1 374 ? -1.908 9.809 -1.235 1.00 96.00 374 PHE A C 1
ATOM 2917 O O . PHE A 1 374 ? -0.831 9.474 -1.734 1.00 96.00 374 PHE A O 1
ATOM 2924 N N . PRO A 1 375 ? -2.916 10.230 -2.031 1.00 95.62 375 PRO A N 1
ATOM 2925 C CA . PRO A 1 375 ? -2.773 10.268 -3.489 1.00 95.62 375 PRO A CA 1
ATOM 2926 C C . PRO A 1 375 ? -1.609 11.149 -3.975 1.00 95.62 375 PRO A C 1
ATOM 2928 O O . PRO A 1 375 ? -0.919 10.801 -4.936 1.00 95.62 375 PRO A O 1
ATOM 2931 N N . LYS A 1 376 ? -1.346 12.283 -3.307 1.00 95.44 376 LYS A N 1
ATOM 2932 C CA . LYS A 1 376 ? -0.203 13.160 -3.629 1.00 95.44 376 LYS A CA 1
ATOM 2933 C C . LYS A 1 376 ? 1.135 12.495 -3.304 1.00 95.44 376 LYS A C 1
ATOM 2935 O O . LYS A 1 376 ? 2.064 12.569 -4.109 1.00 95.44 376 LYS A O 1
ATOM 2940 N N . ALA A 1 377 ? 1.226 11.845 -2.147 1.00 94.94 377 ALA A N 1
A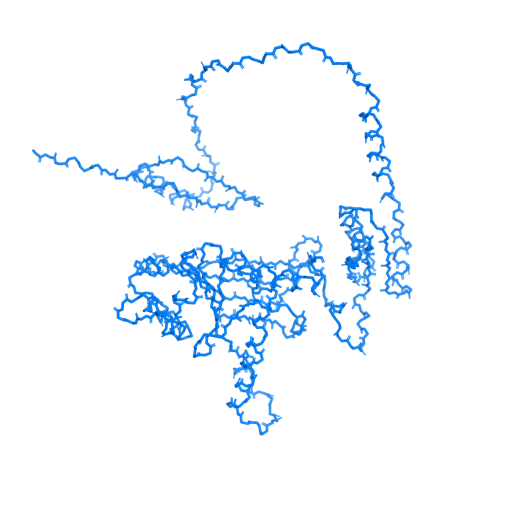TOM 2941 C CA . ALA A 1 377 ? 2.383 11.062 -1.741 1.00 94.94 377 ALA A CA 1
ATOM 2942 C C . ALA A 1 377 ? 2.663 9.936 -2.743 1.00 94.94 377 ALA A C 1
ATOM 2944 O O . ALA A 1 377 ? 3.787 9.810 -3.229 1.00 94.94 377 ALA A O 1
ATOM 2945 N N . MET A 1 378 ? 1.629 9.197 -3.152 1.00 95.25 378 MET A N 1
ATOM 2946 C CA . MET A 1 378 ? 1.741 8.152 -4.167 1.00 95.25 378 MET A CA 1
ATOM 2947 C C . MET A 1 378 ? 2.206 8.684 -5.519 1.00 95.25 378 MET A C 1
ATOM 2949 O O . MET A 1 378 ? 3.088 8.084 -6.133 1.00 95.25 378 MET A O 1
ATOM 2953 N N . ALA A 1 379 ? 1.693 9.829 -5.975 1.00 91.12 379 ALA A N 1
ATOM 2954 C CA . ALA A 1 379 ? 2.175 10.464 -7.202 1.00 91.12 379 ALA A CA 1
ATOM 2955 C C . ALA A 1 379 ? 3.669 10.837 -7.114 1.00 91.12 379 ALA A C 1
ATOM 2957 O O . ALA A 1 379 ? 4.424 10.601 -8.058 1.00 91.12 379 ALA A O 1
ATOM 2958 N N . SER A 1 380 ? 4.115 11.359 -5.968 1.00 89.69 380 SER A N 1
ATOM 2959 C CA . SER A 1 380 ? 5.526 11.682 -5.717 1.00 89.69 380 SER A CA 1
ATOM 2960 C C . SER A 1 380 ? 6.413 10.431 -5.709 1.00 89.69 380 SER A C 1
ATOM 2962 O O . SER A 1 380 ? 7.448 10.393 -6.377 1.00 89.69 380 SER A O 1
ATOM 2964 N N . ILE A 1 381 ? 5.988 9.370 -5.014 1.00 89.62 381 ILE A N 1
ATOM 2965 C CA . ILE A 1 381 ? 6.712 8.093 -4.960 1.00 89.62 381 ILE A CA 1
ATOM 2966 C C . ILE A 1 381 ? 6.824 7.489 -6.357 1.00 89.62 381 ILE A C 1
ATOM 2968 O O . ILE A 1 381 ? 7.928 7.139 -6.765 1.00 89.62 381 ILE A O 1
ATOM 2972 N N . ARG A 1 382 ? 5.713 7.423 -7.099 1.00 86.75 382 ARG A N 1
ATOM 2973 C CA . ARG A 1 382 ? 5.678 6.937 -8.482 1.00 86.75 382 ARG A CA 1
ATOM 2974 C C . ARG A 1 382 ? 6.606 7.740 -9.389 1.00 86.75 382 ARG A C 1
ATOM 2976 O O . ARG A 1 382 ? 7.387 7.145 -10.118 1.00 86.75 382 ARG A O 1
ATOM 2983 N N . SER A 1 383 ? 6.584 9.070 -9.306 1.00 81.44 383 SER A N 1
ATOM 2984 C CA . SER A 1 383 ? 7.500 9.916 -10.080 1.00 81.44 383 SER A CA 1
ATOM 2985 C C . SER A 1 383 ? 8.965 9.629 -9.737 1.00 81.44 383 SER A C 1
ATOM 2987 O O . SER A 1 383 ? 9.782 9.458 -10.637 1.00 81.44 383 SER A O 1
ATOM 2989 N N . ARG A 1 384 ? 9.294 9.473 -8.448 1.00 79.50 384 ARG A N 1
ATOM 2990 C CA . ARG A 1 384 ? 10.654 9.149 -7.995 1.00 79.50 384 ARG A CA 1
ATOM 2991 C C . ARG A 1 384 ? 11.139 7.799 -8.511 1.00 79.50 384 ARG A C 1
ATOM 2993 O O . ARG A 1 384 ? 12.321 7.674 -8.790 1.00 79.50 384 ARG A O 1
ATOM 3000 N N . VAL A 1 385 ? 10.262 6.806 -8.633 1.00 75.88 385 VAL A N 1
ATOM 3001 C CA . VAL A 1 385 ? 10.632 5.502 -9.201 1.00 75.88 385 VAL A CA 1
ATOM 3002 C C . VAL A 1 385 ? 10.515 5.473 -10.737 1.00 75.88 385 VAL A C 1
ATOM 3004 O O . VAL A 1 385 ? 10.945 4.518 -11.362 1.00 75.88 385 VAL A O 1
ATOM 3007 N N . GLY A 1 386 ? 10.000 6.523 -11.383 1.00 70.38 386 GLY A N 1
ATOM 3008 C CA . GLY A 1 386 ? 9.895 6.599 -12.847 1.00 70.38 386 GLY A CA 1
ATOM 3009 C C . GLY A 1 386 ? 8.625 5.973 -13.437 1.00 70.38 386 GLY A C 1
ATOM 3010 O O . GLY A 1 386 ? 8.633 5.551 -14.589 1.00 70.38 386 GLY A O 1
ATOM 3011 N N . LEU A 1 387 ? 7.539 5.912 -12.660 1.00 64.75 387 LEU A N 1
ATOM 3012 C CA . LEU A 1 387 ? 6.212 5.438 -13.082 1.00 64.75 387 LEU A CA 1
ATOM 3013 C C . LEU A 1 387 ? 5.300 6.526 -13.680 1.00 64.75 387 LEU A C 1
ATOM 3015 O O . LEU A 1 387 ? 4.218 6.201 -14.167 1.00 64.75 387 LEU A O 1
ATOM 3019 N N . ILE A 1 388 ? 5.668 7.810 -13.583 1.00 56.78 388 ILE A N 1
ATOM 3020 C CA . ILE A 1 388 ? 4.837 8.952 -14.010 1.00 56.78 388 ILE A CA 1
ATOM 3021 C C . ILE A 1 388 ? 5.658 9.925 -14.834 1.00 56.78 388 ILE A C 1
ATOM 3023 O O . ILE A 1 388 ? 6.692 10.407 -14.333 1.00 56.78 388 ILE A O 1
#

Nearest PDB structures (foldseek):
  1wwz-assembly1_B  TM=5.625E-01  e=7.736E-03  Pyrococcus horikoshii OT3
  2fwv-assembly1_A  TM=5.142E-01  e=7.208E+00  Mycobacterium tuberculosis H37Rv

pLDDT: mean 73.51, std 23.48, range [22.81, 98.44]

Radius of gyration: 28.56 Å; Cα contacts (8 Å, |Δi|>4): 478; chains: 1; bounding box: 85×63×75 Å

Foldseek 3Di:
DDDDPDDDWDPWDWDWDDDPHDTDTDTDDTDHPVRVVVVVVVVVVQVPDDDDDDDDDDDDPDDDDDDDDDDDDDDDDDDDDDDPPPVVVVVVVVVVVVVVLVPDPLVVVVVCCVVVQKDKDFADDPVSQVVVVLSNQVSCVVVVFDWAWAADPVNGMIMIGTLVPPPPDDDALVNQSHHPVQKDWDKDKDADPDDDPQLRQKIKMKIWIFGHDPVRHGPDTFWMWIKIWGQLVSHQASLVSQVVPDVQSNVVSVQFADRVRSHGDPLVVVVFDPFAGTEMEGEDITGDPVNPPSLVRLQVVLVVCVVRVPRHFKYKYADFDPDPVPPPPDDDDPDDVVVVRVVNLVVVQVSNCLQVWDDDDDRMTMGGPPDCSRVVSNVVSCVSNRND

Mean predicted aligned error: 16.74 Å

Sequence (388 aa):
MDEDRTVDPVPPQYRVAWIGGAVCTMTWPAMSRAQYEEWNRQMVSNVLGSGDYVGPKWVPEHLEKIRGPLPGPRSLSGGTKPSDQSDAERSARRHEQEEDTSKIDIGAVLETLRRDGVVEALVGDANDTEAWRRRVRKACRSAGLHVRTGLRSDRRTAFAQLSNRMTPGGRTPDDLPCEIDSIIIEYGSRQYSFRTDDGRHMHQWSASVHLIDDGGEPIESMGHILAHAVEYEQMSDPFSVLDEETADLGHIAGVFFDIHTGELVDELDDKLEPLGSGMLVIDSVHLDSKWRGYGFGPLFVGMVIESLGAGRRFAALQPAPIGRQDAEFETSSQSDPEASDLTARAKLGVLWSQLGFEHFKDDVWVLDLSLPTFPKAMASIRSRVGLI

Solvent-accessible surface area (backbone atoms only — not comparable to full-atom values): 23434 Å² total; per-residue (Å²): 141,80,83,82,77,82,77,79,69,54,75,73,67,84,56,80,51,84,60,94,92,43,89,47,84,55,85,60,77,77,50,51,70,68,56,50,56,52,50,51,52,51,50,57,53,54,74,76,44,82,92,76,94,76,81,82,90,81,74,82,91,79,89,80,85,90,84,76,90,77,84,77,85,81,89,77,85,86,80,83,85,80,72,86,59,61,64,57,51,51,52,49,52,51,52,56,57,62,54,62,75,68,68,71,59,61,66,61,49,52,53,38,30,73,74,69,37,43,43,76,43,83,33,90,48,75,68,50,38,53,54,48,46,52,50,51,51,54,51,31,52,75,67,76,41,60,64,38,57,51,67,44,98,80,72,35,36,35,37,38,30,42,62,88,68,72,71,95,72,79,94,48,67,90,62,60,95,64,47,69,93,31,54,47,75,48,78,48,75,52,74,67,94,81,54,59,80,47,47,62,41,44,39,42,34,38,38,40,32,27,36,32,47,100,84,66,49,74,75,40,81,46,33,41,35,36,33,37,43,33,38,43,87,77,28,77,50,41,38,62,56,30,39,72,72,37,71,69,44,23,53,55,25,65,71,44,30,37,91,86,72,37,42,68,32,65,78,57,52,77,73,41,70,97,44,60,57,28,37,30,37,47,69,46,80,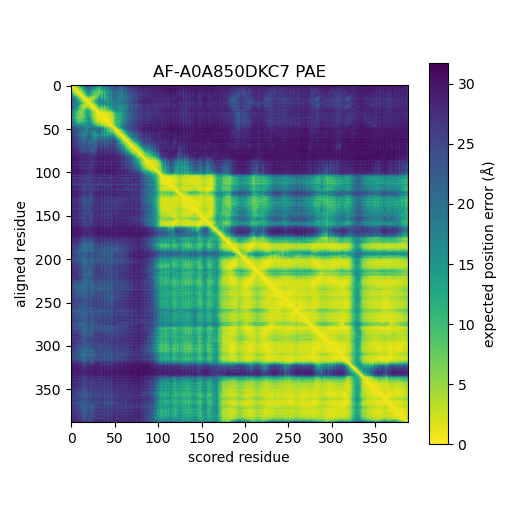48,64,42,77,90,57,58,91,72,59,49,68,61,51,53,54,48,53,49,44,67,71,67,36,71,64,25,23,32,35,35,38,58,59,70,77,88,50,85,83,73,56,86,75,71,92,82,71,100,60,58,68,66,62,51,48,54,53,47,27,54,52,42,46,62,53,46,37,57,50,48,37,38,82,72,56,96,73,31,30,39,25,57,61,73,47,72,53,36,65,52,24,48,53,50,51,35,39,57,65,67,75,102